Protein AF-0000000070201670 (afdb_homodimer)

Secondary structure (DSSP, 8-state):
------------------------------------------------------SS----EEEEEE-TTSTTSS-SHHHHHHHHHHHHHHHHHTT-EEEEEE-SSS-GGGTEE--SS--B--HHHHTTS-EEEEETTSHHHHHHHHHHHH-SSSHHHHTS--SSEEEEE--S--HHHHHT-TTHHHH-HHHHHS-HHHHHHHHHHHH-EE-HHHHHHHHHHHTSS--PEEEEEEE--BSSSSSTTSPB-S-GGGHHHHHHHHHHS-TTTEEEEEEES-HHHHHHHHHHS-GGGEE---S----TTT--SS-HHHHHHHHHHHHHHHHH-SEEEE-S-HHHHHHHHT-S--SSEEEE-SS-EEE--TTTHHHH--STTTS---/------------------------------------------------------SS----EEEEEE-TTSTTSS-SHHHHHHHHHHHHHHHHHTT-EEEEEE-SSS-GGGTEE--SS--B--HHHHTTS-EEEEETTSHHHHHHHHHHHH-SSSHHHHTS--SSEEEEE--S--HHHHHT-GGGGGT-HHHHHS-HHHHHHHHHHHH-EE-HHHHHHHHHHHTSS--PEEEEEEE--BSSSSSTTSPB-S-GGGHHHHHHHHHHS-TTTEEEEEEES-HHHHHHHHHHS-GGGEE---S----TTT--SS-HHHHHHHHHHHHHHHHH-SEEEE-S-HHHHHHHHT-S--SSEEEE-SS-EEEE-TTTHHHH--STTTS---

pLDDT: mean 80.42, std 24.62, range [17.94, 98.31]

Solvent-accessible surface area (backbone atoms only — not comparable to full-atom values): 42658 Å² total; per-residue (Å²): 135,84,82,74,79,78,75,78,79,81,79,79,79,80,80,81,78,80,79,77,76,83,76,75,76,74,76,64,78,73,73,76,73,70,80,69,79,75,73,67,74,64,68,64,72,62,69,69,67,73,70,62,62,64,91,61,84,54,70,32,36,31,27,31,45,37,32,72,90,49,75,63,63,35,53,50,70,42,24,40,51,24,14,45,52,36,44,43,54,48,11,59,61,33,42,26,44,48,28,45,39,42,38,51,69,44,50,51,69,80,50,32,38,61,54,78,39,79,35,76,59,52,58,86,78,51,63,81,48,60,64,43,80,43,54,45,85,44,71,61,27,48,52,51,51,50,44,37,64,63,53,92,57,64,59,68,59,35,58,63,71,79,42,47,35,31,35,35,32,46,40,39,42,44,60,70,54,47,39,51,17,57,64,36,56,83,76,44,45,63,66,33,51,44,42,68,36,53,48,52,28,50,51,45,63,34,42,53,30,74,33,65,70,61,55,50,49,49,52,50,44,60,57,65,55,80,63,44,52,35,36,30,36,43,50,64,36,37,43,36,95,68,30,68,86,46,59,78,66,44,60,77,85,35,51,56,57,57,53,55,51,55,66,71,51,57,64,90,53,27,32,37,32,74,44,54,55,37,62,68,58,52,50,51,51,52,68,73,39,58,70,76,34,52,47,72,75,72,64,50,80,60,51,60,43,71,53,84,66,78,67,44,53,42,18,45,48,21,53,50,50,46,43,57,48,55,30,69,37,55,26,33,35,27,40,86,38,41,57,48,47,50,20,48,29,58,28,88,62,68,63,49,31,28,42,46,51,83,80,42,65,17,57,32,18,60,66,34,47,54,80,78,34,62,50,56,64,64,42,77,75,128,134,82,82,76,80,78,75,79,80,83,78,81,80,80,83,78,78,78,80,80,79,83,77,76,78,74,78,68,78,74,73,77,73,68,80,70,79,75,74,69,74,64,67,63,71,61,69,68,68,74,70,61,64,64,89,60,83,51,70,33,36,32,29,30,45,36,31,72,87,50,74,63,63,36,52,49,71,41,24,39,51,24,13,45,53,37,43,43,53,48,12,59,60,32,43,25,45,50,28,45,38,41,38,50,69,45,50,50,70,80,50,34,37,61,54,77,38,79,35,75,62,55,59,87,79,49,64,82,48,61,62,44,81,42,54,43,86,43,70,61,25,48,52,52,50,48,44,38,64,64,52,91,57,64,59,68,59,35,58,63,71,78,41,47,36,31,35,36,32,46,39,37,43,44,59,70,53,48,41,51,19,54,65,37,57,83,76,44,43,62,66,32,51,42,41,69,36,54,48,52,28,49,52,45,63,33,41,53,30,73,33,66,71,61,53,49,50,50,51,49,43,59,58,67,54,81,61,42,51,36,37,30,37,44,49,64,37,38,40,36,94,69,31,68,87,45,61,79,66,45,61,77,87,36,51,57,56,57,52,55,52,56,67,71,52,58,65,91,52,28,31,35,33,74,45,56,55,37,63,67,59,52,49,52,51,53,69,73,38,57,72,75,34,53,46,73,75,71,66,48,82,60,50,61,44,71,53,84,66,78,67,43,53,42,18,45,48,21,53,50,48,47,44,56,48,53,28,68,36,53,26,33,36,28,40,87,38,42,56,47,48,50,21,50,30,57,27,88,62,70,63,49,31,27,42,46,50,83,80,43,63,17,57,32,18,60,66,38,46,52,80,77,34,63,51,55,66,63,42,75,73,127

Sequence (764 aa):
MLYTLWTSNTTQQGLAESDAGQSSPIDVPVVRRESHKTSMASTLPTPEPSLEHPSNVTKGYLVYDCSHRWPGSCGGWSDRISGILSTYVLAILTNRQFLINVDNPCPLENYFESKLYDWRYNKTLLGHKPSSNYYLKDDQGWKIMKILLTAKSAKPIKDFFTAHVSFVRINWDMTREFRKFYHVENYVPWITRLHFADIYRYIFDIFFQPKPFLLDIIDTVQKSKHKNATFCAHLRIGRSSTLPNDNVRTKPEHIHIMLDFIETIDKSKHDLFLATDSEKILHEFETKYSKNSILTVPGRITHIDQTKTGDVCDGFQKQLLDFLFLRTCDKLVICESGFSMMAAYWRDISEGLYCWTPYTVVPCSRYTVHDFFPKPLLSSPRMLYTLWTSNTTQQGLAESDAGQSSPIDVPVVRRESHKTSMASTLPTPEPSLEHPSNVTKGYLVYDCSHRWPGSCGGWSDRISGILSTYVLAILTNRQFLINVDNPCPLENYFESKLYDWRYNKTLLGHKPSSNYYLKDDQGWKIMKILLTAKSAKPIKDFFTAHVSFVRINWDMTREFRKFYHVENYVPWITRLHFADIYRYIFDIFFQPKPFLLDIIDTVQKSKHKNATFCAHLRIGRSSTLPNDNVRTKPEHIHIMLDFIETIDKSKHDLFLATDSEKILHEFETKYSKNSILTVPGRITHIDQTKTGDVCDGFQKQLLDFLFLRTCDKLVICESGFSMMAAYWRDISEGLYCWTPYTVVPCSRYTVHDFFPKPLLSSPR

Organism: Mizuhopecten yessoensis (NCBI:txid6573)

Foldseek 3Di:
DPPPPDPPPPDDDDPDDPPPDDPDDPPPPPPPPPPPPPCVLPPPPPPPPCPCLVPDDALAEEEADAEPVDFQQQFFDLLVLLSLLVSVLLCQLLRHHAAYHHQFVHGPVVWWDFDQHHRHDDCVVPVPFWEEEEELLDPLVVVLLCCQQDPPDSVCSNPSDNGNYYYYYGRAHCLVSNCNRPCSCVRPVCSVPDFPLVSLLSSCNRTGDTDVVLVVLLVCLCPVADVAAEAEEEDEQFDDPLHPPTDGDDDPLLVVQVVVVVVVDDLVRYAYEYHYLDPVVVVVVPVVDDVRRYGAGDADRDGSSPDDDDPSVRNVSRLVSSLQNLQAGPAYEYEQESRSLSSQSNHSDFPRYWYRDSVHIDDDGNNCNCVRHVPPSHNRDD/DPPPPDPPPPDDDDPDDPPPDDPDPPPPPPPPPPPPPPVVLPPPPPPPPCPCLVPDDALAEEEAAAEPVDFLQQFFDLLVLLSLLVSVLLCQLLRHHAAYHHQFVHGPVVWWDFDQHHRHDDCVVPVPFWEEEEELLDPLVVVLLCCQQDPPDSVCSNPSDNGNYYYYYGRAHCLVSNCNRPCSCVGPVCSVPDFPLVSLLSSCNRTGDTDVVLVVLLVCLCPVADVAAEAEEEDEQFDDPLHPPTDGDDDPLLVVQVVVVVVVDDLVRYAYEYHYLDPVVVVVVPVVDDVRRYGAGDADRDGSSPDDDDPSVRNVSRLVSSLQNLQEGPAYEYEQESRSLSSQSNHSDFPRYWYRDSVHIDDDGNNCNCVRHVPPSHNRDD

Nearest PDB structures (foldseek):
  5kor-assembly1_A  TM=6.060E-01  e=2.051E-09  Arabidopsis thaliana
  5koe-assembly6_B-2  TM=6.041E-01  e=6.458E-09  Arabidopsis thaliana
  6vld-assembly2_G  TM=5.966E-01  e=2.458E-09  Homo sapiens
  5kx6-assembly3_B  TM=6.060E-01  e=3.296E-08  Arabidopsis thaliana
  5kop-assembly1_A  TM=5.671E-01  e=1.181E-08  Arabidopsis thaliana

Radius of gyration: 29.28 Å; Cα contacts (8 Å, |Δi|>4): 1235; chains: 2; bounding box: 99×77×60 Å

Structure (mmCIF, N/CA/C/O backbone):
data_AF-0000000070201670-model_v1
#
loop_
_entity.id
_entity.type
_entity.pdbx_description
1 polymer 'Uncharacterized protein'
#
loop_
_atom_site.group_PDB
_atom_site.id
_atom_site.type_symbol
_atom_site.label_atom_id
_atom_site.label_alt_id
_atom_site.label_comp_id
_atom_site.label_asym_id
_atom_site.label_entity_id
_atom_site.label_seq_id
_atom_site.pdbx_PDB_ins_code
_atom_site.Cartn_x
_atom_site.Cartn_y
_atom_site.Cartn_z
_atom_site.occupancy
_atom_site.B_iso_or_equiv
_atom_site.auth_seq_id
_atom_site.auth_comp_id
_atom_site.auth_asym_id
_atom_site.auth_atom_id
_atom_site.pdbx_PDB_model_num
ATOM 1 N N . MET A 1 1 ? -20.25 7.949 -28.734 1 18.97 1 MET A N 1
ATOM 2 C CA . MET A 1 1 ? -21.641 7.535 -28.984 1 18.97 1 MET A CA 1
ATOM 3 C C . MET A 1 1 ? -22.344 7.219 -27.688 1 18.97 1 MET A C 1
ATOM 5 O O . MET A 1 1 ? -21.781 6.582 -26.797 1 18.97 1 MET A O 1
ATOM 9 N N . LEU A 1 2 ? -23.516 7.965 -27.312 1 19.23 2 LEU A N 1
ATOM 10 C CA . LEU A 1 2 ? -24.297 8.281 -26.125 1 19.23 2 LEU A CA 1
ATOM 11 C C . LEU A 1 2 ? -25.125 7.078 -25.672 1 19.23 2 LEU A C 1
ATOM 13 O O . LEU A 1 2 ? -26.062 6.676 -26.359 1 19.23 2 LEU A O 1
ATOM 17 N N . TYR A 1 3 ? -24.484 5.902 -25.344 1 19.3 3 TYR A N 1
ATOM 18 C CA . TYR A 1 3 ? -25.297 4.703 -25.172 1 19.3 3 TYR A CA 1
ATOM 19 C C . TYR A 1 3 ? -26.453 4.949 -24.188 1 19.3 3 TYR A C 1
ATOM 21 O O . TYR A 1 3 ? -26.219 5.391 -23.062 1 19.3 3 TYR A O 1
ATOM 29 N N . THR A 1 4 ? -27.688 5.355 -24.672 1 19.25 4 THR A N 1
ATOM 30 C CA . THR A 1 4 ? -28.984 5.754 -24.125 1 19.25 4 THR A CA 1
ATOM 31 C C . THR A 1 4 ? -29.594 4.625 -23.297 1 19.25 4 THR A C 1
ATOM 33 O O . THR A 1 4 ? -29.938 3.572 -23.844 1 19.25 4 THR A O 1
ATOM 36 N N . LEU A 1 5 ? -28.984 4.25 -22.172 1 19.23 5 LEU A N 1
ATOM 37 C CA . LEU A 1 5 ? -29.5 3.178 -21.328 1 19.23 5 LEU A CA 1
ATOM 38 C C . LEU A 1 5 ? -30.984 3.402 -21 1 19.23 5 LEU A C 1
ATOM 40 O O . LEU A 1 5 ? -31.344 4.453 -20.484 1 19.23 5 LEU A O 1
ATOM 44 N N . TRP A 1 6 ? -31.891 2.82 -21.828 1 19.14 6 TRP A N 1
ATOM 45 C CA . TRP A 1 6 ? -33.344 2.828 -21.859 1 19.14 6 TRP A CA 1
ATOM 46 C C . TRP A 1 6 ? -33.938 2.393 -20.516 1 19.14 6 TRP A C 1
ATOM 48 O O . TRP A 1 6 ? -33.469 1.42 -19.922 1 19.14 6 TRP A O 1
ATOM 58 N N . THR A 1 7 ? -34.594 3.227 -19.75 1 19.44 7 THR A N 1
ATOM 59 C CA . THR A 1 7 ? -35.25 3.369 -18.453 1 19.44 7 THR A CA 1
ATOM 60 C C . THR A 1 7 ? -36.5 2.482 -18.391 1 19.44 7 THR A C 1
ATOM 62 O O . THR A 1 7 ? -37.312 2.627 -17.469 1 19.44 7 THR A O 1
ATOM 65 N N . SER A 1 8 ? -36.406 1.1 -18.781 1 18.75 8 SER A N 1
ATOM 66 C CA . SER A 1 8 ? -37.688 0.439 -18.844 1 18.75 8 SER A CA 1
ATOM 67 C C . SER A 1 8 ? -38.406 0.491 -17.5 1 18.75 8 SER A C 1
ATOM 69 O O . SER A 1 8 ? -37.75 0.411 -16.438 1 18.75 8 SER A O 1
ATOM 71 N N . ASN A 1 9 ? -39.656 0.941 -17.344 1 19.27 9 ASN A N 1
ATOM 72 C CA . ASN A 1 9 ? -40.688 1.32 -16.406 1 19.27 9 ASN A CA 1
ATOM 73 C C . ASN A 1 9 ? -41.312 0.099 -15.711 1 19.27 9 ASN A C 1
ATOM 75 O O . ASN A 1 9 ? -42.281 -0.484 -16.203 1 19.27 9 ASN A O 1
ATOM 79 N N . THR A 1 10 ? -40.562 -1.06 -15.484 1 19.62 10 THR A N 1
ATOM 80 C CA . THR A 1 10 ? -41.375 -2.211 -15.133 1 19.62 10 THR A CA 1
ATOM 81 C C . THR A 1 10 ? -42.156 -1.946 -13.844 1 19.62 10 THR A C 1
ATOM 83 O O . THR A 1 10 ? -41.594 -1.452 -12.867 1 19.62 10 THR A O 1
ATOM 86 N N . THR A 1 11 ? -43.469 -2.078 -13.859 1 19.31 11 THR A N 1
ATOM 87 C CA . THR A 1 11 ? -44.656 -1.877 -13.016 1 19.31 11 THR A CA 1
ATOM 88 C C . THR A 1 11 ? -44.562 -2.727 -11.75 1 19.31 11 THR A C 1
ATOM 90 O O . THR A 1 11 ? -43.969 -3.818 -11.773 1 19.31 11 THR A O 1
ATOM 93 N N . GLN A 1 12 ? -45.031 -2.268 -10.547 1 18.45 12 GLN A N 1
ATOM 94 C CA . GLN A 1 12 ? -45.031 -2.383 -9.094 1 18.45 12 GLN A CA 1
ATOM 95 C C . GLN A 1 12 ? -45.844 -3.592 -8.625 1 18.45 12 GLN A C 1
ATOM 97 O O . GLN A 1 12 ? -46.281 -3.635 -7.484 1 18.45 12 GLN A O 1
ATOM 102 N N . GLN A 1 13 ? -45.969 -4.719 -9.391 1 19.06 13 GLN A N 1
ATOM 103 C CA . GLN A 1 13 ? -47.125 -5.453 -8.859 1 19.06 13 GLN A CA 1
ATOM 104 C C . GLN A 1 13 ? -46.844 -5.938 -7.438 1 19.06 13 GLN A C 1
ATOM 106 O O . GLN A 1 13 ? -45.719 -6.23 -7.082 1 19.06 13 GLN A O 1
ATOM 111 N N . GLY A 1 14 ? -47.875 -5.945 -6.477 1 18.98 14 GLY A N 1
ATOM 112 C CA . GLY A 1 14 ? -48.219 -6.02 -5.062 1 18.98 14 GLY A CA 1
ATOM 113 C C . GLY A 1 14 ? -47.906 -7.379 -4.453 1 18.98 14 GLY A C 1
ATOM 114 O O . GLY A 1 14 ? -48.625 -8.352 -4.723 1 18.98 14 GLY A O 1
ATOM 115 N N . LEU A 1 15 ? -46.719 -7.977 -4.602 1 18.86 15 LEU A N 1
ATOM 116 C CA . LEU A 1 15 ? -46.656 -9.383 -4.223 1 18.86 15 LEU A CA 1
ATOM 117 C C . LEU A 1 15 ? -47.094 -9.57 -2.771 1 18.86 15 LEU A C 1
ATOM 119 O O . LEU A 1 15 ? -46.719 -8.781 -1.902 1 18.86 15 LEU A O 1
ATOM 123 N N . ALA A 1 16 ? -48.094 -10.469 -2.502 1 19.44 16 ALA A N 1
ATOM 124 C CA . ALA A 1 16 ? -48.938 -10.953 -1.393 1 19.44 16 ALA A CA 1
ATOM 125 C C . ALA A 1 16 ? -48.062 -11.445 -0.241 1 19.44 16 ALA A C 1
ATOM 127 O O . ALA A 1 16 ? -46.938 -11.914 -0.459 1 19.44 16 ALA A O 1
ATOM 128 N N . GLU A 1 17 ? -48.281 -11.188 1.059 1 19.05 17 GLU A N 1
ATOM 129 C CA . GLU A 1 17 ? -47.781 -11.195 2.434 1 19.05 17 GLU A CA 1
ATOM 130 C C . GLU A 1 17 ? -47.625 -12.617 2.953 1 19.05 17 GLU A C 1
ATOM 132 O O . GLU A 1 17 ? -47.594 -12.844 4.164 1 19.05 17 GLU A O 1
ATOM 137 N N . SER A 1 18 ? -47.094 -13.617 2.197 1 18.73 18 SER A N 1
ATOM 138 C CA . SER A 1 18 ? -47.406 -14.906 2.814 1 18.73 18 SER A CA 1
ATOM 139 C C . SER A 1 18 ? -46.812 -14.992 4.219 1 18.73 18 SER A C 1
ATOM 141 O O . SER A 1 18 ? -45.75 -14.391 4.496 1 18.73 18 SER A O 1
ATOM 143 N N . ASP A 1 19 ? -47.562 -15.453 5.27 1 18.52 19 ASP A N 1
ATOM 144 C CA . ASP A 1 19 ? -47.594 -15.609 6.719 1 18.52 19 ASP A CA 1
ATOM 145 C C . ASP A 1 19 ? -46.5 -16.578 7.195 1 18.52 19 ASP A C 1
ATOM 147 O O . ASP A 1 19 ? -46.688 -17.797 7.145 1 18.52 19 ASP A O 1
ATOM 151 N N . ALA A 1 20 ? -45.344 -16.594 6.773 1 19.8 20 ALA A N 1
ATOM 152 C CA . ALA A 1 20 ? -44.5 -17.703 7.16 1 19.8 20 ALA A CA 1
ATOM 153 C C . ALA A 1 20 ? -44.344 -17.781 8.68 1 19.8 20 ALA A C 1
ATOM 155 O O . ALA A 1 20 ? -44.219 -16.766 9.359 1 19.8 20 ALA A O 1
ATOM 156 N N . GLY A 1 21 ? -44.75 -18.828 9.328 1 19.78 21 GLY A N 1
ATOM 157 C CA . GLY A 1 21 ? -44.875 -19.344 10.68 1 19.78 21 GLY A CA 1
ATOM 158 C C . GLY A 1 21 ? -43.625 -19.172 11.508 1 19.78 21 GLY A C 1
ATOM 159 O O . GLY A 1 21 ? -42.531 -19.062 10.953 1 19.78 21 GLY A O 1
ATOM 160 N N . GLN A 1 22 ? -43.656 -18.859 12.836 1 19.02 22 GLN A N 1
ATOM 161 C CA . GLN A 1 22 ? -42.875 -18.391 13.977 1 19.02 22 GLN A CA 1
ATOM 162 C C . GLN A 1 22 ? -41.812 -19.438 14.391 1 19.02 22 GLN A C 1
ATOM 164 O O . GLN A 1 22 ? -42.156 -20.391 15.102 1 19.02 22 GLN A O 1
ATOM 169 N N . SER A 1 23 ? -41.188 -20.172 13.5 1 19.77 23 SER A N 1
ATOM 170 C CA . SER A 1 23 ? -40.438 -21.25 14.133 1 19.77 23 SER A CA 1
ATOM 171 C C . SER A 1 23 ? -39.5 -20.719 15.219 1 19.77 23 SER A C 1
ATOM 173 O O . SER A 1 23 ? -39 -19.594 15.125 1 19.77 23 SER A O 1
ATOM 175 N N . SER A 1 24 ? -39.625 -21.219 16.438 1 20.02 24 SER A N 1
ATOM 176 C CA . SER A 1 24 ? -39.062 -20.984 17.75 1 20.02 24 SER A CA 1
ATOM 177 C C . SER A 1 24 ? -37.562 -20.906 17.703 1 20.02 24 SER A C 1
ATOM 179 O O . SER A 1 24 ? -36.906 -21.688 17.016 1 20.02 24 SER A O 1
ATOM 181 N N . PRO A 1 25 ? -37.031 -19.781 18.156 1 19.94 25 PRO A N 1
ATOM 182 C CA . PRO A 1 25 ? -35.625 -19.391 18 1 19.94 25 PRO A CA 1
ATOM 183 C C . PRO A 1 25 ? -34.688 -20.312 18.75 1 19.94 25 PRO A C 1
ATOM 185 O O . PRO A 1 25 ? -34.906 -20.625 19.922 1 19.94 25 PRO A O 1
ATOM 188 N N . ILE A 1 26 ? -34.344 -21.422 18.141 1 21.97 26 ILE A N 1
ATOM 189 C CA . ILE A 1 26 ? -33.438 -22.328 18.828 1 21.97 26 ILE A CA 1
ATOM 190 C C . ILE A 1 26 ? -32.375 -21.516 19.562 1 21.97 26 ILE A C 1
ATOM 192 O O . ILE A 1 26 ? -31.781 -20.609 19 1 21.97 26 ILE A O 1
ATOM 196 N N . ASP A 1 27 ? -32.438 -21.516 20.875 1 19.2 27 ASP A N 1
ATOM 197 C CA . ASP A 1 27 ? -31.594 -20.906 21.906 1 19.2 27 ASP A CA 1
ATOM 198 C C . ASP A 1 27 ? -30.109 -21.203 21.641 1 19.2 27 ASP A C 1
ATOM 200 O O . ASP A 1 27 ? -29.672 -22.344 21.766 1 19.2 27 ASP A O 1
ATOM 204 N N . VAL A 1 28 ? -29.656 -20.859 20.625 1 22.05 28 VAL A N 1
ATOM 205 C CA . VAL A 1 28 ? -28.25 -21.156 20.422 1 22.05 28 VAL A CA 1
ATOM 206 C C . VAL A 1 28 ? -27.438 -20.641 21.609 1 22.05 28 VAL A C 1
ATOM 208 O O . VAL A 1 28 ? -27.578 -19.469 22 1 22.05 28 VAL A O 1
ATOM 211 N N . PRO A 1 29 ? -27.078 -21.5 22.453 1 20.83 29 PRO A N 1
ATOM 212 C CA . PRO A 1 29 ? -26.422 -21.016 23.672 1 20.83 29 PRO A CA 1
ATOM 213 C C . PRO A 1 29 ? -25.359 -19.953 23.375 1 20.83 29 PRO A C 1
ATOM 215 O O . PRO A 1 29 ? -24.641 -20.047 22.375 1 20.83 29 PRO A O 1
ATOM 218 N N . VAL A 1 30 ? -25.609 -18.75 23.75 1 20.62 30 VAL A N 1
ATOM 219 C CA . VAL A 1 30 ? -24.812 -17.531 23.828 1 20.62 30 VAL A CA 1
ATOM 220 C C . VAL A 1 30 ? -23.453 -17.844 24.469 1 20.62 30 VAL A C 1
ATOM 222 O O . VAL A 1 30 ? -23.391 -18.188 25.656 1 20.62 30 VAL A O 1
ATOM 225 N N . VAL A 1 31 ? -22.703 -18.688 23.828 1 21.88 31 VAL A N 1
ATOM 226 C CA . VAL A 1 31 ? -21.438 -18.844 24.547 1 21.88 31 VAL A CA 1
ATOM 227 C C . VAL A 1 31 ? -20.953 -17.484 25.016 1 21.88 31 VAL A C 1
ATOM 229 O O . VAL A 1 31 ? -20.906 -16.516 24.25 1 21.88 31 VAL A O 1
ATOM 232 N N . ARG A 1 32 ? -20.969 -17.125 26.172 1 20.52 32 ARG A N 1
ATOM 233 C CA . ARG A 1 32 ? -20.469 -15.984 26.938 1 20.52 32 ARG A CA 1
ATOM 234 C C . ARG A 1 32 ? -19.094 -15.555 26.438 1 20.52 32 ARG A C 1
ATOM 236 O O . ARG A 1 32 ? -18.156 -16.359 26.391 1 20.52 32 ARG A O 1
ATOM 243 N N . ARG A 1 33 ? -19.078 -14.5 25.641 1 22.89 33 ARG A N 1
ATOM 244 C CA . ARG A 1 33 ? -17.938 -13.711 25.172 1 22.89 33 ARG A CA 1
ATOM 245 C C . ARG A 1 33 ? -16.969 -13.406 26.312 1 22.89 33 ARG A C 1
ATOM 247 O O . ARG A 1 33 ? -17.25 -12.562 27.156 1 22.89 33 ARG A O 1
ATOM 254 N N . GLU A 1 34 ? -16.469 -14.352 26.891 1 22.64 34 GLU A N 1
ATOM 255 C CA . GLU A 1 34 ? -15.484 -13.812 27.812 1 22.64 34 GLU A CA 1
ATOM 256 C C . GLU A 1 34 ? -14.609 -12.758 27.141 1 22.64 34 GLU A C 1
ATOM 258 O O . GLU A 1 34 ? -14.336 -12.844 25.953 1 22.64 34 GLU A O 1
ATOM 263 N N . SER A 1 35 ? -14.562 -11.555 27.672 1 22.3 35 SER A N 1
ATOM 264 C CA . SER A 1 35 ? -13.859 -10.297 27.453 1 22.3 35 SER A CA 1
ATOM 265 C C . SER A 1 35 ? -12.422 -10.531 26.984 1 22.3 35 SER A C 1
ATOM 267 O O . SER A 1 35 ? -11.523 -10.734 27.812 1 22.3 35 SER A O 1
ATOM 269 N N . HIS A 1 36 ? -12.172 -11.477 26.219 1 20.92 36 HIS A N 1
ATOM 270 C CA . HIS A 1 36 ? -10.734 -11.516 25.969 1 20.92 36 HIS A CA 1
ATOM 271 C C . HIS A 1 36 ? -10.258 -10.234 25.297 1 20.92 36 HIS A C 1
ATOM 273 O O . HIS A 1 36 ? -10.781 -9.844 24.25 1 20.92 36 HIS A O 1
ATOM 279 N N . LYS A 1 37 ? -9.812 -9.211 26.047 1 23.7 37 LYS A N 1
ATOM 280 C CA . LYS A 1 37 ? -8.969 -8.047 25.781 1 23.7 37 LYS A CA 1
ATOM 281 C C . LYS A 1 37 ? -7.914 -8.359 24.734 1 23.7 37 LYS A C 1
ATOM 283 O O . LYS A 1 37 ? -6.895 -8.984 25.031 1 23.7 37 LYS A O 1
ATOM 288 N N . THR A 1 38 ? -8.344 -8.82 23.609 1 26.36 38 THR A N 1
ATOM 289 C CA . THR A 1 38 ? -7.352 -9.109 22.578 1 26.36 38 THR A CA 1
ATOM 290 C C . THR A 1 38 ? -6.477 -7.887 22.312 1 26.36 38 THR A C 1
ATOM 292 O O . THR A 1 38 ? -6.965 -6.863 21.828 1 26.36 38 THR A O 1
ATOM 295 N N . SER A 1 39 ? -5.566 -7.539 23.172 1 23.38 39 SER A N 1
ATOM 296 C CA . SER A 1 39 ? -4.398 -6.664 23.109 1 23.38 39 SER A CA 1
ATOM 297 C C . SER A 1 39 ? -3.684 -6.793 21.766 1 23.38 39 SER A C 1
ATOM 299 O O . SER A 1 39 ? -2.768 -7.605 21.609 1 23.38 39 SER A O 1
ATOM 301 N N . MET A 1 40 ? -4.363 -7.051 20.812 1 25.48 40 MET A N 1
ATOM 302 C CA . MET A 1 40 ? -3.621 -7.176 19.562 1 25.48 40 MET A CA 1
ATOM 303 C C . MET A 1 40 ? -2.881 -5.883 19.234 1 25.48 40 MET A C 1
ATOM 305 O O . MET A 1 40 ? -2.6 -5.602 18.078 1 25.48 40 MET A O 1
ATOM 309 N N . ALA A 1 41 ? -3.002 -4.836 20.031 1 26.92 41 ALA A N 1
ATOM 310 C CA . ALA A 1 41 ? -2.096 -3.715 19.797 1 26.92 41 ALA A CA 1
ATOM 311 C C . ALA A 1 41 ? -0.649 -4.191 19.688 1 26.92 41 ALA A C 1
ATOM 313 O O . ALA A 1 41 ? 0.054 -4.289 20.703 1 26.92 41 ALA A O 1
ATOM 314 N N . SER A 1 42 ? -0.433 -5.281 19.109 1 27.98 42 SER A N 1
ATOM 315 C CA . SER A 1 42 ? 1.01 -5.496 19.094 1 27.98 42 SER A CA 1
ATOM 316 C C . SER A 1 42 ? 1.748 -4.262 18.594 1 27.98 42 SER A C 1
ATOM 318 O O . SER A 1 42 ? 1.43 -3.734 17.516 1 27.98 42 SER A O 1
ATOM 320 N N . THR A 1 43 ? 2.25 -3.475 19.422 1 27.64 43 THR A N 1
ATOM 321 C CA . THR A 1 43 ? 3.264 -2.451 19.188 1 27.64 43 THR A CA 1
ATOM 322 C C . THR A 1 43 ? 4.27 -2.91 18.141 1 27.64 43 THR A C 1
ATOM 324 O O . THR A 1 43 ? 4.996 -3.885 18.344 1 27.64 43 THR A O 1
ATOM 327 N N . LEU A 1 44 ? 3.971 -2.994 16.969 1 30.03 44 LEU A N 1
ATOM 328 C CA . LEU A 1 44 ? 5.164 -3.068 16.125 1 30.03 44 LEU A CA 1
ATOM 329 C C . LEU A 1 44 ? 6.344 -2.383 16.812 1 30.03 44 LEU A C 1
ATOM 331 O O . LEU A 1 44 ? 6.199 -1.29 17.359 1 30.03 44 LEU A O 1
ATOM 335 N N . PRO A 1 45 ? 7.188 -3.137 17.375 1 28.61 45 PRO A N 1
ATOM 336 C CA . PRO A 1 45 ? 8.25 -2.27 17.891 1 28.61 45 PRO A CA 1
ATOM 337 C C . PRO A 1 45 ? 8.641 -1.167 16.906 1 28.61 45 PRO A C 1
ATOM 339 O O . PRO A 1 45 ? 8.742 -1.417 15.703 1 28.61 45 PRO A O 1
ATOM 342 N N . THR A 1 46 ? 8.07 -0.069 17.062 1 32.53 46 THR A N 1
ATOM 343 C CA . THR A 1 46 ? 8.758 1.049 16.422 1 32.53 46 THR A CA 1
ATOM 344 C C . THR A 1 46 ? 10.258 0.787 16.344 1 32.53 46 THR A C 1
ATOM 346 O O . THR A 1 46 ? 10.898 0.502 17.359 1 32.53 46 THR A O 1
ATOM 349 N N . PRO A 1 47 ? 10.656 0.15 15.266 1 33.22 47 PRO A N 1
ATOM 350 C CA . PRO A 1 47 ? 12.117 0.183 15.391 1 33.22 47 PRO A CA 1
ATOM 351 C C . PRO A 1 47 ? 12.617 1.406 16.156 1 33.22 47 PRO A C 1
ATOM 353 O O . PRO A 1 47 ? 12.086 2.508 15.984 1 33.22 47 PRO A O 1
ATOM 356 N N . GLU A 1 48 ? 12.883 1.202 17.359 1 35.53 48 GLU A N 1
ATOM 357 C CA . GLU A 1 48 ? 13.633 2.346 17.875 1 35.53 48 GLU A CA 1
ATOM 358 C C . GLU A 1 48 ? 14.586 2.902 16.828 1 35.53 48 GLU A C 1
ATOM 360 O O . GLU A 1 48 ? 15.453 2.186 16.328 1 35.53 48 GLU A O 1
ATOM 365 N N . PRO A 1 49 ? 14.016 3.74 15.992 1 37.69 49 PRO A N 1
ATOM 366 C CA . PRO A 1 49 ? 15.062 4.348 15.164 1 37.69 49 PRO A CA 1
ATOM 367 C C . PRO A 1 49 ? 16.391 4.465 15.891 1 37.69 49 PRO A C 1
ATOM 369 O O . PRO A 1 49 ? 16.453 4.996 17 1 37.69 49 PRO A O 1
ATOM 372 N N . SER A 1 50 ? 17.078 3.414 15.945 1 36.09 50 SER A N 1
ATOM 373 C CA . SER A 1 50 ? 18.406 3.863 16.359 1 36.09 50 SER A CA 1
ATOM 374 C C . SER A 1 50 ? 18.75 5.219 15.75 1 36.09 50 SER A C 1
ATOM 376 O O . SER A 1 50 ? 19.141 5.305 14.586 1 36.09 50 SER A O 1
ATOM 378 N N . LEU A 1 51 ? 17.922 6.125 16.109 1 41.91 51 LEU A N 1
ATOM 379 C CA . LEU A 1 51 ? 18.406 7.469 15.805 1 41.91 51 LEU A CA 1
ATOM 380 C C . LEU A 1 51 ? 19.891 7.602 16.109 1 41.91 51 LEU A C 1
ATOM 382 O O . LEU A 1 51 ? 20.266 8.109 17.172 1 41.91 51 LEU A O 1
ATOM 386 N N . GLU A 1 52 ? 20.578 6.52 16 1 37.34 52 GLU A N 1
ATOM 387 C CA . GLU A 1 52 ? 22 6.828 16.172 1 37.34 52 GLU A CA 1
ATOM 388 C C . GLU A 1 52 ? 22.406 8.016 15.305 1 37.34 52 GLU A C 1
ATOM 390 O O . GLU A 1 52 ? 22.359 7.938 14.078 1 37.34 52 GLU A O 1
ATOM 395 N N . HIS A 1 53 ? 22.094 9.125 15.734 1 40.25 53 HIS A N 1
ATOM 396 C CA . HIS A 1 53 ? 22.953 10.148 15.156 1 40.25 53 HIS A CA 1
ATOM 397 C C . HIS A 1 53 ? 24.406 9.695 15.109 1 40.25 53 HIS A C 1
ATOM 399 O O . HIS A 1 53 ? 24.984 9.352 16.141 1 40.25 53 HIS A O 1
ATOM 405 N N . PRO A 1 54 ? 24.812 9.047 14.148 1 37.72 54 PRO A N 1
ATOM 406 C CA . PRO A 1 54 ? 26.25 8.836 14.297 1 37.72 54 PRO A CA 1
ATOM 407 C C . PRO A 1 54 ? 26.953 10 15 1 37.72 54 PRO A C 1
ATOM 409 O O . PRO A 1 54 ? 26.578 11.156 14.797 1 37.72 54 PRO A O 1
ATOM 412 N N . SER A 1 55 ? 27.281 9.898 16.188 1 41.34 55 SER A N 1
ATOM 413 C CA . SER A 1 55 ? 28.156 10.875 16.828 1 41.34 55 SER A CA 1
ATOM 414 C C . SER A 1 55 ? 29 11.609 15.797 1 41.34 55 SER A C 1
ATOM 416 O O . SER A 1 55 ? 29.984 12.273 16.156 1 41.34 55 SER A O 1
ATOM 418 N N . ASN A 1 56 ? 28.953 11.172 14.438 1 50.34 56 ASN A N 1
ATOM 419 C CA . ASN A 1 56 ? 29.906 11.758 13.492 1 50.34 56 ASN A CA 1
ATOM 420 C C . ASN A 1 56 ? 29.562 13.211 13.18 1 50.34 56 ASN A C 1
ATOM 422 O O . ASN A 1 56 ? 28.406 13.609 13.25 1 50.34 56 ASN A O 1
ATOM 426 N N . VAL A 1 57 ? 30.516 14 13.031 1 66.62 57 VAL A N 1
ATOM 427 C CA . VAL A 1 57 ? 30.625 15.398 12.625 1 66.62 57 VAL A CA 1
ATOM 428 C C . VAL A 1 57 ? 29.719 15.664 11.422 1 66.62 57 VAL A C 1
ATOM 430 O O . VAL A 1 57 ? 29.922 15.094 10.344 1 66.62 57 VAL A O 1
ATOM 433 N N . THR A 1 58 ? 28.547 16.141 11.711 1 78.81 58 THR A N 1
ATOM 434 C CA . THR A 1 58 ? 27.656 16.547 10.625 1 78.81 58 THR A CA 1
ATOM 435 C C . THR A 1 58 ? 28.312 17.641 9.781 1 78.81 58 THR A C 1
ATOM 437 O O . THR A 1 58 ? 29.172 18.375 10.266 1 78.81 58 THR A O 1
ATOM 440 N N . LYS A 1 59 ? 28.047 17.625 8.57 1 88.94 59 LYS A N 1
ATOM 441 C CA . LYS A 1 59 ? 28.594 18.578 7.609 1 88.94 59 LYS A CA 1
ATOM 442 C C . LYS A 1 59 ? 27.922 19.938 7.746 1 88.94 59 LYS A C 1
ATOM 444 O O . LYS A 1 59 ? 28.328 20.906 7.105 1 88.94 59 LYS A O 1
ATOM 449 N N . GLY A 1 60 ? 26.984 20.031 8.625 1 95.88 60 GLY A N 1
ATOM 450 C CA . GLY A 1 60 ? 26.203 21.25 8.781 1 95.88 60 GLY A CA 1
ATOM 451 C C . GLY A 1 60 ? 24.734 20.969 9.078 1 95.88 60 GLY A C 1
ATOM 452 O O . GLY A 1 60 ? 24.406 19.969 9.711 1 95.88 60 GLY A O 1
ATOM 453 N N . TYR A 1 61 ? 23.906 22 8.672 1 97.56 61 TYR A N 1
ATOM 454 C CA . TYR A 1 61 ? 22.484 21.938 8.992 1 97.56 61 TYR A CA 1
ATOM 455 C C . TYR A 1 61 ? 21.641 21.953 7.719 1 97.56 61 TYR A C 1
ATOM 457 O O . TYR A 1 61 ? 21.953 22.688 6.773 1 97.56 61 TYR A O 1
ATOM 465 N N . LEU A 1 62 ? 20.672 21.125 7.648 1 98.19 62 LEU A N 1
ATOM 466 C CA . LEU A 1 62 ? 19.609 21.219 6.648 1 98.19 62 LEU A CA 1
ATOM 467 C C . LEU A 1 62 ? 18.281 21.594 7.297 1 98.19 62 LEU A C 1
ATOM 469 O O . LEU A 1 62 ? 17.781 20.859 8.141 1 98.19 62 LEU A O 1
ATOM 473 N N . VAL A 1 63 ? 17.734 22.75 6.934 1 98 63 VAL A N 1
ATOM 474 C CA . VAL A 1 63 ? 16.578 23.328 7.625 1 98 63 VAL A CA 1
ATOM 475 C C . VAL A 1 63 ? 15.383 23.359 6.688 1 98 63 VAL A C 1
ATOM 477 O O . VAL A 1 63 ? 15.43 24 5.625 1 98 63 VAL A O 1
ATOM 480 N N . TYR A 1 64 ? 14.32 22.641 7.012 1 97.38 64 TYR A N 1
ATOM 481 C CA . TYR A 1 64 ? 13.055 22.859 6.324 1 97.38 64 TYR A CA 1
ATOM 482 C C . TYR A 1 64 ? 12.516 24.266 6.621 1 97.38 64 TYR A C 1
ATOM 484 O O . TYR A 1 64 ? 12.312 24.625 7.785 1 97.38 64 TYR A O 1
ATOM 492 N N . ASP A 1 65 ? 12.227 24.953 5.566 1 96.06 65 ASP A N 1
ATOM 493 C CA . ASP A 1 65 ? 11.922 26.375 5.77 1 96.06 65 ASP A CA 1
ATOM 494 C C . ASP A 1 65 ? 10.547 26.719 5.219 1 96.06 65 ASP A C 1
ATOM 496 O O . ASP A 1 65 ? 10.328 26.688 4.008 1 96.06 65 ASP A O 1
ATOM 500 N N . CYS A 1 66 ? 9.648 26.984 6.059 1 93.25 66 CYS A N 1
ATOM 501 C CA . CYS A 1 66 ? 8.359 27.594 5.77 1 93.25 66 CYS A CA 1
ATOM 502 C C . CYS A 1 66 ? 8.148 28.859 6.59 1 93.25 66 CYS A C 1
ATOM 504 O O . CYS A 1 66 ? 7.332 28.891 7.508 1 93.25 66 CYS A O 1
ATOM 506 N N . SER A 1 67 ? 8.914 29.891 6.215 1 87.88 67 SER A N 1
ATOM 507 C CA . SER A 1 67 ? 8.922 31.125 6.988 1 87.88 67 SER A CA 1
ATOM 508 C C . SER A 1 67 ? 8.203 32.25 6.242 1 87.88 67 SER A C 1
ATOM 510 O O . SER A 1 67 ? 7.832 32.094 5.078 1 87.88 67 SER A O 1
ATOM 512 N N . HIS A 1 68 ? 8 33.312 6.887 1 82.88 68 HIS A N 1
ATOM 513 C CA . HIS A 1 68 ? 7.352 34.5 6.332 1 82.88 68 HIS A CA 1
ATOM 514 C C . HIS A 1 68 ? 8.141 35.062 5.16 1 82.88 68 HIS A C 1
ATOM 516 O O . HIS A 1 68 ? 7.625 35.875 4.391 1 82.88 68 HIS A O 1
ATOM 522 N N . ARG A 1 69 ? 9.336 34.531 5.02 1 77.94 69 ARG A N 1
ATOM 523 C CA . ARG A 1 69 ? 10.172 34.969 3.908 1 77.94 69 ARG A CA 1
ATOM 524 C C . ARG A 1 69 ? 9.609 34.5 2.574 1 77.94 69 ARG A C 1
ATOM 526 O O . ARG A 1 69 ? 9.836 35.125 1.538 1 77.94 69 ARG A O 1
ATOM 533 N N . TRP A 1 70 ? 8.859 33.438 2.646 1 77.44 70 TRP A N 1
ATOM 534 C CA . TRP A 1 70 ? 8.352 32.812 1.431 1 77.44 70 TRP A CA 1
ATOM 535 C C . TRP A 1 70 ? 6.859 32.531 1.546 1 77.44 70 TRP A C 1
ATOM 537 O O . TRP A 1 70 ? 6.43 31.375 1.479 1 77.44 70 TRP A O 1
ATOM 547 N N . PRO A 1 71 ? 6.156 33.562 1.576 1 69.06 71 PRO A N 1
ATOM 548 C CA . PRO A 1 71 ? 4.719 33.375 1.762 1 69.06 71 PRO A CA 1
ATOM 549 C C . PRO A 1 71 ? 4.074 32.625 0.587 1 69.06 71 PRO A C 1
ATOM 551 O O . PRO A 1 71 ? 4.414 32.906 -0.569 1 69.06 71 PRO A O 1
ATOM 554 N N . GLY A 1 72 ? 3.297 31.656 0.917 1 70.19 72 GLY A N 1
ATOM 555 C CA . GLY A 1 72 ? 2.486 31 -0.09 1 70.19 72 GLY A CA 1
ATOM 556 C C . GLY A 1 72 ? 3.189 29.828 -0.74 1 70.19 72 GLY A C 1
ATOM 557 O O . GLY A 1 72 ? 2.674 29.234 -1.693 1 70.19 72 GLY A O 1
ATOM 558 N N . SER A 1 73 ? 4.297 29.406 -0.189 1 76.06 73 SER A N 1
ATOM 559 C CA . SER A 1 73 ? 5.082 28.406 -0.896 1 76.06 73 SER A CA 1
ATOM 560 C C . SER A 1 73 ? 5.023 27.062 -0.184 1 76.06 73 SER A C 1
ATOM 562 O O . SER A 1 73 ? 5.461 26.047 -0.729 1 76.06 73 SER A O 1
ATOM 564 N N . CYS A 1 74 ? 4.375 27.047 0.958 1 87.25 74 CYS A N 1
ATOM 565 C CA . CYS A 1 74 ? 4.531 25.844 1.775 1 87.25 74 CYS A CA 1
ATOM 566 C C . CYS A 1 74 ? 3.27 24.984 1.731 1 87.25 74 CYS A C 1
ATOM 568 O O . CYS A 1 74 ? 3.303 23.812 2.078 1 87.25 74 CYS A O 1
ATOM 570 N N . GLY A 1 75 ? 2.111 25.562 1.31 1 88.56 75 GLY A N 1
ATOM 571 C CA . GLY A 1 75 ? 0.863 24.812 1.296 1 88.56 75 GLY A CA 1
ATOM 572 C C . GLY A 1 75 ? 0.263 24.625 2.678 1 88.56 75 GLY A C 1
ATOM 573 O O . GLY A 1 75 ? 0.55 25.406 3.592 1 88.56 75 GLY A O 1
ATOM 574 N N . GLY A 1 76 ? -0.647 23.734 2.791 1 89.94 76 GLY A N 1
ATOM 575 C CA . GLY A 1 76 ? -1.31 23.469 4.059 1 89.94 76 GLY A CA 1
ATOM 576 C C . GLY A 1 76 ? -0.51 22.562 4.969 1 89.94 76 GLY A C 1
ATOM 577 O O . GLY A 1 76 ? 0.689 22.359 4.758 1 89.94 76 GLY A O 1
ATOM 578 N N . TRP A 1 77 ? -1.118 22.094 5.938 1 93.19 77 TRP A N 1
ATOM 579 C CA . TRP A 1 77 ? -0.466 21.312 6.984 1 93.19 77 TRP A CA 1
ATOM 580 C C . TRP A 1 77 ? 0.124 20.031 6.414 1 93.19 77 TRP A C 1
ATOM 582 O O . TRP A 1 77 ? 1.285 19.703 6.676 1 93.19 77 TRP A O 1
ATOM 592 N N . SER A 1 78 ? -0.632 19.312 5.605 1 93.5 78 SER A N 1
ATOM 593 C CA . SER A 1 78 ? -0.141 18.062 5.055 1 93.5 78 SER A CA 1
ATOM 594 C C . SER A 1 78 ? 1.035 18.281 4.109 1 93.5 78 SER A C 1
ATOM 596 O O . SER A 1 78 ? 1.954 17.469 4.043 1 93.5 78 SER A O 1
ATOM 598 N N . ASP A 1 79 ? 0.989 19.391 3.373 1 92.25 79 ASP A N 1
ATOM 599 C CA . ASP A 1 79 ? 2.104 19.75 2.498 1 92.25 79 ASP A CA 1
ATOM 600 C C . ASP A 1 79 ? 3.375 20 3.307 1 92.25 79 ASP A C 1
ATOM 602 O O . ASP A 1 79 ? 4.461 19.562 2.922 1 92.25 79 ASP A O 1
ATOM 606 N N . ARG A 1 80 ? 3.195 20.688 4.352 1 94.06 80 ARG A N 1
ATOM 607 C CA . ARG A 1 80 ? 4.332 21 5.211 1 94.06 80 ARG A CA 1
ATOM 608 C C . ARG A 1 80 ? 4.93 19.734 5.82 1 94.06 80 ARG A C 1
ATOM 610 O O . ARG A 1 80 ? 6.152 19.594 5.883 1 94.06 80 ARG A O 1
ATOM 617 N N . ILE A 1 81 ? 4.09 18.797 6.199 1 96.25 81 ILE A N 1
ATOM 618 C CA . ILE A 1 81 ? 4.586 17.547 6.758 1 96.25 81 ILE A CA 1
ATOM 619 C C . ILE A 1 81 ? 5.328 16.766 5.68 1 96.25 81 ILE A C 1
ATOM 621 O O . ILE A 1 81 ? 6.371 16.156 5.949 1 96.25 81 ILE A O 1
ATOM 625 N N . SER A 1 82 ? 4.816 16.797 4.477 1 95 82 SER A N 1
ATOM 626 C CA . SER A 1 82 ? 5.504 16.156 3.363 1 95 82 SER A CA 1
ATOM 627 C C . SER A 1 82 ? 6.883 16.766 3.139 1 95 82 SER A C 1
ATOM 629 O O . SER A 1 82 ? 7.855 16.047 2.904 1 95 82 SER A O 1
ATOM 631 N N . GLY A 1 83 ? 6.887 18.078 3.242 1 94.88 83 GLY A N 1
ATOM 632 C CA . GLY A 1 83 ? 8.164 18.766 3.117 1 94.88 83 GLY A CA 1
ATOM 633 C C . GLY A 1 83 ? 9.133 18.422 4.227 1 94.88 83 GLY A C 1
ATOM 634 O O . GLY A 1 83 ? 10.328 18.219 3.975 1 94.88 83 GLY A O 1
ATOM 635 N N . ILE A 1 84 ? 8.641 18.328 5.395 1 97 84 ILE A N 1
ATOM 636 C CA . ILE A 1 84 ? 9.445 17.969 6.559 1 97 84 ILE A CA 1
ATOM 637 C C . ILE A 1 84 ? 10.023 16.562 6.371 1 97 84 ILE A C 1
ATOM 639 O O . ILE A 1 84 ? 11.227 16.359 6.559 1 97 84 ILE A O 1
ATOM 643 N N . LEU A 1 85 ? 9.195 15.68 5.949 1 96.94 85 LEU A N 1
ATOM 644 C CA . LEU A 1 85 ? 9.641 14.312 5.695 1 96.94 85 LEU A CA 1
ATOM 645 C C . LEU A 1 85 ? 10.75 14.289 4.645 1 96.94 85 LEU A C 1
ATOM 647 O O . LEU A 1 85 ? 11.805 13.703 4.867 1 96.94 85 LEU A O 1
ATOM 651 N N . SER A 1 86 ? 10.508 14.93 3.572 1 95.94 86 SER A N 1
ATOM 652 C CA . SER A 1 86 ? 11.469 14.922 2.473 1 95.94 86 SER A CA 1
ATOM 653 C C . SER A 1 86 ? 12.781 15.562 2.887 1 95.94 86 SER A C 1
ATOM 655 O O . SER A 1 86 ? 13.859 15.039 2.596 1 95.94 86 SER A O 1
ATOM 657 N N . THR A 1 87 ? 12.68 16.656 3.59 1 97.25 87 THR A N 1
ATOM 658 C CA . THR A 1 87 ? 13.883 17.359 4.023 1 97.25 87 THR A CA 1
ATOM 659 C C . THR A 1 87 ? 14.648 16.531 5.059 1 97.25 87 THR A C 1
ATOM 661 O O . THR A 1 87 ? 15.875 16.516 5.062 1 97.25 87 THR A O 1
ATOM 664 N N . TYR A 1 88 ? 13.938 15.906 5.895 1 98.12 88 TYR A N 1
ATOM 665 C CA . TYR A 1 88 ? 14.555 15.055 6.902 1 98.12 88 TYR A CA 1
ATOM 666 C C . TYR A 1 88 ? 15.359 13.938 6.25 1 98.12 88 TYR A C 1
ATOM 668 O O . TYR A 1 88 ? 16.516 13.695 6.617 1 98.12 88 TYR A O 1
ATOM 676 N N . VAL A 1 89 ? 14.766 13.273 5.316 1 97.44 89 VAL A N 1
ATOM 677 C CA . VAL A 1 89 ? 15.445 12.188 4.621 1 97.44 89 VAL A CA 1
ATOM 678 C C . VAL A 1 89 ? 16.672 12.734 3.891 1 97.44 89 VAL A C 1
ATOM 680 O O . VAL A 1 89 ? 17.75 12.133 3.934 1 97.44 89 VAL A O 1
ATOM 683 N N . LEU A 1 90 ? 16.547 13.875 3.289 1 97.31 90 LEU A N 1
ATOM 684 C CA . LEU A 1 90 ? 17.688 14.508 2.623 1 97.31 90 LEU A CA 1
ATOM 685 C C . LEU A 1 90 ? 18.797 14.82 3.623 1 97.31 90 LEU A C 1
ATOM 687 O O . LEU A 1 90 ? 19.969 14.695 3.307 1 97.31 90 LEU A O 1
ATOM 691 N N . ALA A 1 91 ? 18.406 15.273 4.781 1 98 91 ALA A N 1
ATOM 692 C CA . ALA A 1 91 ? 19.391 15.57 5.812 1 98 91 ALA A CA 1
ATOM 693 C C . ALA A 1 91 ? 20.203 14.328 6.168 1 98 91 ALA A C 1
ATOM 695 O O . ALA A 1 91 ? 21.438 14.391 6.289 1 98 91 ALA A O 1
ATOM 696 N N . ILE A 1 92 ? 19.531 13.25 6.305 1 96.81 92 ILE A N 1
ATOM 697 C CA . ILE A 1 92 ? 20.219 11.992 6.617 1 96.81 92 ILE A CA 1
ATOM 698 C C . ILE A 1 92 ? 21.156 11.617 5.469 1 96.81 92 ILE A C 1
ATOM 700 O O . ILE A 1 92 ? 22.328 11.32 5.691 1 96.81 92 ILE A O 1
ATOM 704 N N . LEU A 1 93 ? 20.656 11.703 4.289 1 95.94 93 LEU A N 1
ATOM 705 C CA . LEU A 1 93 ? 21.422 11.289 3.119 1 95.94 93 LEU A CA 1
ATOM 706 C C . LEU A 1 93 ? 22.656 12.172 2.926 1 95.94 93 LEU A C 1
ATOM 708 O O . LEU A 1 93 ? 23.672 11.711 2.402 1 95.94 93 LEU A O 1
ATOM 712 N N . THR A 1 94 ? 22.562 13.359 3.35 1 96.31 94 THR A N 1
ATOM 713 C CA . THR A 1 94 ? 23.656 14.305 3.135 1 96.31 94 THR A CA 1
ATOM 714 C C . THR A 1 94 ? 24.469 14.484 4.41 1 96.31 94 THR A C 1
ATOM 716 O O . THR A 1 94 ? 25.344 15.359 4.48 1 96.31 94 THR A O 1
ATOM 719 N N . ASN A 1 95 ? 24.156 13.734 5.398 1 95.12 95 ASN A N 1
ATOM 720 C CA . ASN A 1 95 ? 24.844 13.758 6.688 1 95.12 95 ASN A CA 1
ATOM 721 C C . ASN A 1 95 ? 24.812 15.148 7.312 1 95.12 95 ASN A C 1
ATOM 723 O O . ASN A 1 95 ? 25.844 15.695 7.68 1 95.12 95 ASN A O 1
ATOM 727 N N . ARG A 1 96 ? 23.656 15.625 7.477 1 97.06 96 ARG A N 1
ATOM 728 C CA . ARG A 1 96 ? 23.453 16.938 8.07 1 97.06 96 ARG A CA 1
ATOM 729 C C . ARG A 1 96 ? 22.422 16.875 9.195 1 97.06 96 ARG A C 1
ATOM 731 O O . ARG A 1 96 ? 21.562 15.984 9.211 1 97.06 96 ARG A O 1
ATOM 738 N N . GLN A 1 97 ? 22.547 17.781 10.109 1 97.06 97 GLN A N 1
ATOM 739 C CA . GLN A 1 97 ? 21.547 17.875 11.156 1 97.06 97 GLN A CA 1
ATOM 740 C C . GLN A 1 97 ? 20.266 18.516 10.633 1 97.06 97 GLN A C 1
ATOM 742 O O . GLN A 1 97 ? 20.297 19.547 9.977 1 97.06 97 GLN A O 1
ATOM 747 N N . PHE A 1 98 ? 19.234 17.891 10.93 1 98 98 PHE A N 1
ATOM 748 C CA . PHE A 1 98 ? 17.938 18.344 10.438 1 98 98 PHE A CA 1
ATOM 749 C C . PHE A 1 98 ? 17.297 19.328 11.406 1 98 98 PHE A C 1
ATOM 751 O O . PHE A 1 98 ? 17.328 19.125 12.617 1 98 98 PHE A O 1
ATOM 758 N N . LEU A 1 99 ? 16.688 20.391 10.875 1 98.25 99 LEU A N 1
ATOM 759 C CA . LEU A 1 99 ? 15.945 21.375 11.672 1 98.25 99 LEU A CA 1
ATOM 760 C C . LEU A 1 99 ? 14.688 21.828 10.93 1 98.25 99 LEU A C 1
ATOM 762 O O . LEU A 1 99 ? 14.57 21.641 9.719 1 98.25 99 LEU A O 1
ATOM 766 N N . ILE A 1 100 ? 13.727 22.359 11.648 1 97.88 100 ILE A N 1
ATOM 767 C CA . ILE A 1 100 ? 12.484 22.891 11.094 1 97.88 100 ILE A CA 1
ATOM 768 C C . ILE A 1 100 ? 12.359 24.375 11.453 1 97.88 100 ILE A C 1
ATOM 770 O O . ILE A 1 100 ? 12.406 24.75 12.633 1 97.88 100 ILE A O 1
ATOM 774 N N . ASN A 1 101 ? 12.273 25.156 10.445 1 96.31 101 ASN A N 1
ATOM 775 C CA . ASN A 1 101 ? 11.984 26.578 10.602 1 96.31 101 ASN A CA 1
ATOM 776 C C . ASN A 1 101 ? 10.633 26.953 9.992 1 96.31 101 ASN A C 1
ATOM 778 O O . ASN A 1 101 ? 10.562 27.391 8.844 1 96.31 101 ASN A O 1
ATOM 782 N N . VAL A 1 102 ? 9.602 26.812 10.773 1 94.75 102 VAL A N 1
ATOM 783 C CA . VAL A 1 102 ? 8.25 27.172 10.359 1 94.75 102 VAL A CA 1
ATOM 784 C C . VAL A 1 102 ? 7.727 28.312 11.234 1 94.75 102 VAL A C 1
ATOM 786 O O . VAL A 1 102 ? 7.492 28.125 12.43 1 94.75 102 VAL A O 1
ATOM 789 N N . ASP A 1 103 ? 7.527 29.453 10.602 1 91.5 103 ASP A N 1
ATOM 790 C CA . ASP A 1 103 ? 6.98 30.562 11.375 1 91.5 103 ASP A CA 1
ATOM 791 C C . ASP A 1 103 ? 5.867 31.266 10.609 1 91.5 103 ASP A C 1
ATOM 793 O O . ASP A 1 103 ? 5.438 32.344 10.992 1 91.5 103 ASP A O 1
ATOM 797 N N . ASN A 1 104 ? 5.562 30.719 9.516 1 89 104 ASN A N 1
ATOM 798 C CA . ASN A 1 104 ? 4.406 31.188 8.758 1 89 104 ASN A CA 1
ATOM 799 C C . ASN A 1 104 ? 3.232 30.219 8.859 1 89 104 ASN A C 1
ATOM 801 O O . ASN A 1 104 ? 3.334 29.062 8.43 1 89 104 ASN A O 1
ATOM 805 N N . PRO A 1 105 ? 2.08 30.594 9.32 1 89.5 105 PRO A N 1
ATOM 806 C CA . PRO A 1 105 ? 1.767 31.953 9.773 1 89.5 105 PRO A CA 1
ATOM 807 C C . PRO A 1 105 ? 2.305 32.25 11.172 1 89.5 105 PRO A C 1
ATOM 809 O O . PRO A 1 105 ? 2.432 33.406 11.562 1 89.5 105 PRO A O 1
ATOM 812 N N . CYS A 1 106 ? 2.592 31.25 12.008 1 92.12 106 CYS A N 1
ATOM 813 C CA . CYS A 1 106 ? 3.119 31.391 13.359 1 92.12 106 CYS A CA 1
ATOM 814 C C . CYS A 1 106 ? 4.156 30.312 13.656 1 92.12 106 CYS A C 1
ATOM 816 O O . CYS A 1 106 ? 4.145 29.25 13.039 1 92.12 106 CYS A O 1
ATOM 818 N N . PRO A 1 107 ? 4.961 30.594 14.633 1 94.19 107 PRO A N 1
ATOM 819 C CA . PRO A 1 107 ? 6.012 29.609 14.922 1 94.19 107 PRO A CA 1
ATOM 820 C C . PRO A 1 107 ? 5.453 28.266 15.383 1 94.19 107 PRO A C 1
ATOM 822 O O . PRO A 1 107 ? 4.621 28.219 16.297 1 94.19 107 PRO A O 1
ATOM 825 N N . LEU A 1 108 ? 5.957 27.25 14.75 1 96.06 108 LEU A N 1
ATOM 826 C CA . LEU A 1 108 ? 5.52 25.891 15.047 1 96.06 108 LEU A CA 1
ATOM 827 C C . LEU A 1 108 ? 5.789 25.531 16.516 1 96.06 108 LEU A C 1
ATOM 829 O O . LEU A 1 108 ? 5.031 24.781 17.125 1 96.06 108 LEU A O 1
ATOM 833 N N . GLU A 1 109 ? 6.789 26.156 17.109 1 96 109 GLU A N 1
ATOM 834 C CA . GLU A 1 109 ? 7.211 25.891 18.484 1 96 109 GLU A CA 1
ATOM 835 C C . GLU A 1 109 ? 6.168 26.375 19.484 1 96 109 GLU A C 1
ATOM 837 O O . GLU A 1 109 ? 6.207 26 20.656 1 96 109 GLU A O 1
ATOM 842 N N . ASN A 1 110 ? 5.316 27.203 18.969 1 96.19 110 ASN A N 1
ATOM 843 C CA . ASN A 1 110 ? 4.227 27.625 19.828 1 96.19 110 ASN A CA 1
ATOM 844 C C . ASN A 1 110 ? 3.246 26.484 20.094 1 96.19 110 ASN A C 1
ATOM 846 O O . ASN A 1 110 ? 2.479 26.531 21.062 1 96.19 110 ASN A O 1
ATOM 850 N N . TYR A 1 111 ? 3.316 25.469 19.281 1 97.44 111 TYR A N 1
ATOM 851 C CA . TYR A 1 111 ? 2.258 24.469 19.328 1 97.44 111 TYR A CA 1
ATOM 852 C C . TYR A 1 111 ? 2.826 23.078 19.609 1 97.44 111 TYR A C 1
ATOM 854 O O . TYR A 1 111 ? 2.125 22.203 20.125 1 97.44 111 TYR A O 1
ATOM 862 N N . PHE A 1 112 ? 4.039 22.891 19.203 1 97.81 112 PHE A N 1
ATOM 863 C CA . PHE A 1 112 ? 4.664 21.594 19.391 1 97.81 112 PHE A CA 1
ATOM 864 C C . PHE A 1 112 ? 6.004 21.719 20.094 1 97.81 112 PHE A C 1
ATOM 866 O O . PHE A 1 112 ? 6.742 22.688 19.875 1 97.81 112 PHE A O 1
ATOM 873 N N . GLU A 1 113 ? 6.27 20.703 20.953 1 96.19 113 GLU A N 1
ATOM 874 C CA . GLU A 1 113 ? 7.605 20.484 21.5 1 96.19 113 GLU A CA 1
ATOM 875 C C . GLU A 1 113 ? 8.32 19.359 20.75 1 96.19 113 GLU A C 1
ATOM 877 O O . GLU A 1 113 ? 7.68 18.531 20.109 1 96.19 113 GLU A O 1
ATOM 882 N N . SER A 1 114 ? 9.625 19.547 20.844 1 93.81 114 SER A N 1
ATOM 883 C CA . SER A 1 114 ? 10.383 18.406 20.312 1 93.81 114 SER A CA 1
ATOM 884 C C . SER A 1 114 ? 10.133 17.141 21.125 1 93.81 114 SER A C 1
ATOM 886 O O . SER A 1 114 ? 9.953 17.219 22.344 1 93.81 114 SER A O 1
ATOM 888 N N . LYS A 1 115 ? 10.086 16.078 20.484 1 93 115 LYS A N 1
ATOM 889 C CA . LYS A 1 115 ? 9.852 14.805 21.172 1 93 115 LYS A CA 1
ATOM 890 C C . LYS A 1 115 ? 11.133 13.984 21.266 1 93 115 LYS A C 1
ATOM 892 O O . LYS A 1 115 ? 11.984 14.25 22.109 1 93 115 LYS A O 1
ATOM 897 N N . LEU A 1 116 ? 11.398 13.133 20.266 1 92.88 116 LEU A N 1
ATOM 898 C CA . LEU A 1 116 ? 12.586 12.289 20.297 1 92.88 116 LEU A CA 1
ATOM 899 C C . LEU A 1 116 ? 13.742 12.938 19.547 1 92.88 116 LEU A C 1
ATOM 901 O O . LEU A 1 116 ? 14.898 12.555 19.734 1 92.88 116 LEU A O 1
ATOM 905 N N . TYR A 1 117 ? 13.453 13.898 18.766 1 94.75 117 TYR A N 1
ATOM 906 C CA . TYR A 1 117 ? 14.422 14.609 17.938 1 94.75 117 TYR A CA 1
ATOM 907 C C . TYR A 1 117 ? 14.273 16.125 18.094 1 94.75 117 TYR A C 1
ATOM 909 O O . TYR A 1 117 ? 13.18 16.656 17.906 1 94.75 117 TYR A O 1
ATOM 917 N N . ASP A 1 118 ? 15.297 16.812 18.484 1 95.62 118 ASP A N 1
ATOM 918 C CA . ASP A 1 118 ? 15.25 18.266 18.594 1 95.62 118 ASP A CA 1
ATOM 919 C C . ASP A 1 118 ? 15.336 18.938 17.219 1 95.62 118 ASP A C 1
ATOM 921 O O . ASP A 1 118 ? 16.438 19.125 16.703 1 95.62 118 ASP A O 1
ATOM 925 N N . TRP A 1 119 ? 14.211 19.375 16.688 1 97.25 119 TRP A N 1
ATOM 926 C CA . TRP A 1 119 ? 14.117 19.875 15.312 1 97.25 119 TRP A CA 1
ATOM 927 C C . TRP A 1 119 ? 14.133 21.391 15.281 1 97.25 119 TRP A C 1
ATOM 929 O O . TRP A 1 119 ? 14.039 22 14.219 1 97.25 119 TRP A O 1
ATOM 939 N N . ARG A 1 120 ? 14.289 22.141 16.422 1 95.94 120 ARG A N 1
ATOM 940 C CA . ARG A 1 120 ? 14.109 23.594 16.531 1 95.94 120 ARG A CA 1
ATOM 941 C C . ARG A 1 120 ? 15.281 24.344 15.906 1 95.94 120 ARG A C 1
ATOM 943 O O . ARG A 1 120 ? 16.438 24.047 16.219 1 95.94 120 ARG A O 1
ATOM 950 N N . TYR A 1 121 ? 14.906 25.172 15.125 1 96.12 121 TYR A N 1
ATOM 951 C CA . TYR A 1 121 ? 15.875 26.094 14.523 1 96.12 121 TYR A CA 1
ATOM 952 C C . TYR A 1 121 ? 16.109 27.312 15.414 1 96.12 121 TYR A C 1
ATOM 954 O O . TYR A 1 121 ? 15.156 28 15.789 1 96.12 121 TYR A O 1
ATOM 962 N N . ASN A 1 122 ? 17.375 27.516 15.742 1 93.94 122 ASN A N 1
ATOM 963 C CA . ASN A 1 122 ? 17.75 28.688 16.547 1 93.94 122 ASN A CA 1
ATOM 964 C C . ASN A 1 122 ? 18.391 29.766 15.68 1 93.94 122 ASN A C 1
ATOM 966 O O . ASN A 1 122 ? 19.562 29.688 15.336 1 93.94 122 ASN A O 1
ATOM 970 N N . LYS A 1 123 ? 17.656 30.797 15.508 1 91.88 123 LYS A N 1
ATOM 971 C CA . LYS A 1 123 ? 18.109 31.875 14.633 1 91.88 123 LYS A CA 1
ATOM 972 C C . LYS A 1 123 ? 19.297 32.625 15.227 1 91.88 123 LYS A C 1
ATOM 974 O O . LYS A 1 123 ? 20.188 33.062 14.492 1 91.88 123 LYS A O 1
ATOM 979 N N . THR A 1 124 ? 19.359 32.781 16.469 1 92.31 124 THR A N 1
ATOM 980 C CA . THR A 1 124 ? 20.453 33.469 17.141 1 92.31 124 THR A CA 1
ATOM 981 C C . THR A 1 124 ? 21.766 32.719 16.922 1 92.31 124 THR A C 1
ATOM 983 O O . THR A 1 124 ? 22.797 33.344 16.688 1 92.31 124 THR A O 1
ATOM 986 N N . LEU A 1 125 ? 21.672 31.469 16.938 1 92.12 125 LEU A N 1
ATOM 987 C CA . LEU A 1 125 ? 22.875 30.641 16.844 1 92.12 125 LEU A CA 1
ATOM 988 C C . LEU A 1 125 ? 23.266 30.438 15.383 1 92.12 125 LEU A C 1
ATOM 990 O O . LEU A 1 125 ? 24.453 30.438 15.055 1 92.12 125 LEU A O 1
ATOM 994 N N . LEU A 1 126 ? 22.266 30.328 14.492 1 94.19 126 LEU A N 1
ATOM 995 C CA . LEU A 1 126 ? 22.578 29.844 13.148 1 94.19 126 LEU A CA 1
ATOM 996 C C . LEU A 1 126 ? 22.375 30.938 12.109 1 94.19 126 LEU A C 1
ATOM 998 O O . LEU A 1 126 ? 22.844 30.812 10.977 1 94.19 126 LEU A O 1
ATOM 1002 N N . GLY A 1 127 ? 21.703 32.031 12.477 1 90.75 127 GLY A N 1
ATOM 1003 C CA . GLY A 1 127 ? 21.312 33.031 11.523 1 90.75 127 GLY A CA 1
ATOM 1004 C C . GLY A 1 127 ? 22.5 33.75 10.891 1 90.75 127 GLY A C 1
ATOM 1005 O O . GLY A 1 127 ? 22.391 34.281 9.781 1 90.75 127 GLY A O 1
ATOM 1006 N N . HIS A 1 128 ? 23.688 33.719 11.555 1 91.94 128 HIS A N 1
ATOM 1007 C CA . HIS A 1 128 ? 24.859 34.438 11.07 1 91.94 128 HIS A CA 1
ATOM 1008 C C . HIS A 1 128 ? 25.797 33.5 10.305 1 91.94 128 HIS A C 1
ATOM 1010 O O . HIS A 1 128 ? 26.781 33.969 9.711 1 91.94 128 HIS A O 1
ATOM 1016 N N . LYS A 1 129 ? 25.484 32.312 10.234 1 93.88 129 LYS A N 1
ATOM 1017 C CA . LYS A 1 129 ? 26.344 31.359 9.547 1 93.88 129 LYS A CA 1
ATOM 1018 C C . LYS A 1 129 ? 26.125 31.406 8.039 1 93.88 129 LYS A C 1
ATOM 1020 O O . LYS A 1 129 ? 25.031 31.75 7.574 1 93.88 129 LYS A O 1
ATOM 1025 N N . PRO A 1 130 ? 27.219 31.125 7.254 1 95.19 130 PRO A N 1
ATOM 1026 C CA . PRO A 1 130 ? 27.016 31.062 5.805 1 95.19 130 PRO A CA 1
ATOM 1027 C C . PRO A 1 130 ? 25.859 30.141 5.422 1 95.19 130 PRO A C 1
ATOM 1029 O O . PRO A 1 130 ? 25.75 29.031 5.934 1 95.19 130 PRO A O 1
ATOM 1032 N N . SER A 1 131 ? 24.938 30.688 4.625 1 95.62 131 SER A N 1
ATOM 1033 C CA . SER A 1 131 ? 23.719 29.938 4.344 1 95.62 131 SER A CA 1
ATOM 1034 C C . SER A 1 131 ? 23.359 29.984 2.865 1 95.62 131 SER A C 1
ATOM 1036 O O . SER A 1 131 ? 23.859 30.844 2.133 1 95.62 13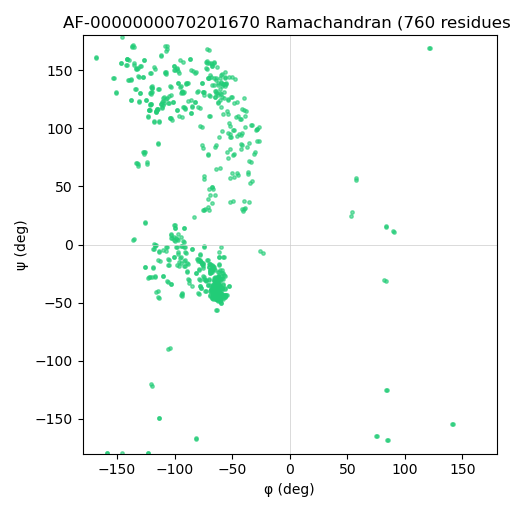1 SER A O 1
ATOM 1038 N N . SER A 1 132 ? 22.625 28.984 2.381 1 95.44 132 SER A N 1
ATOM 1039 C CA . SER A 1 132 ? 22.047 28.906 1.047 1 95.44 132 SER A CA 1
ATOM 1040 C C . SER A 1 132 ? 20.578 28.5 1.109 1 95.44 132 SER A C 1
ATOM 1042 O O . SER A 1 132 ? 20.141 27.859 2.072 1 95.44 132 SER A O 1
ATOM 1044 N N . ASN A 1 133 ? 19.859 28.953 0.105 1 93.25 133 ASN A N 1
ATOM 1045 C CA . ASN A 1 133 ? 18.438 28.625 0.006 1 93.25 133 ASN A CA 1
ATOM 1046 C C . ASN A 1 133 ? 18.141 27.75 -1.209 1 93.25 133 ASN A C 1
ATOM 1048 O O . ASN A 1 133 ? 18.656 28 -2.301 1 93.25 133 ASN A O 1
ATOM 1052 N N . TYR A 1 134 ? 17.359 26.734 -0.952 1 93.06 134 TYR A N 1
ATOM 1053 C CA . TYR A 1 134 ? 16.984 25.812 -2.02 1 93.06 134 TYR A CA 1
ATOM 1054 C C . TYR A 1 134 ? 15.461 25.703 -2.119 1 93.06 134 TYR A C 1
ATOM 1056 O O . TYR A 1 134 ? 14.789 25.406 -1.13 1 93.06 134 TYR A O 1
ATOM 1064 N N . TYR A 1 135 ? 14.945 25.969 -3.283 1 90.94 135 TYR A N 1
ATOM 1065 C CA . TYR A 1 135 ? 13.547 25.688 -3.59 1 90.94 135 TYR A CA 1
ATOM 1066 C C . TYR A 1 135 ? 13.414 24.453 -4.453 1 90.94 135 TYR A C 1
ATOM 1068 O O . TYR A 1 135 ? 13.719 24.469 -5.648 1 90.94 135 TYR A O 1
ATOM 1076 N N . LEU A 1 136 ? 12.93 23.375 -3.934 1 87.56 136 LEU A N 1
ATOM 1077 C CA . LEU A 1 136 ? 13.016 22.078 -4.59 1 87.56 136 LEU A CA 1
ATOM 1078 C C . LEU A 1 136 ? 11.789 21.828 -5.453 1 87.56 136 LEU A C 1
ATOM 1080 O O . LEU A 1 136 ? 11.562 20.688 -5.898 1 87.56 136 LEU A O 1
ATOM 1084 N N . LYS A 1 137 ? 11.016 22.766 -5.738 1 81.19 137 LYS A N 1
ATOM 1085 C CA . LYS A 1 137 ? 9.961 22.656 -6.746 1 81.19 137 LYS A CA 1
ATOM 1086 C C . LYS A 1 137 ? 10.445 23.172 -8.102 1 81.19 137 LYS A C 1
ATOM 1088 O O . LYS A 1 137 ? 9.695 23.141 -9.078 1 81.19 137 LYS A O 1
ATOM 1093 N N . ASP A 1 138 ? 11.633 23.609 -8.102 1 80.06 138 ASP A N 1
ATOM 1094 C CA . ASP A 1 138 ? 12.211 24.172 -9.32 1 80.06 138 ASP A CA 1
ATOM 1095 C C . ASP A 1 138 ? 13.352 23.297 -9.844 1 80.06 138 ASP A C 1
ATOM 1097 O O . ASP A 1 138 ? 13.336 22.078 -9.656 1 80.06 138 ASP A O 1
ATOM 1101 N N . ASP A 1 139 ? 14.258 23.906 -10.453 1 80.19 139 ASP A N 1
ATOM 1102 C CA . ASP A 1 139 ? 15.383 23.234 -11.094 1 80.19 139 ASP A CA 1
ATOM 1103 C C . ASP A 1 139 ? 16.219 22.469 -10.078 1 80.19 139 ASP A C 1
ATOM 1105 O O . ASP A 1 139 ? 16.734 21.391 -10.375 1 80.19 139 ASP A O 1
ATOM 1109 N N . GLN A 1 140 ? 16.312 23.031 -8.891 1 84.12 140 GLN A N 1
ATOM 1110 C CA . GLN A 1 140 ? 17.094 22.359 -7.863 1 84.12 140 GLN A CA 1
ATOM 1111 C C . GLN A 1 140 ? 16.453 21.047 -7.441 1 84.12 140 GLN A C 1
ATOM 1113 O O . GLN A 1 140 ? 17.156 20.062 -7.16 1 84.12 140 GLN A O 1
ATOM 1118 N N . GLY A 1 141 ? 15.164 21.031 -7.41 1 86.38 141 GLY A N 1
ATOM 1119 C CA . GLY A 1 141 ? 14.453 19.797 -7.137 1 86.38 141 GLY A CA 1
ATOM 1120 C C . GLY A 1 141 ? 14.672 18.734 -8.203 1 86.38 141 GLY A C 1
ATOM 1121 O O . GLY A 1 141 ? 14.883 17.562 -7.891 1 86.38 141 GLY A O 1
ATOM 1122 N N . TRP A 1 142 ? 14.734 19.25 -9.344 1 87.38 142 TRP A N 1
ATOM 1123 C CA . TRP A 1 142 ? 14.961 18.344 -10.461 1 87.38 142 TRP A CA 1
ATOM 1124 C C . TRP A 1 142 ? 16.375 17.75 -10.414 1 87.38 142 TRP A C 1
ATOM 1126 O O . TRP A 1 142 ? 16.562 16.578 -10.734 1 87.38 142 TRP A O 1
ATOM 1136 N N . LYS A 1 143 ? 17.281 18.578 -10.078 1 90.81 143 LYS A N 1
ATOM 1137 C CA . LYS A 1 143 ? 18.656 18.109 -9.969 1 90.81 143 LYS A CA 1
ATOM 1138 C C . LYS A 1 143 ? 18.766 16.984 -8.93 1 90.81 143 LYS A C 1
ATOM 1140 O O . LYS A 1 143 ? 19.422 15.977 -9.164 1 90.81 143 LYS A O 1
ATOM 1145 N N . ILE A 1 144 ? 18.125 17.156 -7.801 1 92.56 144 ILE A N 1
ATOM 1146 C CA . ILE A 1 144 ? 18.141 16.125 -6.762 1 92.56 144 ILE A CA 1
ATOM 1147 C C . ILE A 1 144 ? 17.484 14.852 -7.281 1 92.56 144 ILE A C 1
ATOM 1149 O O . ILE A 1 144 ? 18.016 13.758 -7.102 1 92.56 144 ILE A O 1
ATOM 1153 N N . MET A 1 145 ? 16.406 15.047 -7.938 1 88.5 145 MET A N 1
ATOM 1154 C CA . MET A 1 145 ? 15.68 13.906 -8.484 1 88.5 145 MET A CA 1
ATOM 1155 C C . MET A 1 145 ? 16.547 13.133 -9.477 1 88.5 145 MET A C 1
ATOM 1157 O O . MET A 1 145 ? 16.594 11.906 -9.453 1 88.5 145 MET A O 1
ATOM 1161 N N . LYS A 1 146 ? 17.203 13.875 -10.25 1 88.81 146 LYS A N 1
ATOM 1162 C CA . LYS A 1 146 ? 18.094 13.25 -11.219 1 88.81 146 LYS A CA 1
ATOM 1163 C C . LYS A 1 146 ? 19.188 12.453 -10.523 1 88.81 146 LYS A C 1
ATOM 1165 O O . LYS A 1 146 ? 19.516 11.344 -10.938 1 88.81 146 LYS A O 1
ATOM 1170 N N . ILE A 1 147 ? 19.734 13.016 -9.523 1 91.69 147 ILE A N 1
ATOM 1171 C CA . ILE A 1 147 ? 20.781 12.328 -8.766 1 91.69 147 ILE A CA 1
ATOM 1172 C C . ILE A 1 147 ? 20.234 11.039 -8.172 1 91.69 147 ILE A C 1
ATOM 1174 O O . ILE A 1 147 ? 20.844 9.977 -8.297 1 91.69 147 ILE A O 1
ATOM 1178 N N . LEU A 1 148 ? 19.078 11.117 -7.555 1 88.69 148 LEU A N 1
ATOM 1179 C CA . LEU A 1 148 ? 18.469 9.969 -6.902 1 88.69 148 LEU A CA 1
ATOM 1180 C C . LEU A 1 148 ? 18.203 8.852 -7.91 1 88.69 148 LEU A C 1
ATOM 1182 O O . LEU A 1 148 ? 18.344 7.672 -7.59 1 88.69 148 LEU A O 1
ATOM 1186 N N . LEU A 1 149 ? 17.938 9.219 -9.07 1 83.56 149 LEU A N 1
ATOM 1187 C CA . LEU A 1 149 ? 17.516 8.25 -10.078 1 83.56 149 LEU A CA 1
ATOM 1188 C C . LEU A 1 149 ? 18.719 7.668 -10.812 1 83.56 149 LEU A C 1
ATOM 1190 O O . LEU A 1 149 ? 18.672 6.539 -11.305 1 83.56 149 LEU A O 1
ATOM 1194 N N . THR A 1 150 ? 19.875 8.414 -10.836 1 83.88 150 THR A N 1
ATOM 1195 C CA . THR A 1 150 ? 20.891 8.023 -11.797 1 83.88 150 THR A CA 1
ATOM 1196 C C . THR A 1 150 ? 22.234 7.781 -11.102 1 83.88 150 THR A C 1
ATOM 1198 O O . THR A 1 150 ? 23.125 7.141 -11.664 1 83.88 150 THR A O 1
ATOM 1201 N N . ALA A 1 151 ? 22.391 8.305 -9.922 1 87.25 151 ALA A N 1
ATOM 1202 C CA . ALA A 1 151 ? 23.703 8.273 -9.297 1 87.25 151 ALA A CA 1
ATOM 1203 C C . ALA A 1 151 ? 24.125 6.84 -8.977 1 87.25 151 ALA A C 1
ATOM 1205 O O . ALA A 1 151 ? 23.312 6.051 -8.469 1 87.25 151 ALA A O 1
ATOM 1206 N N . LYS A 1 152 ? 25.328 6.527 -9.227 1 82.56 152 LYS A N 1
ATOM 1207 C CA . LYS A 1 152 ? 25.875 5.199 -8.977 1 82.56 152 LYS A CA 1
ATOM 1208 C C . LYS A 1 152 ? 26.438 5.09 -7.562 1 82.56 152 LYS A C 1
ATOM 1210 O O . LYS A 1 152 ? 26.734 3.99 -7.094 1 82.56 152 LYS A O 1
ATOM 1215 N N . SER A 1 153 ? 26.625 6.266 -6.984 1 88.06 153 SER A N 1
ATOM 1216 C CA . SER A 1 153 ? 27.109 6.324 -5.605 1 88.06 153 SER A CA 1
ATOM 1217 C C . SER A 1 153 ? 26.344 7.375 -4.805 1 88.06 153 SER A C 1
ATOM 1219 O O . SER A 1 153 ? 25.578 8.164 -5.371 1 88.06 153 SER A O 1
ATOM 1221 N N . ALA A 1 154 ? 26.625 7.324 -3.525 1 90.88 154 ALA A N 1
ATOM 1222 C CA . ALA A 1 154 ? 25.938 8.266 -2.652 1 90.88 154 ALA A CA 1
ATOM 1223 C C . ALA A 1 154 ? 26.656 9.609 -2.619 1 90.88 154 ALA A C 1
ATOM 1225 O O . ALA A 1 154 ? 26.109 10.594 -2.094 1 90.88 154 ALA A O 1
ATOM 1226 N N . LYS A 1 155 ? 27.75 9.742 -3.244 1 92.75 155 LYS A N 1
ATOM 1227 C CA . LYS A 1 155 ? 28.594 10.93 -3.119 1 92.75 155 LYS A CA 1
ATOM 1228 C C . LYS A 1 155 ? 27.906 12.164 -3.684 1 92.75 155 LYS A C 1
ATOM 1230 O O . LYS A 1 155 ? 27.891 13.219 -3.045 1 92.75 155 LYS A O 1
ATOM 1235 N N . PRO A 1 156 ? 27.266 12.062 -4.832 1 93.38 156 PRO A N 1
ATOM 1236 C CA . PRO A 1 156 ? 26.641 13.266 -5.387 1 93.38 156 PRO A CA 1
ATOM 1237 C C . PRO A 1 156 ? 25.547 13.828 -4.477 1 93.38 156 PRO A C 1
ATOM 1239 O O . PRO A 1 156 ? 25.375 15.047 -4.406 1 93.38 156 PRO A O 1
ATOM 1242 N N . ILE A 1 157 ? 24.828 13.016 -3.809 1 94.19 157 ILE A N 1
ATOM 1243 C CA . ILE A 1 157 ? 23.781 13.5 -2.92 1 94.19 157 ILE A CA 1
ATOM 1244 C C . ILE A 1 157 ? 24.406 14.016 -1.622 1 94.19 157 ILE A C 1
ATOM 1246 O O . ILE A 1 157 ? 23.953 15.023 -1.07 1 94.19 157 ILE A O 1
ATOM 1250 N N . LYS A 1 158 ? 25.422 13.383 -1.195 1 93.75 158 LYS A N 1
ATOM 1251 C CA . LYS A 1 158 ? 26.109 13.789 0.027 1 93.75 158 LYS A CA 1
ATOM 1252 C C . LYS A 1 158 ? 26.719 15.18 -0.115 1 93.75 158 LYS A C 1
ATOM 1254 O O . LYS A 1 158 ? 26.797 15.938 0.859 1 93.75 158 LYS A O 1
ATOM 1259 N N . ASP A 1 159 ? 27.062 15.508 -1.338 1 94.06 159 ASP A N 1
ATOM 1260 C CA . ASP A 1 159 ? 27.781 16.75 -1.575 1 94.06 159 ASP A CA 1
ATOM 1261 C C . ASP A 1 159 ? 26.859 17.828 -2.15 1 94.06 159 ASP A C 1
ATOM 1263 O O . ASP A 1 159 ? 27.312 18.891 -2.572 1 94.06 159 ASP A O 1
ATOM 1267 N N . PHE A 1 160 ? 25.609 17.578 -2.182 1 95.88 160 PHE A N 1
ATOM 1268 C CA . PHE A 1 160 ? 24.688 18.453 -2.879 1 95.88 160 PHE A CA 1
ATOM 1269 C C . PHE A 1 160 ? 24.594 19.812 -2.182 1 95.88 160 PHE A C 1
ATOM 1271 O O . PHE A 1 160 ? 24.656 20.844 -2.834 1 95.88 160 PHE A O 1
ATOM 1278 N N . PHE A 1 161 ? 24.453 19.734 -0.852 1 96.12 161 PHE A N 1
ATOM 1279 C CA . PHE A 1 161 ? 24.406 20.969 -0.068 1 96.12 161 PHE A CA 1
ATOM 1280 C C . PHE A 1 161 ? 25.797 21.344 0.437 1 96.12 161 PHE A C 1
ATOM 1282 O O . PHE A 1 161 ? 26.469 20.531 1.077 1 96.12 161 PHE A O 1
ATOM 1289 N N . THR A 1 162 ? 26.188 22.609 0.25 1 93.94 162 THR A N 1
ATOM 1290 C CA . THR A 1 162 ? 27.578 22.953 0.526 1 93.94 162 THR A CA 1
ATOM 1291 C C . THR A 1 162 ? 27.656 23.969 1.668 1 93.94 162 THR A C 1
ATOM 1293 O O . THR A 1 162 ? 28.656 24 2.398 1 93.94 162 THR A O 1
ATOM 1296 N N . ALA A 1 163 ? 26.625 24.781 1.841 1 96.56 163 ALA A N 1
ATOM 1297 C CA . ALA A 1 163 ? 26.656 25.797 2.887 1 96.56 163 ALA A CA 1
ATOM 1298 C C . ALA A 1 163 ? 26.562 25.156 4.273 1 96.56 163 ALA A C 1
ATOM 1300 O O . ALA A 1 163 ? 26.094 24.031 4.41 1 96.56 163 ALA A O 1
ATOM 1301 N N . HIS A 1 164 ? 27.062 25.922 5.184 1 96.38 164 HIS A N 1
ATOM 1302 C CA . HIS A 1 164 ? 26.953 25.438 6.559 1 96.38 164 HIS A CA 1
ATOM 1303 C C . HIS A 1 164 ? 25.5 25.266 6.965 1 96.38 164 HIS A C 1
ATOM 1305 O O . HIS A 1 164 ? 25.156 24.297 7.637 1 96.38 164 HIS A O 1
ATOM 1311 N N . VAL A 1 165 ? 24.688 26.25 6.633 1 97.56 165 VAL A N 1
ATOM 1312 C CA . VAL A 1 165 ? 23.25 26.156 6.828 1 97.56 165 VAL A CA 1
ATOM 1313 C C . VAL A 1 165 ? 22.531 26.203 5.48 1 97.56 165 VAL A C 1
ATOM 1315 O O . VAL A 1 165 ? 22.641 27.188 4.746 1 97.56 165 VAL A O 1
ATOM 1318 N N . SER A 1 166 ? 21.875 25.125 5.109 1 97.31 166 SER A N 1
ATOM 1319 C CA . SER A 1 166 ? 21.078 25.094 3.891 1 97.31 166 SER A CA 1
ATOM 1320 C C . SER A 1 166 ? 19.578 25.047 4.207 1 97.31 166 SER A C 1
ATOM 1322 O O . SER A 1 166 ? 19.125 24.156 4.934 1 97.31 166 SER A O 1
ATOM 1324 N N . PHE A 1 167 ? 18.875 26.047 3.705 1 96.38 167 PHE A N 1
ATOM 1325 C CA . PHE A 1 167 ? 17.422 26.109 3.854 1 96.38 167 PHE A CA 1
ATOM 1326 C C . PHE A 1 167 ? 16.719 25.469 2.656 1 96.38 167 PHE A C 1
ATOM 1328 O O . PHE A 1 167 ? 17.062 25.766 1.507 1 96.38 167 PHE A O 1
ATOM 1335 N N . VAL A 1 168 ? 15.781 24.594 2.973 1 95.88 168 VAL A N 1
ATOM 1336 C CA . VAL A 1 168 ? 15.062 23.891 1.924 1 95.88 168 VAL A CA 1
ATOM 1337 C C . VAL A 1 168 ? 13.57 24.188 2.012 1 95.88 168 VAL A C 1
ATOM 1339 O O . VAL A 1 168 ? 12.977 24.125 3.092 1 95.88 168 VAL A O 1
ATOM 1342 N N . ARG A 1 169 ? 13.031 24.531 0.877 1 93.69 169 ARG A N 1
ATOM 1343 C CA . ARG A 1 169 ? 11.594 24.688 0.717 1 93.69 169 ARG A CA 1
ATOM 1344 C C . ARG A 1 169 ? 11.031 23.656 -0.25 1 93.69 169 ARG A C 1
ATOM 1346 O O . ARG A 1 169 ? 11.445 23.578 -1.409 1 93.69 169 ARG A O 1
ATOM 1353 N N . ILE A 1 170 ? 10.195 22.828 0.304 1 91.44 170 ILE A N 1
ATOM 1354 C CA . ILE A 1 170 ? 9.539 21.797 -0.491 1 91.44 170 ILE A CA 1
ATOM 1355 C C . ILE A 1 170 ? 8.195 21.438 0.132 1 91.44 170 ILE A C 1
ATOM 1357 O O . ILE A 1 170 ? 8.039 21.469 1.355 1 91.44 170 ILE A O 1
ATOM 1361 N N . ASN A 1 171 ? 7.195 21.156 -0.688 1 88.56 171 ASN A N 1
ATOM 1362 C CA . ASN A 1 171 ? 5.887 20.828 -0.141 1 88.56 171 ASN A CA 1
ATOM 1363 C C . ASN A 1 171 ? 5.375 19.484 -0.674 1 88.56 171 ASN A C 1
ATOM 1365 O O . ASN A 1 171 ? 4.168 19.25 -0.688 1 88.56 171 ASN A O 1
ATOM 1369 N N . TRP A 1 172 ? 6.297 18.688 -1.194 1 87.69 172 TRP A N 1
ATOM 1370 C CA . TRP A 1 172 ? 5.836 17.391 -1.682 1 87.69 172 TRP A CA 1
ATOM 1371 C C . TRP A 1 172 ? 6.648 16.25 -1.064 1 87.69 172 TRP A C 1
ATOM 1373 O O . TRP A 1 172 ? 7.758 16.469 -0.571 1 87.69 172 TRP A O 1
ATOM 1383 N N . ASP A 1 173 ? 6.105 15.148 -1.083 1 91.81 173 ASP A N 1
ATOM 1384 C CA . ASP A 1 173 ? 6.672 13.906 -0.563 1 91.81 173 ASP A CA 1
ATOM 1385 C C . ASP A 1 173 ? 7.566 13.227 -1.602 1 91.81 173 ASP A C 1
ATOM 1387 O O . ASP A 1 173 ? 7.094 12.836 -2.67 1 91.81 173 ASP A O 1
ATOM 1391 N N . MET A 1 174 ? 8.844 13.07 -1.281 1 91.5 174 MET A N 1
ATOM 1392 C CA . MET A 1 174 ? 9.781 12.477 -2.227 1 91.5 174 MET A CA 1
ATOM 1393 C C . MET A 1 174 ? 10.023 11.008 -1.909 1 91.5 174 MET A C 1
ATOM 1395 O O . MET A 1 174 ? 11.016 10.422 -2.348 1 91.5 174 MET A O 1
ATOM 1399 N N . THR A 1 175 ? 9.172 10.414 -1.136 1 92.31 175 THR A N 1
ATOM 1400 C CA . THR A 1 175 ? 9.367 9.039 -0.69 1 92.31 175 THR A CA 1
ATOM 1401 C C . THR A 1 175 ? 9.539 8.102 -1.883 1 92.31 175 THR A C 1
ATOM 1403 O O . THR A 1 175 ? 10.438 7.262 -1.893 1 92.31 175 THR A O 1
ATOM 1406 N N . ARG A 1 176 ? 8.734 8.273 -2.852 1 87.38 176 ARG A N 1
ATOM 1407 C CA . ARG A 1 176 ? 8.828 7.414 -4.023 1 87.38 176 ARG A CA 1
ATOM 1408 C C . ARG A 1 176 ? 10.164 7.598 -4.734 1 87.38 176 ARG A C 1
ATOM 1410 O O . ARG A 1 176 ? 10.75 6.633 -5.234 1 87.38 176 ARG A O 1
ATOM 1417 N N . GLU A 1 177 ? 10.617 8.805 -4.82 1 88.5 177 GLU A N 1
ATOM 1418 C CA . GLU A 1 177 ? 11.922 9.094 -5.418 1 88.5 177 GLU A CA 1
ATOM 1419 C C . GLU A 1 177 ? 13.055 8.516 -4.582 1 88.5 177 GLU A C 1
ATOM 1421 O O . GLU A 1 177 ? 14.008 7.953 -5.121 1 88.5 177 GLU A O 1
ATOM 1426 N N . PHE A 1 178 ? 12.938 8.625 -3.287 1 92.94 178 PHE A N 1
ATOM 1427 C CA . PHE A 1 178 ? 13.953 8.07 -2.404 1 92.94 178 PHE A CA 1
ATOM 1428 C C . PHE A 1 178 ? 14.047 6.559 -2.574 1 92.94 178 PHE A C 1
ATOM 1430 O O . PHE A 1 178 ? 15.141 5.992 -2.574 1 92.94 178 PHE A O 1
ATOM 1437 N N . ARG A 1 179 ? 12.914 5.934 -2.752 1 90.06 179 ARG A N 1
ATOM 1438 C CA . ARG A 1 179 ? 12.859 4.484 -2.883 1 90.06 179 ARG A CA 1
ATOM 1439 C C . ARG A 1 179 ? 13.555 4.023 -4.164 1 90.06 179 ARG A C 1
ATOM 1441 O O . ARG A 1 179 ? 13.938 2.857 -4.281 1 90.06 179 ARG A O 1
ATOM 1448 N N . LYS A 1 180 ? 13.703 4.938 -5.039 1 86.69 180 LYS A N 1
ATOM 1449 C CA . LYS A 1 180 ? 14.328 4.602 -6.316 1 86.69 180 LYS A CA 1
ATOM 1450 C C . LYS A 1 180 ? 15.844 4.793 -6.25 1 86.69 180 LYS A C 1
ATOM 1452 O O . LYS A 1 180 ? 16.562 4.469 -7.199 1 86.69 180 LYS A O 1
ATOM 1457 N N . PHE A 1 181 ? 16.312 5.348 -5.168 1 89.69 181 PHE A N 1
ATOM 1458 C CA . PHE A 1 181 ? 17.75 5.539 -4.957 1 89.69 181 PHE A CA 1
ATOM 1459 C C . PHE A 1 181 ? 18.375 4.289 -4.355 1 89.69 181 PHE A C 1
ATOM 1461 O O . PHE A 1 181 ? 18.141 3.967 -3.189 1 89.69 181 PHE A O 1
ATOM 1468 N N . TYR A 1 182 ? 19.172 3.674 -5.074 1 83.06 182 TYR A N 1
ATOM 1469 C CA . TYR A 1 182 ? 19.734 2.371 -4.742 1 83.06 182 TYR A CA 1
ATOM 1470 C C . TYR A 1 182 ? 20.375 2.389 -3.359 1 83.06 182 TYR A C 1
ATOM 1472 O O . TYR A 1 182 ? 20.25 1.428 -2.598 1 83.06 182 TYR A O 1
ATOM 1480 N N . HIS A 1 183 ? 20.984 3.461 -2.961 1 87.56 183 HIS A N 1
ATOM 1481 C CA . HIS A 1 183 ? 21.812 3.512 -1.762 1 87.56 183 HIS A CA 1
ATOM 1482 C C . HIS A 1 183 ? 21 3.922 -0.543 1 87.56 183 HIS A C 1
ATOM 1484 O O . HIS A 1 183 ? 21.5 3.924 0.58 1 87.56 183 HIS A O 1
ATOM 1490 N N . VAL A 1 184 ? 19.734 4.203 -0.751 1 90.38 184 VAL A N 1
ATOM 1491 C CA . VAL A 1 184 ? 18.922 4.789 0.317 1 90.38 184 VAL A CA 1
ATOM 1492 C C . VAL A 1 184 ? 18.812 3.803 1.477 1 90.38 184 VAL A C 1
ATOM 1494 O O . VAL A 1 184 ? 18.781 4.207 2.643 1 90.38 184 VAL A O 1
ATOM 1497 N N . GLU A 1 185 ? 18.812 2.545 1.199 1 87.44 185 GLU A N 1
ATOM 1498 C CA . GLU A 1 185 ? 18.609 1.503 2.203 1 87.44 185 GLU A CA 1
ATOM 1499 C C . GLU A 1 185 ? 19.719 1.525 3.244 1 87.44 185 GLU A C 1
ATOM 1501 O O . GLU A 1 185 ? 19.5 1.219 4.414 1 87.44 185 GLU A O 1
ATOM 1506 N N . ASN A 1 186 ? 20.859 1.981 2.855 1 88.75 186 ASN A N 1
ATOM 1507 C CA . ASN A 1 186 ? 22.016 2.029 3.746 1 88.75 186 ASN A CA 1
ATOM 1508 C C . ASN A 1 186 ? 21.891 3.162 4.762 1 88.75 186 ASN A C 1
ATOM 1510 O O . ASN A 1 186 ? 22.562 3.15 5.793 1 88.75 186 ASN A O 1
ATOM 1514 N N . TYR A 1 187 ? 21.062 4.102 4.441 1 92.25 187 TYR A N 1
ATOM 1515 C CA . TYR A 1 187 ? 20.984 5.297 5.277 1 92.25 187 TYR A CA 1
ATOM 1516 C C . TYR A 1 187 ? 19.625 5.41 5.953 1 92.25 187 TYR A C 1
ATOM 1518 O O . TYR A 1 187 ? 19.547 5.793 7.125 1 92.25 187 TYR A O 1
ATOM 1526 N N . VAL A 1 188 ? 18.641 5.074 5.184 1 94.19 188 VAL A N 1
ATOM 1527 C CA . VAL A 1 188 ? 17.266 5.227 5.652 1 94.19 188 VAL A CA 1
ATOM 1528 C C . VAL A 1 188 ? 16.469 3.959 5.344 1 94.19 188 VAL A C 1
ATOM 1530 O O . VAL A 1 188 ? 15.523 3.99 4.562 1 94.19 188 VAL A O 1
ATOM 1533 N N . PRO A 1 189 ? 16.734 2.867 6.004 1 89.56 189 PRO A N 1
ATOM 1534 C CA . PRO A 1 189 ? 16.078 1.597 5.664 1 89.56 189 PRO A CA 1
ATOM 1535 C C . PRO A 1 189 ? 14.562 1.644 5.84 1 89.56 189 PRO A C 1
ATOM 1537 O O . PRO A 1 189 ? 13.836 0.966 5.109 1 89.56 189 PRO A O 1
ATOM 1540 N N . TRP A 1 190 ? 14.133 2.479 6.723 1 90.69 190 TRP A N 1
ATOM 1541 C CA . TRP A 1 190 ? 12.695 2.508 6.996 1 90.69 190 TRP A CA 1
ATOM 1542 C C . TRP A 1 190 ? 11.93 3.09 5.812 1 90.69 190 TRP A C 1
ATOM 1544 O O . TRP A 1 190 ? 10.734 2.834 5.652 1 90.69 190 TRP A O 1
ATOM 1554 N N . ILE A 1 191 ? 12.586 3.828 4.922 1 92.31 191 ILE A N 1
ATOM 1555 C CA . ILE A 1 191 ? 11.914 4.41 3.766 1 92.31 191 ILE A CA 1
ATOM 1556 C C . ILE A 1 191 ? 11.594 3.314 2.75 1 92.31 191 ILE A C 1
ATOM 1558 O O . ILE A 1 191 ? 10.617 3.416 2.004 1 92.31 191 ILE A O 1
ATOM 1562 N N . THR A 1 192 ? 12.414 2.23 2.643 1 88.38 192 THR A N 1
ATOM 1563 C CA . THR A 1 192 ? 12.227 1.156 1.672 1 88.38 192 THR A CA 1
ATOM 1564 C C . THR A 1 192 ? 11.375 0.038 2.262 1 88.38 192 THR A C 1
ATOM 1566 O O . THR A 1 192 ? 10.805 -0.771 1.524 1 88.38 192 THR A O 1
ATOM 1569 N N . ARG A 1 193 ? 11.195 0.077 3.545 1 85.94 193 ARG A N 1
ATOM 1570 C CA . ARG A 1 193 ? 10.625 -1.1 4.188 1 85.94 193 ARG A CA 1
ATOM 1571 C C . ARG A 1 193 ? 9.203 -0.818 4.676 1 85.94 193 ARG A C 1
ATOM 1573 O O . ARG A 1 193 ? 8.375 -1.729 4.754 1 85.94 193 ARG A O 1
ATOM 1580 N N . LEU A 1 194 ? 8.961 0.39 4.953 1 89.19 194 LEU A N 1
ATOM 1581 C CA . LEU A 1 194 ? 7.695 0.702 5.602 1 89.19 194 LEU A CA 1
ATOM 1582 C C . LEU A 1 194 ? 6.664 1.178 4.582 1 89.19 194 LEU A C 1
ATOM 1584 O O . LEU A 1 194 ? 7.023 1.763 3.559 1 89.19 194 LEU A O 1
ATOM 1588 N N . HIS A 1 195 ? 5.418 0.918 4.961 1 87.94 195 HIS A N 1
ATOM 1589 C CA . HIS A 1 195 ? 4.301 1.537 4.258 1 87.94 195 HIS A CA 1
ATOM 1590 C C . HIS A 1 195 ? 4.258 3.041 4.512 1 87.94 195 HIS A C 1
ATOM 1592 O O . HIS A 1 195 ? 4.715 3.514 5.555 1 87.94 195 HIS A O 1
ATOM 1598 N N . PHE A 1 196 ? 3.645 3.791 3.623 1 89.12 196 PHE A N 1
ATOM 1599 C CA . PHE A 1 196 ? 3.547 5.242 3.729 1 89.12 196 PHE A CA 1
ATOM 1600 C C . PHE A 1 196 ? 2.928 5.648 5.059 1 89.12 196 PHE A C 1
ATOM 1602 O O . PHE A 1 196 ? 3.416 6.566 5.723 1 89.12 196 PHE A O 1
ATOM 1609 N N . ALA A 1 197 ? 1.901 4.938 5.395 1 91.06 197 ALA A N 1
ATOM 1610 C CA . ALA A 1 197 ? 1.203 5.27 6.637 1 91.06 197 ALA A CA 1
ATOM 1611 C C . ALA A 1 197 ? 2.145 5.188 7.832 1 91.06 197 ALA A C 1
ATOM 1613 O O . ALA A 1 197 ? 2.104 6.039 8.727 1 91.06 197 ALA A O 1
ATOM 1614 N N . ASP A 1 198 ? 2.992 4.25 7.805 1 91.94 198 ASP A N 1
ATOM 1615 C CA . ASP A 1 198 ? 3.902 4.039 8.922 1 91.94 198 ASP A CA 1
ATOM 1616 C C . ASP A 1 198 ? 5.059 5.039 8.891 1 91.94 198 ASP A C 1
ATOM 1618 O O . ASP A 1 198 ? 5.574 5.438 9.938 1 91.94 198 ASP A O 1
ATOM 1622 N N . ILE A 1 199 ? 5.395 5.426 7.676 1 94.5 199 ILE A N 1
ATOM 1623 C CA . ILE A 1 199 ? 6.43 6.445 7.535 1 94.5 199 ILE A CA 1
ATOM 1624 C C . ILE A 1 199 ? 5.949 7.758 8.156 1 94.5 199 ILE A C 1
ATOM 1626 O O . ILE A 1 199 ? 6.668 8.383 8.93 1 94.5 199 ILE A O 1
ATOM 1630 N N . TYR A 1 200 ? 4.77 8.133 7.848 1 95.25 200 TYR A N 1
ATOM 1631 C CA . TYR A 1 200 ? 4.238 9.375 8.398 1 95.25 200 TYR A CA 1
ATOM 1632 C C . TYR A 1 200 ? 4.035 9.266 9.906 1 95.25 200 TYR A C 1
ATOM 1634 O O . TYR A 1 200 ? 4.301 10.211 10.648 1 95.25 200 TYR A O 1
ATOM 1642 N N . ARG A 1 201 ? 3.557 8.148 10.305 1 94.56 201 ARG A N 1
ATOM 1643 C CA . ARG A 1 201 ? 3.438 7.934 11.742 1 94.56 201 ARG A CA 1
ATOM 1644 C C . ARG A 1 201 ? 4.789 8.086 12.43 1 94.56 201 ARG A C 1
ATOM 1646 O O . ARG A 1 201 ? 4.887 8.727 13.484 1 94.56 201 ARG A O 1
ATOM 1653 N N . TYR A 1 202 ? 5.75 7.496 11.797 1 94.5 202 TYR A N 1
ATOM 1654 C CA . TYR A 1 202 ? 7.117 7.605 12.289 1 94.5 202 TYR A CA 1
ATOM 1655 C C . TYR A 1 202 ? 7.539 9.062 12.414 1 94.5 202 TYR A C 1
ATOM 1657 O O . TYR A 1 202 ? 8.086 9.477 13.438 1 94.5 202 TYR A O 1
ATOM 1665 N N . ILE A 1 203 ? 7.234 9.828 11.469 1 95.94 203 ILE A N 1
ATOM 1666 C CA . ILE A 1 203 ? 7.602 11.242 11.43 1 95.94 203 ILE A CA 1
ATOM 1667 C C . ILE A 1 203 ? 6.875 12 12.539 1 95.94 203 ILE A C 1
ATOM 1669 O O . ILE A 1 203 ? 7.484 12.773 13.273 1 95.94 203 ILE A O 1
ATOM 1673 N N . PHE A 1 204 ? 5.629 11.734 12.688 1 96.75 204 PHE A N 1
ATOM 1674 C CA . PHE A 1 204 ? 4.859 12.406 13.727 1 96.75 204 PHE A CA 1
ATOM 1675 C C . PHE A 1 204 ? 5.379 12.031 15.109 1 96.75 204 PHE A C 1
ATOM 1677 O O . PHE A 1 204 ? 5.512 12.891 15.984 1 96.75 204 PHE A O 1
ATOM 1684 N N . ASP A 1 205 ? 5.746 10.812 15.281 1 94.75 205 ASP A N 1
ATOM 1685 C CA . ASP A 1 205 ? 6.133 10.297 16.594 1 94.75 205 ASP A CA 1
ATOM 1686 C C . ASP A 1 205 ? 7.527 10.781 16.984 1 94.75 205 ASP A C 1
ATOM 1688 O O . ASP A 1 205 ? 7.828 10.938 18.172 1 94.75 205 ASP A O 1
ATOM 1692 N N . ILE A 1 206 ? 8.312 11.039 16.031 1 95.12 206 ILE A N 1
ATOM 1693 C CA . ILE A 1 206 ? 9.688 11.414 16.359 1 95.12 206 ILE A CA 1
ATOM 1694 C C . ILE A 1 206 ? 9.766 12.922 16.578 1 95.12 206 ILE A C 1
ATOM 1696 O O . ILE A 1 206 ? 10.516 13.398 17.438 1 95.12 206 ILE A O 1
ATOM 1700 N N . PHE A 1 207 ? 8.922 13.664 15.891 1 97 207 PHE A N 1
ATOM 1701 C CA . PHE A 1 207 ? 9.164 15.102 15.859 1 97 207 PHE A CA 1
ATOM 1702 C C . PHE A 1 207 ? 8.172 15.836 16.75 1 97 207 PHE A C 1
ATOM 1704 O O . PHE A 1 207 ? 8.492 16.875 17.312 1 97 207 PHE A O 1
ATOM 1711 N N . PHE A 1 208 ? 6.965 15.359 16.891 1 96.81 208 PHE A N 1
ATOM 1712 C CA . PHE A 1 208 ? 5.938 16.297 17.328 1 96.81 208 PHE A CA 1
ATOM 1713 C C . PHE A 1 208 ? 5.293 15.805 18.625 1 96.81 208 PHE A C 1
ATOM 1715 O O . PHE A 1 208 ? 4.668 14.75 18.656 1 96.81 208 PHE A O 1
ATOM 1722 N N . GLN A 1 209 ? 5.488 16.562 19.578 1 97 209 GLN A N 1
ATOM 1723 C CA . GLN A 1 209 ? 4.746 16.453 20.828 1 97 209 GLN A CA 1
ATOM 1724 C C . GLN A 1 209 ? 3.852 17.688 21.031 1 97 209 GLN A C 1
ATOM 1726 O O . GLN A 1 209 ? 4.34 18.766 21.344 1 97 209 GLN A O 1
ATOM 1731 N N . PRO A 1 210 ? 2.52 17.5 20.844 1 97.44 210 PRO A N 1
ATOM 1732 C CA . PRO A 1 210 ? 1.652 18.656 21.062 1 97.44 210 PRO A CA 1
ATOM 1733 C C . PRO A 1 210 ? 1.822 19.266 22.453 1 97.44 210 PRO A C 1
ATOM 1735 O O . PRO A 1 210 ? 1.976 18.531 23.438 1 97.44 210 PRO A O 1
ATOM 1738 N N . LYS A 1 211 ? 1.835 20.531 22.5 1 97.56 211 LYS A N 1
ATOM 1739 C CA . LYS A 1 211 ? 1.941 21.188 23.797 1 97.56 211 LYS A CA 1
ATOM 1740 C C . LYS A 1 211 ? 0.708 20.922 24.656 1 97.56 211 LYS A C 1
ATOM 1742 O O . LYS A 1 211 ? -0.39 20.719 24.141 1 97.56 211 LYS A O 1
ATOM 1747 N N . PRO A 1 212 ? 0.878 21.047 25.953 1 96.88 212 PRO A N 1
ATOM 1748 C CA . PRO A 1 212 ? -0.187 20.656 26.875 1 96.88 212 PRO A CA 1
ATOM 1749 C C . PRO A 1 212 ? -1.469 21.469 26.672 1 96.88 212 PRO A C 1
ATOM 1751 O O . PRO A 1 212 ? -2.568 20.922 26.781 1 96.88 212 PRO A O 1
ATOM 1754 N N . PHE A 1 213 ? -1.355 22.703 26.359 1 96.69 213 PHE A N 1
ATOM 1755 C CA . PHE A 1 213 ? -2.562 23.516 26.266 1 96.69 213 PHE A CA 1
ATOM 1756 C C . PHE A 1 213 ? -3.445 23.031 25.109 1 96.69 213 PHE A C 1
ATOM 1758 O O . PHE A 1 213 ? -4.672 23.094 25.203 1 96.69 213 PHE A O 1
ATOM 1765 N N . LEU A 1 214 ? -2.881 22.562 24.031 1 97 214 LEU A N 1
ATOM 1766 C CA . LEU A 1 214 ? -3.65 21.984 22.938 1 97 214 LEU A CA 1
ATOM 1767 C C . LEU A 1 214 ? -4.391 20.734 23.391 1 97 214 LEU A C 1
ATOM 1769 O O . LEU A 1 214 ? -5.574 20.562 23.094 1 97 214 LEU A O 1
ATOM 1773 N N . LEU A 1 215 ? -3.643 19.891 24.125 1 95.5 215 LEU A N 1
ATOM 1774 C CA . LEU A 1 215 ? -4.223 18.641 24.609 1 95.5 215 LEU A CA 1
ATOM 1775 C C . LEU A 1 215 ? -5.344 18.922 25.609 1 95.5 215 LEU A C 1
ATOM 1777 O O . LEU A 1 215 ? -6.352 18.203 25.625 1 95.5 215 LEU A O 1
ATOM 1781 N N . ASP A 1 216 ? -5.18 19.938 26.375 1 95.94 216 ASP A N 1
ATOM 1782 C CA . ASP A 1 216 ? -6.211 20.344 27.328 1 95.94 216 ASP A CA 1
ATOM 1783 C C . ASP A 1 216 ? -7.488 20.766 26.609 1 95.94 216 ASP A C 1
ATOM 1785 O O . ASP A 1 216 ? -8.594 20.422 27.031 1 95.94 216 ASP A O 1
ATOM 1789 N N . ILE A 1 217 ? -7.32 21.469 25.562 1 95.56 217 ILE A N 1
ATOM 1790 C CA . ILE A 1 217 ? -8.477 21.891 24.781 1 95.56 217 ILE A CA 1
ATOM 1791 C C . ILE A 1 217 ? -9.195 20.672 24.219 1 95.56 217 ILE A C 1
ATOM 1793 O O . ILE A 1 217 ? -10.414 20.562 24.328 1 95.56 217 ILE A O 1
ATOM 1797 N N . ILE A 1 218 ? -8.469 19.781 23.656 1 94.56 218 ILE A N 1
ATOM 1798 C CA . ILE A 1 218 ? -9.031 18.578 23.062 1 94.56 218 ILE A CA 1
ATOM 1799 C C . ILE A 1 218 ? -9.773 17.766 24.125 1 94.56 218 ILE A C 1
ATOM 1801 O O . ILE A 1 218 ? -10.914 17.344 23.906 1 94.56 218 ILE A O 1
ATOM 1805 N N . ASP A 1 219 ? -9.172 17.609 25.25 1 92.38 219 ASP A N 1
ATOM 1806 C CA . ASP A 1 219 ? -9.773 16.875 26.344 1 92.38 219 ASP A CA 1
ATOM 1807 C C . ASP A 1 219 ? -11.062 17.531 26.828 1 92.38 219 ASP A C 1
ATOM 1809 O O . ASP A 1 219 ? -12.055 16.859 27.094 1 92.38 219 ASP A O 1
ATOM 1813 N N . THR A 1 220 ? -11.008 18.797 26.922 1 93.06 220 THR A N 1
ATOM 1814 C CA . THR A 1 220 ? -12.172 19.562 27.359 1 93.06 220 THR A CA 1
ATOM 1815 C C . THR A 1 220 ? -13.328 19.391 26.375 1 93.06 220 THR A C 1
ATOM 1817 O O . THR A 1 220 ? -14.469 19.188 26.781 1 93.06 220 THR A O 1
ATOM 1820 N N . VAL A 1 221 ? -13.008 19.469 25.125 1 92.44 221 VAL A N 1
ATOM 1821 C CA . VAL A 1 221 ? -14.031 19.328 24.094 1 92.44 221 VAL A CA 1
ATOM 1822 C C . VAL A 1 221 ? -14.594 17.906 24.109 1 92.44 221 VAL A C 1
ATOM 1824 O O . VAL A 1 221 ? -15.812 17.719 24.047 1 92.44 221 VAL A O 1
ATOM 1827 N N . GLN A 1 222 ? -13.773 16.938 24.25 1 89.19 222 GLN A N 1
ATOM 1828 C CA . GLN A 1 222 ? -14.195 15.547 24.25 1 89.19 222 GLN A CA 1
ATOM 1829 C C . GLN A 1 222 ? -15.125 15.25 25.422 1 89.19 222 GLN A C 1
ATOM 1831 O O . GLN A 1 222 ? -16.047 14.438 25.297 1 89.19 222 GLN A O 1
ATOM 1836 N N . LYS A 1 223 ? -14.93 15.938 26.5 1 85.06 223 LYS A N 1
ATOM 1837 C CA . LYS A 1 223 ? -15.688 15.672 27.719 1 85.06 223 LYS A CA 1
ATOM 1838 C C . LYS A 1 223 ? -16.859 16.625 27.859 1 85.06 223 LYS A C 1
ATOM 1840 O O . LYS A 1 223 ? -17.625 16.547 28.828 1 85.06 223 LYS A O 1
ATOM 1845 N N . SER A 1 224 ? -17.047 17.406 26.906 1 81.25 224 SER A N 1
ATOM 1846 C CA . SER A 1 224 ? -17.984 18.5 27.078 1 81.25 224 SER A CA 1
ATOM 1847 C C . SER A 1 224 ? -19.422 18.031 26.891 1 81.25 224 SER A C 1
ATOM 1849 O O . SER A 1 224 ? -20.359 18.703 27.312 1 81.25 224 SER A O 1
ATOM 1851 N N . LYS A 1 225 ? -19.594 16.828 26.359 1 78.12 225 LYS A N 1
ATOM 1852 C CA . LYS A 1 225 ? -20.953 16.406 26.094 1 78.12 225 LYS A CA 1
ATOM 1853 C C . LYS A 1 225 ? -21.297 15.125 26.859 1 78.12 225 LYS A C 1
ATOM 1855 O O . LYS A 1 225 ? -21.266 15.109 28.094 1 78.12 225 LYS A O 1
ATOM 1860 N N . HIS A 1 226 ? -21.656 14.062 26.141 1 70 226 HIS A N 1
ATOM 1861 C CA . HIS A 1 226 ? -22.203 12.883 26.797 1 70 226 HIS A CA 1
ATOM 1862 C C . HIS A 1 226 ? -21.125 11.828 27.031 1 70 226 HIS A C 1
ATOM 1864 O O . HIS A 1 226 ? -21.422 10.719 27.469 1 70 226 HIS A O 1
ATOM 1870 N N . LYS A 1 227 ? -19.875 12.25 26.781 1 73.56 227 LYS A N 1
ATOM 1871 C CA . LYS A 1 227 ? -18.797 11.281 26.891 1 73.56 227 LYS A CA 1
ATOM 1872 C C . LYS A 1 227 ? -19.078 10.039 26.047 1 73.56 227 LYS A C 1
ATOM 1874 O O . LYS A 1 227 ? -18.859 8.914 26.5 1 73.56 227 LYS A O 1
ATOM 1879 N N . ASN A 1 228 ? -19.859 10.18 25.062 1 87 228 ASN A N 1
ATOM 1880 C CA . ASN A 1 228 ? -20.109 9.125 24.094 1 87 228 ASN A CA 1
ATOM 1881 C C . ASN A 1 228 ? -18.891 8.875 23.219 1 87 228 ASN A C 1
ATOM 1883 O O . ASN A 1 228 ? -17.875 9.578 23.328 1 87 228 ASN A O 1
ATOM 1887 N N . ALA A 1 229 ? -18.969 7.738 22.484 1 92.5 229 ALA A N 1
ATOM 1888 C CA . ALA A 1 229 ? -17.969 7.539 21.438 1 92.5 229 ALA A CA 1
ATOM 1889 C C . ALA A 1 229 ? -17.969 8.711 20.453 1 92.5 229 ALA A C 1
ATOM 1891 O O . ALA A 1 229 ? -19.016 9.32 20.203 1 92.5 229 ALA A O 1
ATOM 1892 N N . THR A 1 230 ? -16.891 9.055 19.984 1 94.75 230 THR A N 1
ATOM 1893 C CA . THR A 1 230 ? -16.781 10.195 19.094 1 94.75 230 THR A CA 1
ATOM 1894 C C . THR A 1 230 ? -16.844 9.742 17.625 1 94.75 230 THR A C 1
ATOM 1896 O O . THR A 1 230 ? -16.172 8.766 17.25 1 94.75 230 THR A O 1
ATOM 1899 N N . PHE A 1 231 ? -17.688 10.391 16.875 1 96.44 231 PHE A N 1
ATOM 1900 C CA . PHE A 1 231 ? -17.719 10.25 15.43 1 96.44 231 PHE A CA 1
ATOM 1901 C C . PHE A 1 231 ? -17.234 11.523 14.75 1 96.44 231 PHE A C 1
ATOM 1903 O O . PHE A 1 231 ? -17.812 12.602 14.945 1 96.44 231 PHE A O 1
ATOM 1910 N N . CYS A 1 232 ? -16.203 11.383 13.914 1 97.44 232 CYS A N 1
ATOM 1911 C CA . CYS A 1 232 ? -15.609 12.547 13.258 1 97.44 232 CYS A CA 1
ATOM 1912 C C . CYS A 1 232 ? -15.68 12.406 11.742 1 97.44 232 CYS A C 1
ATOM 1914 O O . CYS A 1 232 ? -15.617 11.297 11.211 1 97.44 232 CYS A O 1
ATOM 1916 N N . ALA A 1 233 ? -15.812 13.508 11.109 1 97.81 233 ALA A N 1
ATOM 1917 C CA . ALA A 1 233 ? -15.789 13.562 9.648 1 97.81 233 ALA A CA 1
ATOM 1918 C C . ALA A 1 233 ? -14.969 14.758 9.164 1 97.81 233 ALA A C 1
ATOM 1920 O O . ALA A 1 233 ? -14.93 15.805 9.82 1 97.81 233 ALA A O 1
ATOM 1921 N N . HIS A 1 234 ? -14.266 14.547 8.141 1 97.75 234 HIS A N 1
ATOM 1922 C CA . HIS A 1 234 ? -13.57 15.633 7.461 1 97.75 234 HIS A CA 1
ATOM 1923 C C . HIS A 1 234 ? -14.164 15.898 6.086 1 97.75 234 HIS A C 1
ATOM 1925 O O . HIS A 1 234 ? -14.227 15 5.246 1 97.75 234 HIS A O 1
ATOM 1931 N N . LEU A 1 235 ? -14.609 17.094 5.926 1 95.69 235 LEU A N 1
ATOM 1932 C CA . LEU A 1 235 ? -15.125 17.547 4.641 1 95.69 235 LEU A CA 1
ATOM 1933 C C . LEU A 1 235 ? -14.281 18.703 4.102 1 95.69 235 LEU A C 1
ATOM 1935 O O . LEU A 1 235 ? -14.398 19.828 4.57 1 95.69 235 LEU A O 1
ATOM 1939 N N . ARG A 1 236 ? -13.5 18.375 3.115 1 94.31 236 ARG A N 1
ATOM 1940 C CA . ARG A 1 236 ? -12.688 19.391 2.445 1 94.31 236 ARG A CA 1
ATOM 1941 C C . ARG A 1 236 ? -13.383 19.906 1.197 1 94.31 236 ARG A C 1
ATOM 1943 O O . ARG A 1 236 ? -13.438 19.234 0.174 1 94.31 236 ARG A O 1
ATOM 1950 N N . ILE A 1 237 ? -13.812 21.141 1.283 1 91.62 237 ILE A N 1
ATOM 1951 C CA . ILE A 1 237 ? -14.609 21.734 0.211 1 91.62 237 ILE A CA 1
ATOM 1952 C C . ILE A 1 237 ? -13.695 22.484 -0.759 1 91.62 237 ILE A C 1
ATOM 1954 O O . ILE A 1 237 ? -13.867 22.391 -1.978 1 91.62 237 ILE A O 1
ATOM 1958 N N . GLY A 1 238 ? -12.797 23.172 -0.278 1 91.19 238 GLY A N 1
ATOM 1959 C CA . GLY A 1 238 ? -11.945 24.016 -1.099 1 91.19 238 GLY A CA 1
ATOM 1960 C C . GLY A 1 238 ? -12.562 25.375 -1.381 1 91.19 238 GLY A C 1
ATOM 1961 O O . GLY A 1 238 ? -13.016 26.062 -0.462 1 91.19 238 GLY A O 1
ATOM 1962 N N . ARG A 1 239 ? -12.672 25.734 -2.598 1 88.75 239 ARG A N 1
ATOM 1963 C CA . ARG A 1 239 ? -13.172 27.047 -2.99 1 88.75 239 ARG A CA 1
ATOM 1964 C C . ARG A 1 239 ? -14.609 27.25 -2.531 1 88.75 239 ARG A C 1
ATOM 1966 O O . ARG A 1 239 ? -15.484 26.422 -2.818 1 88.75 239 ARG A O 1
ATOM 1973 N N . SER A 1 240 ? -14.742 28.297 -1.747 1 88 240 SER A N 1
ATOM 1974 C CA . SER A 1 240 ? -16.031 28.703 -1.184 1 88 240 SER A CA 1
ATOM 1975 C C . SER A 1 240 ? -16.016 30.172 -0.782 1 88 240 SER A C 1
ATOM 1977 O O . SER A 1 240 ? -15.055 30.891 -1.061 1 88 240 SER A O 1
ATOM 1979 N N . SER A 1 241 ? -17.172 30.578 -0.256 1 87.44 241 SER A N 1
ATOM 1980 C CA . SER A 1 241 ? -17.219 31.938 0.259 1 87.44 241 SER A CA 1
ATOM 1981 C C . SER A 1 241 ? -16.219 32.125 1.39 1 87.44 241 SER A C 1
ATOM 1983 O O . SER A 1 241 ? -15.695 33.25 1.58 1 87.44 241 SER A O 1
ATOM 1985 N N . THR A 1 242 ? -15.844 31.031 2.047 1 84.94 242 THR A N 1
ATOM 1986 C CA . THR A 1 242 ? -14.891 31.078 3.15 1 84.94 242 THR A CA 1
ATOM 1987 C C . THR A 1 242 ? -13.461 31.172 2.629 1 84.94 242 THR A C 1
ATOM 1989 O O . THR A 1 242 ? -12.641 31.906 3.182 1 84.94 242 THR A O 1
ATOM 1992 N N . LEU A 1 243 ? -13.25 30.375 1.597 1 85.75 243 LEU A N 1
ATOM 1993 C CA . LEU A 1 243 ? -11.93 30.359 0.965 1 85.75 243 LEU A CA 1
ATOM 1994 C C . LEU A 1 243 ? -12.047 30.578 -0.539 1 85.75 243 LEU A C 1
ATOM 1996 O O . LEU A 1 243 ? -11.828 29.656 -1.325 1 85.75 243 LEU A O 1
ATOM 2000 N N . PRO A 1 244 ? -12.211 31.781 -0.967 1 85.38 244 PRO A N 1
ATOM 2001 C CA . PRO A 1 244 ? -12.531 32.062 -2.369 1 85.38 244 PRO A CA 1
ATOM 2002 C C . PRO A 1 244 ? -11.367 31.766 -3.314 1 85.38 244 PRO A C 1
ATOM 2004 O O . PRO A 1 244 ? -11.586 31.5 -4.5 1 85.38 244 PRO A O 1
ATOM 2007 N N . ASN A 1 245 ? -10.164 31.75 -2.811 1 82.81 245 ASN A N 1
ATOM 2008 C CA . ASN A 1 245 ? -9 31.625 -3.68 1 82.81 245 ASN A CA 1
ATOM 2009 C C . ASN A 1 245 ? -8.469 30.203 -3.699 1 82.81 245 ASN A C 1
ATOM 2011 O O . ASN A 1 245 ? -7.453 29.906 -4.332 1 82.81 245 ASN A O 1
ATOM 2015 N N . ASP A 1 246 ? -9.125 29.297 -3.092 1 86.69 246 ASP A N 1
ATOM 2016 C CA . ASP A 1 246 ? -8.695 27.906 -3.051 1 86.69 246 ASP A CA 1
ATOM 2017 C C . ASP A 1 246 ? -9.203 27.141 -4.266 1 86.69 246 ASP A C 1
ATOM 2019 O O . ASP A 1 246 ? -10.062 27.625 -5.004 1 86.69 246 ASP A O 1
ATOM 2023 N N . ASN A 1 247 ? -8.594 26.031 -4.594 1 85.5 247 ASN A N 1
ATOM 2024 C CA . ASN A 1 247 ? -9.086 25.125 -5.629 1 85.5 247 ASN A CA 1
ATOM 2025 C C . ASN A 1 247 ? -10.336 24.375 -5.176 1 85.5 247 ASN A C 1
ATOM 2027 O O . ASN A 1 247 ? -10.523 24.141 -3.982 1 85.5 247 ASN A O 1
ATOM 2031 N N . VAL A 1 248 ? -11.148 24.031 -6.141 1 88 248 VAL A N 1
ATOM 2032 C CA . VAL A 1 248 ? -12.297 23.188 -5.828 1 88 248 VAL A CA 1
ATOM 2033 C C . VAL A 1 248 ? -11.828 21.781 -5.469 1 88 248 VAL A C 1
ATOM 2035 O O . VAL A 1 248 ? -11.055 21.172 -6.207 1 88 248 VAL A O 1
ATOM 2038 N N . ARG A 1 249 ? -12.297 21.297 -4.305 1 88 249 ARG A N 1
ATOM 2039 C CA . ARG A 1 249 ? -11.852 19.984 -3.855 1 88 249 ARG A CA 1
ATOM 2040 C C . ARG A 1 249 ? -13 18.984 -3.857 1 88 249 ARG A C 1
ATOM 2042 O O . ARG A 1 249 ? -12.828 17.828 -4.262 1 88 249 ARG A O 1
ATOM 2049 N N . THR A 1 250 ? -14.102 19.375 -3.35 1 90.44 250 THR A N 1
ATOM 2050 C CA . THR A 1 250 ? -15.289 18.531 -3.324 1 90.44 250 THR A CA 1
ATOM 2051 C C . THR A 1 250 ? -16.453 19.188 -4.062 1 90.44 250 THR A C 1
ATOM 2053 O O . THR A 1 250 ? -16.766 20.359 -3.807 1 90.44 250 THR A O 1
ATOM 2056 N N . LYS A 1 251 ? -17.016 18.438 -4.922 1 89.75 251 LYS A N 1
ATOM 2057 C CA . LYS A 1 251 ? -18.219 18.938 -5.594 1 89.75 251 LYS A CA 1
ATOM 2058 C C . LYS A 1 251 ? -19.438 18.859 -4.668 1 89.75 251 LYS A C 1
ATOM 2060 O O . LYS A 1 251 ? -19.625 17.875 -3.959 1 89.75 251 LYS A O 1
ATOM 2065 N N . PRO A 1 252 ? -20.203 19.906 -4.746 1 87.06 252 PRO A N 1
ATOM 2066 C CA . PRO A 1 252 ? -21.375 19.969 -3.857 1 87.06 252 PRO A CA 1
ATOM 2067 C C . PRO A 1 252 ? -22.297 18.766 -4.016 1 87.06 252 PRO A C 1
ATOM 2069 O O . PRO A 1 252 ? -22.922 18.328 -3.045 1 87.06 252 PRO A O 1
ATOM 2072 N N . GLU A 1 253 ? -22.312 18.156 -5.168 1 89.69 253 GLU A N 1
ATOM 2073 C CA . GLU A 1 253 ? -23.25 17.062 -5.461 1 89.69 253 GLU A CA 1
ATOM 2074 C C . GLU A 1 253 ? -22.875 15.805 -4.688 1 89.69 253 GLU A C 1
ATOM 2076 O O . GLU A 1 253 ? -23.672 14.883 -4.562 1 89.69 253 GLU A O 1
ATOM 2081 N N . HIS A 1 254 ? -21.719 15.781 -4.141 1 91.25 254 HIS A N 1
ATOM 2082 C CA . HIS A 1 254 ? -21.25 14.57 -3.467 1 91.25 254 HIS A CA 1
ATOM 2083 C C . HIS A 1 254 ? -21.406 14.688 -1.954 1 91.25 254 HIS A C 1
ATOM 2085 O O . HIS A 1 254 ? -21.281 13.695 -1.233 1 91.25 254 HIS A O 1
ATOM 2091 N N . ILE A 1 255 ? -21.703 15.844 -1.468 1 91 255 ILE A N 1
ATOM 2092 C CA . ILE A 1 255 ? -21.703 16.109 -0.034 1 91 255 ILE A CA 1
ATOM 2093 C C . ILE A 1 255 ? -22.797 15.289 0.643 1 91 255 ILE A C 1
ATOM 2095 O O . ILE A 1 255 ? -22.625 14.82 1.769 1 91 255 ILE A O 1
ATOM 2099 N N . HIS A 1 256 ? -23.859 15.039 -0.1 1 90.31 256 HIS A N 1
ATOM 2100 C CA . HIS A 1 256 ? -24.984 14.32 0.482 1 90.31 256 HIS A CA 1
ATOM 2101 C C . HIS A 1 256 ? -24.594 12.891 0.846 1 90.31 256 HIS A C 1
ATOM 2103 O O . HIS A 1 256 ? -25.156 12.312 1.789 1 90.31 256 HIS A O 1
ATOM 2109 N N . ILE A 1 257 ? -23.672 12.312 0.175 1 90.88 257 ILE A N 1
ATOM 2110 C CA . ILE A 1 257 ? -23.234 10.953 0.445 1 90.88 257 ILE A CA 1
ATOM 2111 C C . ILE A 1 257 ? -22.656 10.867 1.86 1 90.88 257 ILE A C 1
ATOM 2113 O O . ILE A 1 257 ? -22.984 9.945 2.611 1 90.88 257 ILE A O 1
ATOM 2117 N N . MET A 1 258 ? -21.875 11.852 2.203 1 91.44 258 MET A N 1
ATOM 2118 C CA . MET A 1 258 ? -21.312 11.914 3.545 1 91.44 258 MET A CA 1
ATOM 2119 C C . MET A 1 258 ? -22.391 12.148 4.59 1 91.44 258 MET A C 1
ATOM 2121 O O . MET A 1 258 ? -22.406 11.484 5.629 1 91.44 258 MET A O 1
ATOM 2125 N N . LEU A 1 259 ? -23.219 13.023 4.301 1 89.5 259 LEU A N 1
ATOM 2126 C CA . LEU A 1 259 ? -24.281 13.359 5.242 1 89.5 259 LEU A CA 1
ATOM 2127 C C . LEU A 1 259 ? -25.219 12.172 5.461 1 89.5 259 LEU A C 1
ATOM 2129 O O . LEU A 1 259 ? -25.641 11.914 6.586 1 89.5 259 LEU A O 1
ATOM 2133 N N . ASP A 1 260 ? -25.516 11.445 4.355 1 90.06 260 ASP A N 1
ATOM 2134 C CA . ASP A 1 260 ? -26.328 10.242 4.457 1 90.06 260 ASP A CA 1
ATOM 2135 C C . ASP A 1 260 ? -25.672 9.211 5.375 1 90.06 260 ASP A C 1
ATOM 2137 O O . ASP A 1 260 ? -26.344 8.555 6.164 1 90.06 260 ASP A O 1
ATOM 2141 N N . PHE A 1 261 ? -24.453 9.117 5.301 1 92.81 261 PHE A N 1
ATOM 2142 C CA . PHE A 1 261 ? -23.734 8.188 6.156 1 92.81 261 PHE A CA 1
ATOM 2143 C C . PHE A 1 261 ? -23.812 8.617 7.617 1 92.81 261 PHE A C 1
ATOM 2145 O O . PHE A 1 261 ? -24.047 7.797 8.5 1 92.81 261 PHE A O 1
ATOM 2152 N N . ILE A 1 262 ? -23.625 9.875 7.848 1 93.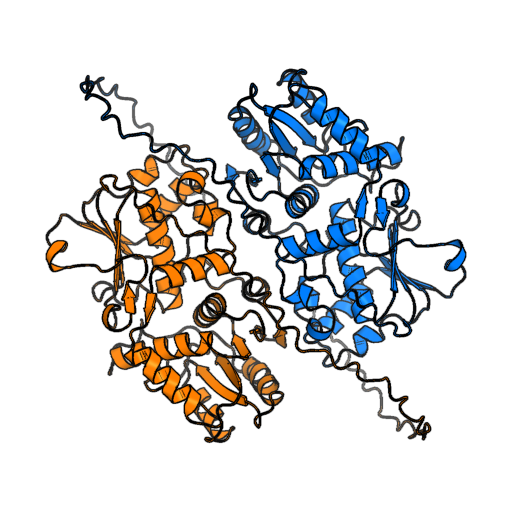19 262 ILE A N 1
ATOM 2153 C CA . ILE A 1 262 ? -23.688 10.406 9.203 1 93.19 262 ILE A CA 1
ATOM 2154 C C . ILE A 1 262 ? -25.047 10.109 9.82 1 93.19 262 ILE A C 1
ATOM 2156 O O . ILE A 1 262 ? -25.156 9.836 11.016 1 93.19 262 ILE A O 1
ATOM 2160 N N . GLU A 1 263 ? -26.062 10.031 8.961 1 91.94 263 GLU A N 1
ATOM 2161 C CA . GLU A 1 263 ? -27.422 9.758 9.445 1 91.94 263 GLU A CA 1
ATOM 2162 C C . GLU A 1 263 ? -27.531 8.328 9.961 1 91.94 263 GLU A C 1
ATOM 2164 O O . GLU A 1 263 ? -28.391 8.031 10.797 1 91.94 263 GLU A O 1
ATOM 2169 N N . THR A 1 264 ? -26.656 7.504 9.492 1 90.38 264 THR A N 1
ATOM 2170 C CA . THR A 1 264 ? -26.719 6.113 9.922 1 90.38 264 THR A CA 1
ATOM 2171 C C . THR A 1 264 ? -26.094 5.949 11.305 1 90.38 264 THR A C 1
ATOM 2173 O O . THR A 1 264 ? -26.266 4.914 11.953 1 90.38 264 THR A O 1
ATOM 2176 N N . ILE A 1 265 ? -25.391 6.961 11.781 1 91.69 265 ILE A N 1
ATOM 2177 C CA . ILE A 1 265 ? -24.719 6.906 13.078 1 91.69 265 ILE A CA 1
ATOM 2178 C C . ILE A 1 265 ? -25.719 7.18 14.195 1 91.69 265 ILE A C 1
ATOM 2180 O O . ILE A 1 265 ? -26.516 8.125 14.117 1 91.69 265 ILE A O 1
ATOM 2184 N N . ASP A 1 266 ? -25.734 6.359 15.203 1 91.31 266 ASP A N 1
ATOM 2185 C CA . ASP A 1 266 ? -26.594 6.543 16.359 1 91.31 266 ASP A CA 1
ATOM 2186 C C . ASP A 1 266 ? -26.156 7.754 17.188 1 91.31 266 ASP A C 1
ATOM 2188 O O . ASP A 1 266 ? -25.188 7.68 17.953 1 91.31 266 ASP A O 1
ATOM 2192 N N . LYS A 1 267 ? -26.953 8.766 17.156 1 89.19 267 LYS A N 1
ATOM 2193 C CA . LYS A 1 267 ? -26.594 10.016 17.812 1 89.19 267 LYS A CA 1
ATOM 2194 C C . LYS A 1 267 ? -26.734 9.914 19.328 1 89.19 267 LYS A C 1
ATOM 2196 O O . LYS A 1 267 ? -26.203 10.75 20.062 1 89.19 267 LYS A O 1
ATOM 2201 N N . SER A 1 268 ? -27.406 8.953 19.75 1 89.31 268 SER A N 1
ATOM 2202 C CA . SER A 1 268 ? -27.531 8.758 21.188 1 89.31 268 SER A CA 1
ATOM 2203 C C . SER A 1 268 ? -26.266 8.133 21.781 1 89.31 268 SER A C 1
ATOM 2205 O O . SER A 1 268 ? -26.031 8.211 22.984 1 89.31 268 SER A O 1
ATOM 2207 N N . LYS A 1 269 ? -25.484 7.621 20.891 1 92.5 269 LYS A N 1
ATOM 2208 C CA . LYS A 1 269 ? -24.297 6.914 21.359 1 92.5 269 LYS A CA 1
ATOM 2209 C C . LYS A 1 269 ? -23.016 7.586 20.859 1 92.5 269 LYS A C 1
ATOM 2211 O O . LYS A 1 269 ? -21.906 7.145 21.172 1 92.5 269 LYS A O 1
ATOM 2216 N N . HIS A 1 270 ? -23.234 8.617 20.031 1 94.19 270 HIS A N 1
ATOM 2217 C CA . HIS A 1 270 ? -22.062 9.258 19.453 1 94.19 270 HIS A CA 1
ATOM 2218 C C . HIS A 1 270 ? -22.156 10.781 19.547 1 94.19 270 HIS A C 1
ATOM 2220 O O . HIS A 1 270 ? -23.219 11.352 19.281 1 94.19 270 HIS A O 1
ATOM 2226 N N . ASP A 1 271 ? -21.062 11.367 19.984 1 94.81 271 ASP A N 1
ATOM 2227 C CA . ASP A 1 271 ? -20.875 12.797 19.781 1 94.81 271 ASP A CA 1
ATOM 2228 C C . ASP A 1 271 ? -20.203 13.086 18.438 1 94.81 271 ASP A C 1
ATOM 2230 O O . ASP A 1 271 ? -19.281 12.375 18.031 1 94.81 271 ASP A O 1
ATOM 2234 N N . LEU A 1 272 ? -20.688 14.156 17.734 1 95.5 272 LEU A N 1
ATOM 2235 C CA . LEU A 1 272 ? -20.281 14.398 16.344 1 95.5 272 LEU A CA 1
ATOM 2236 C C . LEU A 1 272 ? -19.281 15.547 16.266 1 95.5 272 LEU A C 1
ATOM 2238 O O . LEU A 1 272 ? -19.422 16.547 16.969 1 95.5 272 LEU A O 1
ATOM 2242 N N . PHE A 1 273 ? -18.266 15.391 15.508 1 96.31 273 PHE A N 1
ATOM 2243 C CA . PHE A 1 273 ? -17.266 16.422 15.219 1 96.31 273 PHE A CA 1
ATOM 2244 C C . PHE A 1 273 ? -17.031 16.547 13.719 1 96.31 273 PHE A C 1
ATOM 2246 O O . PHE A 1 273 ? -16.781 15.539 13.039 1 96.31 273 PHE A O 1
ATOM 2253 N N . LEU A 1 274 ? -17.078 17.75 13.203 1 96.62 274 LEU A N 1
ATOM 2254 C CA . LEU A 1 274 ? -16.859 18 11.781 1 96.62 274 LEU A CA 1
ATOM 2255 C C . LEU A 1 274 ? -15.695 18.969 11.562 1 96.62 274 LEU A C 1
ATOM 2257 O O . LEU A 1 274 ? -15.734 20.094 12.039 1 96.62 274 LEU A O 1
ATOM 2261 N N . ALA A 1 275 ? -14.656 18.469 10.938 1 97.12 275 ALA A N 1
ATOM 2262 C CA . ALA A 1 275 ? -13.609 19.344 10.422 1 97.12 275 ALA A CA 1
ATOM 2263 C C . ALA A 1 275 ? -13.891 19.734 8.977 1 97.12 275 ALA A C 1
ATOM 2265 O O . ALA A 1 275 ? -13.984 18.875 8.102 1 97.12 275 ALA A O 1
ATOM 2266 N N . THR A 1 276 ? -14.07 20.984 8.695 1 95.81 276 THR A N 1
ATOM 2267 C CA . THR A 1 276 ? -14.344 21.469 7.348 1 95.81 276 THR A CA 1
ATOM 2268 C C . THR A 1 276 ? -13.719 22.844 7.133 1 95.81 276 THR A C 1
ATOM 2270 O O . THR A 1 276 ? -13.398 23.547 8.094 1 95.81 276 THR A O 1
ATOM 2273 N N . ASP A 1 277 ? -13.469 23.188 5.891 1 93.12 277 ASP A N 1
ATOM 2274 C CA . ASP A 1 277 ? -12.914 24.5 5.543 1 93.12 277 ASP A CA 1
ATOM 2275 C C . ASP A 1 277 ? -14 25.453 5.055 1 93.12 277 ASP A C 1
ATOM 2277 O O . ASP A 1 277 ? -13.703 26.484 4.457 1 93.12 277 ASP A O 1
ATOM 2281 N N . SER A 1 278 ? -15.297 25.047 5.32 1 93 278 SER A N 1
ATOM 2282 C CA . SER A 1 278 ? -16.438 25.844 4.902 1 93 278 SER A CA 1
ATOM 2283 C C . SER A 1 278 ? -17.297 26.234 6.094 1 93 278 SER A C 1
ATOM 2285 O O . SER A 1 278 ? -17.922 25.375 6.723 1 93 278 SER A O 1
ATOM 2287 N N . GLU A 1 279 ? -17.422 27.547 6.266 1 92.12 279 GLU A N 1
ATOM 2288 C CA . GLU A 1 279 ? -18.281 28.047 7.332 1 92.12 279 GLU A CA 1
ATOM 2289 C C . GLU A 1 279 ? -19.75 27.703 7.07 1 92.12 279 GLU A C 1
ATOM 2291 O O . GLU A 1 279 ? -20.484 27.391 8 1 92.12 279 GLU A O 1
ATOM 2296 N N . LYS A 1 280 ? -20.078 27.766 5.859 1 91.69 280 LYS A N 1
ATOM 2297 C CA . LYS A 1 280 ? -21.453 27.438 5.477 1 91.69 280 LYS A CA 1
ATOM 2298 C C . LYS A 1 280 ? -21.812 26 5.852 1 91.69 280 LYS A C 1
ATOM 2300 O O . LYS A 1 280 ? -22.859 25.75 6.453 1 91.69 280 LYS A O 1
ATOM 2305 N N . ILE A 1 281 ? -20.938 25.094 5.551 1 91.88 281 ILE A N 1
ATOM 2306 C CA . ILE A 1 281 ? -21.172 23.688 5.82 1 91.88 281 ILE A CA 1
ATOM 2307 C C . ILE A 1 281 ? -21.188 23.438 7.328 1 91.88 281 ILE A C 1
ATOM 2309 O O . ILE A 1 281 ? -22 22.656 7.832 1 91.88 281 ILE A O 1
ATOM 2313 N N . LEU A 1 282 ? -20.312 24.094 8.008 1 91.94 282 LEU A N 1
ATOM 2314 C CA . LEU A 1 282 ? -20.266 23.953 9.461 1 91.94 282 LEU A CA 1
ATOM 2315 C C . LEU A 1 282 ? -21.578 24.406 10.086 1 91.94 282 LEU A C 1
ATOM 2317 O O . LEU A 1 282 ? -22.141 23.734 10.953 1 91.94 282 LEU A O 1
ATOM 2321 N N . HIS A 1 283 ? -22.062 25.5 9.57 1 91.19 283 HIS A N 1
ATOM 2322 C CA . HIS A 1 283 ? -23.312 26.031 10.07 1 91.19 283 HIS A CA 1
ATOM 2323 C C . HIS A 1 283 ? -24.469 25.094 9.781 1 91.19 283 HIS A C 1
ATOM 2325 O O . HIS A 1 283 ? -25.312 24.844 10.648 1 91.19 283 HIS A O 1
ATOM 2331 N N . GLU A 1 284 ? -24.5 24.609 8.641 1 89.75 284 GLU A N 1
ATOM 2332 C CA . GLU A 1 284 ? -25.531 23.656 8.266 1 89.75 284 GLU A CA 1
ATOM 2333 C C . GLU A 1 284 ? -25.484 22.406 9.148 1 89.75 284 GLU A C 1
ATOM 2335 O O . GLU A 1 284 ? -26.531 21.906 9.57 1 89.75 284 GLU A O 1
ATOM 2340 N N . PHE A 1 285 ? -24.328 21.938 9.398 1 91.81 285 PHE A N 1
ATOM 2341 C CA . PHE A 1 285 ? -24.109 20.781 10.25 1 91.81 285 PHE A CA 1
ATOM 2342 C C . PHE A 1 285 ? -24.609 21.047 11.672 1 91.81 285 PHE A C 1
ATOM 2344 O O . PHE A 1 285 ? -25.312 20.219 12.25 1 91.81 285 PHE A O 1
ATOM 2351 N N . GLU A 1 286 ? -24.328 22.234 12.18 1 89.12 286 GLU A N 1
ATOM 2352 C CA . GLU A 1 286 ? -24.719 22.609 13.539 1 89.12 286 GLU A CA 1
ATOM 2353 C C . GLU A 1 286 ? -26.234 22.797 13.648 1 89.12 286 GLU A C 1
ATOM 2355 O O . GLU A 1 286 ? -26.812 22.547 14.703 1 89.12 286 GLU A O 1
ATOM 2360 N N . THR A 1 287 ? -26.766 23.203 12.57 1 90.38 287 THR A N 1
ATOM 2361 C CA . THR A 1 287 ? -28.219 23.422 12.555 1 90.38 287 THR A CA 1
ATOM 2362 C C . THR A 1 287 ? -28.953 22.094 12.461 1 90.38 287 THR A C 1
ATOM 2364 O O . THR A 1 287 ? -30 21.906 13.086 1 90.38 287 THR A O 1
ATOM 2367 N N . LYS A 1 288 ? -28.438 21.234 11.742 1 89.5 288 LYS A N 1
ATOM 2368 C CA . LYS A 1 288 ? -29.094 19.953 11.477 1 89.5 288 LYS A CA 1
ATOM 2369 C C . LYS A 1 288 ? -29.047 19.047 12.711 1 89.5 288 LYS A C 1
ATOM 2371 O O . LYS A 1 288 ? -30 18.328 12.992 1 89.5 288 LYS A O 1
ATOM 2376 N N . TYR A 1 289 ? -27.938 19.125 13.297 1 88.75 289 TYR A N 1
ATOM 2377 C CA . TYR A 1 289 ? -27.766 18.219 14.43 1 88.75 289 TYR A CA 1
ATOM 2378 C C . TYR A 1 289 ? -27.797 18.984 15.75 1 88.75 289 TYR A C 1
ATOM 2380 O O . TYR A 1 289 ? -27.438 20.172 15.789 1 88.75 289 TYR A O 1
ATOM 2388 N N . SER A 1 290 ? -28.281 18.359 16.75 1 80.62 290 SER A N 1
ATOM 2389 C CA . SER A 1 290 ? -28.438 19.016 18.047 1 80.62 290 SER A CA 1
ATOM 2390 C C . SER A 1 290 ? -27.109 19.547 18.562 1 80.62 290 SER A C 1
ATOM 2392 O O . SER A 1 290 ? -26.094 18.844 18.516 1 80.62 290 SER A O 1
ATOM 2394 N N . LYS A 1 291 ? -27.172 20.672 19.078 1 77.62 291 LYS A N 1
ATOM 2395 C CA . LYS A 1 291 ? -26 21.297 19.672 1 77.62 291 LYS A CA 1
ATOM 2396 C C . LYS A 1 291 ? -25.438 20.438 20.797 1 77.62 291 LYS A C 1
ATOM 2398 O O . LYS A 1 291 ? -24.25 20.5 21.094 1 77.62 291 LYS A O 1
ATOM 2403 N N . ASN A 1 292 ? -26.328 19.641 21.266 1 77.94 292 ASN A N 1
ATOM 2404 C CA . ASN A 1 292 ? -25.922 18.797 22.391 1 77.94 292 ASN A CA 1
ATOM 2405 C C . ASN A 1 292 ? -25.078 17.609 21.922 1 77.94 292 ASN A C 1
ATOM 2407 O O . ASN A 1 292 ? -24.422 16.953 22.734 1 77.94 292 ASN A O 1
ATOM 2411 N N . SER A 1 293 ? -25 17.438 20.656 1 85.75 293 SER A N 1
ATOM 2412 C CA . SER A 1 293 ? -24.281 16.281 20.172 1 85.75 293 SER A CA 1
ATOM 2413 C C . SER A 1 293 ? -23.078 16.688 19.328 1 85.75 293 SER A C 1
ATOM 2415 O O . SER A 1 293 ? -22.297 15.836 18.891 1 85.75 293 SER A O 1
ATOM 2417 N N . ILE A 1 294 ? -22.891 18.016 19.188 1 91.88 294 ILE A N 1
ATOM 2418 C CA . ILE A 1 294 ? -21.844 18.484 18.297 1 91.88 294 ILE A CA 1
ATOM 2419 C C . ILE A 1 294 ? -20.656 18.984 19.109 1 91.88 294 ILE A C 1
ATOM 2421 O O . ILE A 1 294 ? -20.828 19.75 20.047 1 91.88 294 ILE A O 1
ATOM 2425 N N . LEU A 1 295 ? -19.547 18.453 18.75 1 93.81 295 LEU A N 1
ATOM 2426 C CA . LEU A 1 295 ? -18.297 18.906 19.328 1 93.81 295 LEU A CA 1
ATOM 2427 C C . LEU A 1 295 ? -17.625 19.922 18.406 1 93.81 295 LEU A C 1
ATOM 2429 O O . LEU A 1 295 ? -17.656 19.781 17.188 1 93.81 295 LEU A O 1
ATOM 2433 N N . THR A 1 296 ? -17.062 20.984 19.031 1 91.75 296 THR A N 1
ATO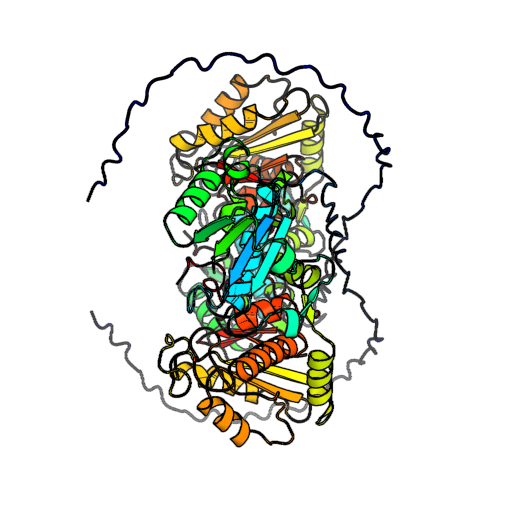M 2434 C CA . THR A 1 296 ? -16.359 22 18.25 1 91.75 296 THR A CA 1
ATOM 2435 C C . THR A 1 296 ? -15.094 22.453 18.984 1 91.75 296 THR A C 1
ATOM 2437 O O . THR A 1 296 ? -15.094 22.594 20.203 1 91.75 296 THR A O 1
ATOM 2440 N N . VAL A 1 297 ? -14.102 22.656 18.203 1 93.12 297 VAL A N 1
ATOM 2441 C CA . VAL A 1 297 ? -12.891 23.266 18.75 1 93.12 297 VAL A CA 1
ATOM 2442 C C . VAL A 1 297 ? -12.867 24.75 18.422 1 93.12 297 VAL A C 1
ATOM 2444 O O . VAL A 1 297 ? -13.414 25.188 17.406 1 93.12 297 VAL A O 1
ATOM 2447 N N . PRO A 1 298 ? -12.281 25.484 19.234 1 91.12 298 PRO A N 1
ATOM 2448 C CA . PRO A 1 298 ? -12.297 26.938 19 1 91.12 298 PRO A CA 1
ATOM 2449 C C . PRO A 1 298 ? -11.398 27.359 17.844 1 91.12 298 PRO A C 1
ATOM 2451 O O . PRO A 1 298 ? -10.469 26.625 17.484 1 91.12 298 PRO A O 1
ATOM 2454 N N . GLY A 1 299 ? -11.766 28.578 17.297 1 89.5 299 GLY A N 1
ATOM 2455 C CA . GLY A 1 299 ? -10.922 29.188 16.281 1 89.5 299 GLY A CA 1
ATOM 2456 C C . GLY A 1 299 ? -11.648 29.438 14.977 1 89.5 299 GLY A C 1
ATOM 2457 O O . GLY A 1 299 ? -12.727 28.875 14.75 1 89.5 299 GLY A O 1
ATOM 2458 N N . ARG A 1 300 ? -10.945 30.188 14.141 1 84.81 300 ARG A N 1
ATOM 2459 C CA . ARG A 1 300 ? -11.531 30.547 12.852 1 84.81 300 ARG A CA 1
ATOM 2460 C C . ARG A 1 300 ? -11.047 29.609 11.75 1 84.81 300 ARG A C 1
ATOM 2462 O O . ARG A 1 300 ? -9.891 29.172 11.758 1 84.81 300 ARG A O 1
ATOM 2469 N N . ILE A 1 301 ? -11.891 29.391 10.75 1 86.5 301 ILE A N 1
ATOM 2470 C CA . ILE A 1 301 ? -11.523 28.594 9.586 1 86.5 301 ILE A CA 1
ATOM 2471 C C . ILE A 1 301 ? -10.695 29.453 8.625 1 86.5 301 ILE A C 1
ATOM 2473 O O . ILE A 1 301 ? -11.164 30.484 8.148 1 86.5 301 ILE A O 1
ATOM 2477 N N . THR A 1 302 ? -9.477 29.016 8.414 1 79 302 THR A N 1
ATOM 2478 C CA . THR A 1 302 ? -8.586 29.719 7.5 1 79 302 THR A CA 1
ATOM 2479 C C . THR A 1 302 ? -7.742 28.734 6.699 1 79 302 THR A C 1
ATOM 2481 O O . THR A 1 302 ? -7.66 27.562 7.043 1 79 302 THR A O 1
ATOM 2484 N N . HIS A 1 303 ? -7.328 29.156 5.559 1 75.62 303 HIS A N 1
ATOM 2485 C CA . HIS A 1 303 ? -6.23 28.469 4.887 1 75.62 303 HIS A CA 1
ATOM 2486 C C . HIS A 1 303 ? -4.887 29.078 5.273 1 75.62 303 HIS A C 1
ATOM 2488 O O . HIS A 1 303 ? -4.562 30.188 4.855 1 75.62 303 HIS A O 1
ATOM 2494 N N . ILE A 1 304 ? -4.07 28.375 5.867 1 74.12 304 ILE A N 1
ATOM 2495 C CA . ILE A 1 304 ? -2.922 28.891 6.598 1 74.12 304 ILE A CA 1
ATOM 2496 C C . ILE A 1 304 ? -1.924 29.516 5.621 1 74.12 304 ILE A C 1
ATOM 2498 O O . ILE A 1 304 ? -1.154 30.406 5.984 1 74.12 304 ILE A O 1
ATOM 2502 N N . ASP A 1 305 ? -1.982 29.078 4.363 1 74.88 305 ASP A N 1
ATOM 2503 C CA . ASP A 1 305 ? -1.002 29.594 3.41 1 74.88 305 ASP A CA 1
ATOM 2504 C C . ASP A 1 305 ? -1.585 30.75 2.59 1 74.88 305 ASP A C 1
ATOM 2506 O O . ASP A 1 305 ? -0.852 31.453 1.901 1 74.88 305 ASP A O 1
ATOM 2510 N N . GLN A 1 306 ? -2.887 31 2.783 1 71.38 306 GLN A N 1
ATOM 2511 C CA . GLN A 1 306 ? -3.52 31.953 1.881 1 71.38 306 GLN A CA 1
ATOM 2512 C C . GLN A 1 306 ? -4.105 33.125 2.65 1 71.38 306 GLN A C 1
ATOM 2514 O O . GLN A 1 306 ? -4.207 34.25 2.119 1 71.38 306 GLN A O 1
ATOM 2519 N N . THR A 1 307 ? -4.465 32.844 3.906 1 68.38 307 THR A N 1
ATOM 2520 C CA . THR A 1 307 ? -5.137 33.875 4.688 1 68.38 307 THR A CA 1
ATOM 2521 C C . THR A 1 307 ? -4.121 34.844 5.301 1 68.38 307 THR A C 1
ATOM 2523 O O . THR A 1 307 ? -3.221 34.438 6.031 1 68.38 307 THR A O 1
ATOM 2526 N N . LYS A 1 308 ? -4.305 36.094 4.973 1 67.44 308 LYS A N 1
ATOM 2527 C CA . LYS A 1 308 ? -3.33 37.094 5.41 1 67.44 308 LYS A CA 1
ATOM 2528 C C . LYS A 1 308 ? -3.943 38.062 6.422 1 67.44 308 LYS A C 1
ATOM 2530 O O . LYS A 1 308 ? -3.238 38.875 7.02 1 67.44 308 LYS A O 1
ATOM 2535 N N . THR A 1 309 ? -5.215 37.844 6.547 1 67.31 309 THR A N 1
ATOM 2536 C CA . THR A 1 309 ? -5.887 38.844 7.379 1 67.31 309 THR A CA 1
ATOM 2537 C C . THR A 1 309 ? -6.484 38.188 8.617 1 67.31 309 THR A C 1
ATOM 2539 O O . THR A 1 309 ? -6.723 36.969 8.641 1 67.31 309 THR A O 1
ATOM 2542 N N . GLY A 1 310 ? -6.59 38.969 9.648 1 69.38 310 GLY A N 1
ATOM 2543 C CA . GLY A 1 310 ? -7.18 38.5 10.891 1 69.38 310 GLY A CA 1
ATOM 2544 C C . GLY A 1 310 ? -6.184 37.781 11.781 1 69.38 310 GLY A C 1
ATOM 2545 O O . GLY A 1 310 ? -4.973 37.938 11.625 1 69.38 310 GLY A O 1
ATOM 2546 N N . ASP A 1 311 ? -6.66 37.125 12.797 1 80.06 311 ASP A N 1
ATOM 2547 C CA . ASP A 1 311 ? -5.812 36.375 13.711 1 80.06 311 ASP A CA 1
ATOM 2548 C C . ASP A 1 311 ? -5.336 35.062 13.07 1 80.06 311 ASP A C 1
ATOM 2550 O O . ASP A 1 311 ? -5.949 34.031 13.25 1 80.06 311 ASP A O 1
ATOM 2554 N N . VAL A 1 312 ? -4.305 35.156 12.312 1 84.94 312 VAL A N 1
ATOM 2555 C CA . VAL A 1 312 ? -3.775 34.062 11.508 1 84.94 312 VAL A CA 1
ATOM 2556 C C . VAL A 1 312 ? -3.281 32.938 12.414 1 84.94 312 VAL A C 1
ATOM 2558 O O . VAL A 1 312 ? -3.385 31.766 12.07 1 84.94 312 VAL A O 1
ATOM 2561 N N . CYS A 1 313 ? -2.85 33.344 13.57 1 90.88 313 CYS A N 1
ATOM 2562 C CA . CYS A 1 313 ? -2.369 32.312 14.492 1 90.88 313 CYS A CA 1
ATOM 2563 C C . CYS A 1 313 ? -3.531 31.531 15.094 1 90.88 313 CYS A C 1
ATOM 2565 O O . CYS A 1 313 ? -3.404 30.328 15.367 1 90.88 313 CYS A O 1
ATOM 2567 N N . ASP A 1 314 ? -4.637 32.25 15.203 1 90 314 ASP A N 1
ATOM 2568 C CA . ASP A 1 314 ? -5.844 31.547 15.656 1 90 314 ASP A CA 1
ATOM 2569 C C . ASP A 1 314 ? -6.309 30.516 14.633 1 90 314 ASP A C 1
ATOM 2571 O O . ASP A 1 314 ? -6.715 29.422 15 1 90 314 ASP A O 1
ATOM 2575 N N . GLY A 1 315 ? -6.207 30.938 13.414 1 90.31 315 GLY A N 1
ATOM 2576 C CA . GLY A 1 315 ? -6.547 30 12.352 1 90.31 315 GLY A CA 1
ATOM 2577 C C . GLY A 1 315 ? -5.641 28.797 12.305 1 90.31 315 GLY A C 1
ATOM 2578 O O . GLY A 1 315 ? -6.102 27.672 12.102 1 90.31 315 GLY A O 1
ATOM 2579 N N . PHE A 1 316 ? -4.406 29.031 12.492 1 93.12 316 PHE A N 1
ATOM 2580 C CA . PHE A 1 316 ? -3.428 27.953 12.508 1 93.12 316 PHE A CA 1
ATOM 2581 C C . PHE A 1 316 ? -3.682 27.016 13.68 1 93.12 316 PHE A C 1
ATOM 2583 O O . PHE A 1 316 ? -3.682 25.797 13.516 1 93.12 316 PHE A O 1
ATOM 2590 N N . GLN A 1 317 ? -3.93 27.578 14.805 1 94.75 317 GLN A N 1
ATOM 2591 C CA . GLN A 1 317 ? -4.25 26.766 15.977 1 94.75 317 GLN A CA 1
ATOM 2592 C C . GLN A 1 317 ? -5.488 25.906 15.734 1 94.75 317 GLN A C 1
ATOM 2594 O O . GLN A 1 317 ? -5.516 24.734 16.078 1 94.75 317 GLN A O 1
ATOM 2599 N N . LYS A 1 318 ? -6.473 26.516 15.141 1 95.31 318 LYS A N 1
ATOM 2600 C CA . LYS A 1 318 ? -7.707 25.797 14.836 1 95.31 318 LYS A CA 1
ATOM 2601 C C . LYS A 1 318 ? -7.434 24.594 13.945 1 95.31 318 LYS A C 1
ATOM 2603 O O . LYS A 1 318 ? -7.969 23.5 14.18 1 95.31 318 LYS A O 1
ATOM 2608 N N . GLN A 1 319 ? -6.664 24.797 12.953 1 95.25 319 GLN A N 1
ATOM 2609 C CA . GLN A 1 319 ? -6.301 23.719 12.047 1 95.25 319 GLN A CA 1
ATOM 2610 C C . GLN A 1 319 ? -5.594 22.594 12.797 1 95.25 319 GLN A C 1
ATOM 2612 O O . GLN A 1 319 ? -5.891 21.406 12.578 1 95.25 319 GLN A O 1
ATOM 2617 N N . LEU A 1 320 ? -4.699 22.922 13.664 1 97.12 320 LEU A N 1
ATOM 2618 C CA . LEU A 1 320 ? -3.965 21.938 14.438 1 97.12 320 LEU A CA 1
ATOM 2619 C C . LEU A 1 320 ? -4.891 21.203 15.398 1 97.12 320 LEU A C 1
ATOM 2621 O O . LEU A 1 320 ? -4.77 19.984 15.586 1 97.12 320 LEU A O 1
ATOM 2625 N N . LEU A 1 321 ? -5.773 21.922 15.984 1 97.5 321 LEU A N 1
ATOM 2626 C CA . LEU A 1 321 ? -6.738 21.312 16.891 1 97.5 321 LEU A CA 1
ATOM 2627 C C . LEU A 1 321 ? -7.652 20.344 16.141 1 97.5 321 LEU A C 1
ATOM 2629 O O . LEU A 1 321 ? -7.926 19.25 16.609 1 97.5 321 LEU A O 1
ATOM 2633 N N . ASP A 1 322 ? -8.117 20.781 14.938 1 97.62 322 ASP A N 1
ATOM 2634 C CA . ASP A 1 322 ? -8.898 19.875 14.102 1 97.62 322 ASP A CA 1
ATOM 2635 C C . ASP A 1 322 ? -8.133 18.594 13.812 1 97.62 322 ASP A C 1
ATOM 2637 O O . ASP A 1 322 ? -8.672 17.5 13.945 1 97.62 322 ASP A O 1
ATOM 2641 N N . PHE A 1 323 ? -6.91 18.766 13.477 1 97.56 323 PHE A N 1
ATOM 2642 C CA . PHE A 1 323 ? -6.043 17.656 13.117 1 97.56 323 PHE A CA 1
ATOM 2643 C C . PHE A 1 323 ? -5.875 16.703 14.297 1 97.56 323 PHE A C 1
ATOM 2645 O O . PHE A 1 323 ? -6.055 15.492 14.156 1 97.56 323 PHE A O 1
ATOM 2652 N N . LEU A 1 324 ? -5.57 17.234 15.43 1 97 324 LEU A N 1
ATOM 2653 C CA . LEU A 1 324 ? -5.344 16.453 16.641 1 97 324 LEU A CA 1
ATOM 2654 C C . LEU A 1 324 ? -6.633 15.773 17.094 1 97 324 LEU A C 1
ATOM 2656 O O . LEU A 1 324 ? -6.605 14.641 17.578 1 97 324 LEU A O 1
ATOM 2660 N N . PHE A 1 325 ? -7.68 16.438 16.906 1 96.69 325 PHE A N 1
ATOM 2661 C CA . PHE A 1 325 ? -8.953 15.852 17.297 1 96.69 325 PHE A CA 1
ATOM 2662 C C . PHE A 1 325 ? -9.312 14.672 16.391 1 96.69 325 PHE A C 1
ATOM 2664 O O . PHE A 1 325 ? -9.719 13.617 16.875 1 96.69 325 PHE A O 1
ATOM 2671 N N . LEU A 1 326 ? -9.133 14.82 15.117 1 97 326 LEU A N 1
ATOM 2672 C CA . LEU A 1 326 ? -9.422 13.75 14.156 1 97 326 LEU A CA 1
ATOM 2673 C C . LEU A 1 326 ? -8.656 12.484 14.508 1 97 326 LEU A C 1
ATOM 2675 O O . LEU A 1 326 ? -9.18 11.375 14.367 1 97 326 LEU A O 1
ATOM 2679 N N . ARG A 1 327 ? -7.48 12.602 14.953 1 94.88 327 ARG A N 1
ATOM 2680 C CA . ARG A 1 327 ? -6.625 11.453 15.242 1 94.88 327 ARG A CA 1
ATOM 2681 C C . ARG A 1 327 ? -7.16 10.648 16.422 1 94.88 327 ARG A C 1
ATOM 2683 O O . ARG A 1 327 ? -6.84 9.469 16.578 1 94.88 327 ARG A O 1
ATOM 2690 N N . THR A 1 328 ? -8.023 11.211 17.234 1 92.38 328 THR A N 1
ATOM 2691 C CA . THR A 1 328 ? -8.422 10.57 18.484 1 92.38 328 THR A CA 1
ATOM 2692 C C . THR A 1 328 ? -9.836 10.016 18.375 1 92.38 328 THR A C 1
ATOM 2694 O O . THR A 1 328 ? -10.344 9.398 19.312 1 92.38 328 THR A O 1
ATOM 2697 N N . CYS A 1 329 ? -10.461 10.203 17.297 1 94.88 329 CYS A N 1
ATOM 2698 C CA . CYS A 1 329 ? -11.867 9.844 17.141 1 94.88 329 CYS A CA 1
ATOM 2699 C C . CYS A 1 329 ? -12.039 8.328 17.094 1 94.88 329 CYS A C 1
ATOM 2701 O O . CYS A 1 329 ? -11.227 7.629 16.5 1 94.88 329 CYS A O 1
ATOM 2703 N N . ASP A 1 330 ? -13.125 7.859 17.688 1 94.69 330 ASP A N 1
ATOM 2704 C CA . ASP A 1 330 ? -13.445 6.438 17.625 1 94.69 330 ASP A CA 1
ATOM 2705 C C . ASP A 1 330 ? -13.805 6.012 16.203 1 94.69 330 ASP A C 1
ATOM 2707 O O . ASP A 1 330 ? -13.375 4.953 15.734 1 94.69 330 ASP A O 1
ATOM 2711 N N . LYS A 1 331 ? -14.617 6.773 15.578 1 96.25 331 LYS A N 1
ATOM 2712 C CA . LYS A 1 331 ? -14.93 6.621 14.164 1 96.25 331 LYS A CA 1
ATOM 2713 C C . LYS A 1 331 ? -14.555 7.875 13.375 1 96.25 331 LYS A C 1
ATOM 2715 O O . LYS A 1 331 ? -14.781 8.992 13.836 1 96.25 331 LYS A O 1
ATOM 2720 N N . LEU A 1 332 ? -13.93 7.645 12.273 1 97.56 332 LEU A N 1
ATOM 2721 C CA . LEU A 1 332 ? -13.453 8.766 11.477 1 97.56 332 LEU A CA 1
ATOM 2722 C C . LEU A 1 332 ? -13.711 8.531 9.992 1 97.56 332 LEU A C 1
ATOM 2724 O O . LEU A 1 332 ? -13.312 7.508 9.445 1 97.56 332 LEU A O 1
ATOM 2728 N N . VAL A 1 333 ? -14.398 9.445 9.367 1 97.56 333 VAL A N 1
ATOM 2729 C CA . VAL A 1 333 ? -14.555 9.453 7.918 1 97.56 333 VAL A CA 1
ATOM 2730 C C . VAL A 1 333 ? -13.617 10.484 7.301 1 97.56 333 VAL A C 1
ATOM 2732 O O . VAL A 1 333 ? -13.664 11.664 7.656 1 97.56 333 VAL A O 1
ATOM 2735 N N . ILE A 1 334 ? -12.781 10.016 6.422 1 96.94 334 ILE A N 1
ATOM 2736 C CA . ILE A 1 334 ? -11.844 10.93 5.781 1 96.94 334 ILE A CA 1
ATOM 2737 C C . ILE A 1 334 ? -12.203 11.086 4.309 1 96.94 334 ILE A C 1
ATOM 2739 O O . ILE A 1 334 ? -12.969 10.297 3.756 1 96.94 334 ILE A O 1
ATOM 2743 N N . CYS A 1 335 ? -11.68 12.125 3.703 1 95.44 335 CYS A N 1
ATOM 2744 C CA . CYS A 1 335 ? -11.867 12.43 2.291 1 95.44 335 CYS A CA 1
ATOM 2745 C C . CYS A 1 335 ? -10.531 12.547 1.571 1 95.44 335 CYS A C 1
ATOM 2747 O O . CYS A 1 335 ? -9.484 12.25 2.148 1 95.44 335 CYS A O 1
ATOM 2749 N N . GLU A 1 336 ? -10.609 12.836 0.291 1 92.94 336 GLU A N 1
ATOM 2750 C CA . GLU A 1 336 ? -9.391 12.961 -0.497 1 92.94 336 GLU A CA 1
ATOM 2751 C C . GLU A 1 336 ? -8.617 14.219 -0.121 1 92.94 336 GLU A C 1
ATOM 2753 O O . GLU A 1 336 ? -8.656 15.219 -0.842 1 92.94 336 GLU A O 1
ATOM 2758 N N . SER A 1 337 ? -7.949 14.156 0.992 1 93.56 337 SER A N 1
ATOM 2759 C CA . SER A 1 337 ? -7.16 15.242 1.559 1 93.56 337 SER A CA 1
ATOM 2760 C C . SER A 1 337 ? -6 14.711 2.391 1 93.56 337 SER A C 1
ATOM 2762 O O . SER A 1 337 ? -6.188 13.844 3.244 1 93.56 337 SER A O 1
ATOM 2764 N N . GLY A 1 338 ? -4.879 15.258 2.072 1 94.12 338 GLY A N 1
ATOM 2765 C CA . GLY A 1 338 ? -3.732 14.867 2.871 1 94.12 338 GLY A CA 1
ATOM 2766 C C . GLY A 1 338 ? -3.914 15.141 4.352 1 94.12 338 GLY A C 1
ATOM 2767 O O . GLY A 1 338 ? -3.367 14.422 5.191 1 94.12 338 GLY A O 1
ATOM 2768 N N . PHE A 1 339 ? -4.781 16.109 4.688 1 95.38 339 PHE A N 1
ATOM 2769 C CA . PHE A 1 339 ? -5.008 16.531 6.062 1 95.38 339 PHE A CA 1
ATOM 2770 C C . PHE A 1 339 ? -5.594 15.398 6.891 1 95.38 339 PHE A C 1
ATOM 2772 O O . PHE A 1 339 ? -4.973 14.938 7.852 1 95.38 339 PHE A O 1
ATOM 2779 N N . SER A 1 340 ? -6.664 14.852 6.496 1 96.69 340 SER A N 1
ATOM 2780 C CA . SER A 1 340 ? -7.301 13.805 7.293 1 96.69 340 SER A CA 1
ATOM 2781 C C . SER A 1 340 ? -6.645 12.445 7.055 1 96.69 340 SER A C 1
ATOM 2783 O O . SER A 1 340 ? -6.672 11.578 7.926 1 96.69 340 SER A O 1
ATOM 2785 N N . MET A 1 341 ? -6 12.273 5.871 1 95.81 341 MET A N 1
ATOM 2786 C CA . MET A 1 341 ? -5.219 11.055 5.66 1 95.81 341 MET A CA 1
ATOM 2787 C C . MET A 1 341 ? -4.105 10.945 6.699 1 95.81 341 MET A C 1
ATOM 2789 O O . MET A 1 341 ? -3.906 9.875 7.285 1 95.81 341 MET A O 1
ATOM 2793 N N . MET A 1 342 ? -3.438 12.016 6.941 1 96.31 342 MET A N 1
ATOM 2794 C CA . MET A 1 342 ? -2.328 12 7.891 1 96.31 342 MET A CA 1
ATOM 2795 C C . MET A 1 342 ? -2.838 11.836 9.32 1 96.31 342 MET A C 1
ATOM 2797 O O . MET A 1 342 ? -2.182 11.203 10.148 1 96.31 342 MET A O 1
ATOM 2801 N N . ALA A 1 343 ? -3.986 12.438 9.547 1 96.88 343 ALA A N 1
ATOM 2802 C CA . ALA A 1 343 ? -4.598 12.18 10.852 1 96.88 343 ALA A CA 1
ATOM 2803 C C . ALA A 1 343 ? -4.895 10.695 11.031 1 96.88 343 ALA A C 1
ATOM 2805 O O . ALA A 1 343 ? -4.641 10.125 12.102 1 96.88 343 ALA A O 1
ATOM 2806 N N . ALA A 1 344 ? -5.383 10.086 9.992 1 96.19 344 ALA A N 1
ATOM 2807 C CA . ALA A 1 344 ? -5.676 8.656 10.008 1 96.19 344 ALA A CA 1
ATOM 2808 C C . ALA A 1 344 ? -4.402 7.844 10.219 1 96.19 344 ALA A C 1
ATOM 2810 O O . ALA A 1 344 ? -4.41 6.836 10.93 1 96.19 344 ALA A O 1
ATOM 2811 N N . TYR A 1 345 ? -3.314 8.281 9.609 1 95 345 TYR A N 1
ATOM 2812 C CA . TYR A 1 345 ? -2.039 7.59 9.75 1 95 345 TYR A CA 1
ATOM 2813 C C . TYR A 1 345 ? -1.556 7.625 11.195 1 95 345 TYR A C 1
ATOM 2815 O O . TYR A 1 345 ? -0.944 6.668 11.672 1 95 345 TYR A O 1
ATOM 2823 N N . TRP A 1 346 ? -1.842 8.68 11.836 1 95.56 346 TRP A N 1
ATOM 2824 C CA . TRP A 1 346 ? -1.26 8.914 13.156 1 95.56 346 TRP A CA 1
ATOM 2825 C C . TRP A 1 346 ? -2.168 8.375 14.258 1 95.56 346 TRP A C 1
ATOM 2827 O O . TRP A 1 346 ? -1.84 8.469 15.438 1 95.56 346 TRP A O 1
ATOM 2837 N N . ARG A 1 347 ? -3.281 7.77 13.836 1 92.12 347 ARG A N 1
ATOM 2838 C CA . ARG A 1 347 ? -4.203 7.191 14.812 1 92.12 347 ARG A CA 1
ATOM 2839 C C . ARG A 1 347 ? -3.578 5.988 15.508 1 92.12 347 ARG A C 1
ATOM 2841 O O . ARG A 1 347 ? -2.785 5.258 14.906 1 92.12 347 ARG A O 1
ATOM 2848 N N . ASP A 1 348 ? -4.082 5.809 16.688 1 79.81 348 ASP A N 1
ATOM 2849 C CA . ASP A 1 348 ? -3.602 4.652 17.438 1 79.81 348 ASP A CA 1
ATOM 2850 C C . ASP A 1 348 ? -4.48 3.43 17.188 1 79.81 348 ASP A C 1
ATOM 2852 O O . ASP A 1 348 ? -4.078 2.299 17.469 1 79.81 348 ASP A O 1
ATOM 2856 N N . ILE A 1 349 ? -5.699 3.734 16.688 1 79.88 349 ILE A N 1
ATOM 2857 C CA . ILE A 1 349 ? -6.625 2.625 16.484 1 79.88 349 ILE A CA 1
ATOM 2858 C C . ILE A 1 349 ? -6.77 2.342 14.992 1 79.88 349 ILE A C 1
ATOM 2860 O O . ILE A 1 349 ? -6.691 3.258 14.164 1 79.88 349 ILE A O 1
ATOM 2864 N N . SER A 1 350 ? -6.957 1.121 14.695 1 75.12 350 SER A N 1
ATOM 2865 C CA . SER A 1 350 ? -7.078 0.729 13.297 1 75.12 350 SER A CA 1
ATOM 2866 C C . SER A 1 350 ? -8.539 0.623 12.875 1 75.12 350 SER A C 1
ATOM 2868 O O . SER A 1 350 ? -8.859 0.733 11.688 1 75.12 350 SER A O 1
ATOM 2870 N N . GLU A 1 351 ? -9.359 0.519 13.812 1 84.06 351 GLU A N 1
ATOM 2871 C CA . GLU A 1 351 ? -10.766 0.291 13.508 1 84.06 351 GLU A CA 1
ATOM 2872 C C . GLU A 1 351 ? -11.531 1.608 13.414 1 84.06 351 GLU A C 1
ATOM 2874 O O . GLU A 1 351 ? -11.07 2.639 13.898 1 84.06 351 GLU A O 1
ATOM 2879 N N . GLY A 1 352 ? -12.609 1.613 12.742 1 92.5 352 GLY A N 1
ATOM 2880 C CA . GLY A 1 352 ? -13.531 2.74 12.727 1 92.5 352 GLY A CA 1
ATOM 2881 C C . GLY A 1 352 ? -13.141 3.816 11.734 1 92.5 352 GLY A C 1
ATOM 2882 O O . GLY A 1 352 ? -13.57 4.965 11.852 1 92.5 352 GLY A O 1
ATOM 2883 N N . LEU A 1 353 ? -12.25 3.447 10.852 1 95.62 353 LEU A N 1
ATOM 2884 C CA . LEU A 1 353 ? -11.875 4.383 9.797 1 95.62 353 LEU A CA 1
ATOM 2885 C C . LEU A 1 353 ? -12.695 4.145 8.539 1 95.62 353 LEU A C 1
ATOM 2887 O O . LEU A 1 353 ? -12.914 2.998 8.133 1 95.62 353 LEU A O 1
ATOM 2891 N N . TYR A 1 354 ? -13.156 5.227 7.922 1 95.81 354 TYR A N 1
ATOM 2892 C CA . TYR A 1 354 ? -13.945 5.164 6.699 1 95.81 354 TYR A CA 1
ATOM 2893 C C . TYR A 1 354 ? -13.406 6.137 5.656 1 95.81 354 TYR A C 1
ATOM 2895 O O . TYR A 1 354 ? -12.922 7.215 5.996 1 95.81 354 TYR A O 1
ATOM 2903 N N . CYS A 1 355 ? -13.5 5.703 4.449 1 95 355 CYS A N 1
ATOM 2904 C CA . CYS A 1 355 ? -13.109 6.543 3.322 1 95 355 CYS A CA 1
ATOM 2905 C C . CYS A 1 355 ? -14.336 6.973 2.518 1 95 355 CYS A C 1
ATOM 2907 O O . CYS A 1 355 ? -15.117 6.133 2.078 1 95 355 CYS A O 1
ATOM 2909 N N . TRP A 1 356 ? -14.398 8.234 2.373 1 95.44 356 TRP A N 1
ATOM 2910 C CA . TRP A 1 356 ? -15.5 8.805 1.604 1 95.44 356 TRP A CA 1
ATOM 2911 C C . TRP A 1 356 ? -15.07 9.094 0.17 1 95.44 356 TRP A C 1
ATOM 2913 O O . TRP A 1 356 ? -14.188 9.93 -0.062 1 95.44 356 TRP A O 1
ATOM 2923 N N . THR A 1 357 ? -15.711 8.383 -0.724 1 87.12 357 THR A N 1
ATOM 2924 C CA . THR A 1 357 ? -15.555 8.648 -2.15 1 87.12 357 THR A CA 1
ATOM 2925 C C . THR A 1 357 ? -16.797 9.312 -2.719 1 87.12 357 THR A C 1
ATOM 2927 O O . THR A 1 357 ? -17.812 9.43 -2.031 1 87.12 357 THR A O 1
ATOM 2930 N N . PRO A 1 358 ? -16.703 9.812 -3.898 1 82.81 358 PRO A N 1
ATOM 2931 C CA . PRO A 1 358 ? -17.875 10.477 -4.477 1 82.81 358 PRO A CA 1
ATOM 2932 C C . PRO A 1 358 ? -19.094 9.562 -4.559 1 82.81 358 PRO A C 1
ATOM 2934 O O . PRO A 1 358 ? -20.219 10.039 -4.703 1 82.81 358 PRO A O 1
ATOM 2937 N N . TYR A 1 359 ? -18.891 8.289 -4.32 1 78.56 359 TYR A N 1
ATOM 2938 C CA . TYR A 1 359 ? -20 7.379 -4.582 1 78.56 359 TYR A CA 1
ATOM 2939 C C . TYR A 1 359 ? -20.422 6.664 -3.309 1 78.56 359 TYR A C 1
ATOM 2941 O O . TYR A 1 359 ? -21.531 6.117 -3.236 1 78.56 359 TYR A O 1
ATOM 2949 N N . THR A 1 360 ? -19.547 6.684 -2.406 1 85.25 360 THR A N 1
ATOM 2950 C CA . THR A 1 360 ? -19.875 5.891 -1.232 1 85.25 360 THR A CA 1
ATOM 2951 C C . THR A 1 360 ? -18.922 6.18 -0.085 1 85.25 360 THR A C 1
ATOM 2953 O O . THR A 1 360 ? -17.922 6.883 -0.265 1 85.25 360 THR A O 1
ATOM 2956 N N . VAL A 1 361 ? -19.375 5.832 1.102 1 92.5 361 VAL A N 1
ATOM 2957 C CA . VAL A 1 361 ? -18.5 5.75 2.271 1 92.5 361 VAL A CA 1
ATOM 2958 C C . VAL A 1 361 ? -18.266 4.285 2.643 1 92.5 361 VAL A C 1
ATOM 2960 O O . VAL A 1 361 ? -19.234 3.531 2.834 1 92.5 361 VAL A O 1
ATOM 2963 N N . VAL A 1 362 ? -17 3.936 2.723 1 91.56 362 VAL A N 1
ATOM 2964 C CA . VAL A 1 362 ? -16.703 2.529 2.988 1 91.56 362 VAL A CA 1
ATOM 2965 C C . VAL A 1 362 ? -15.648 2.416 4.082 1 91.56 362 VAL A C 1
ATOM 2967 O O . VAL A 1 362 ? -14.812 3.314 4.246 1 91.56 362 VAL A O 1
ATOM 2970 N N . PRO A 1 363 ? -15.703 1.311 4.816 1 91.25 363 PRO A N 1
ATOM 2971 C CA . PRO A 1 363 ? -14.602 1.072 5.758 1 91.25 363 PRO A CA 1
ATOM 2972 C C . PRO A 1 363 ? -13.242 0.974 5.062 1 91.25 363 PRO A C 1
ATOM 2974 O O . PRO A 1 363 ? -13.148 0.433 3.959 1 91.25 363 PRO A O 1
ATOM 2977 N N . CYS A 1 364 ? -12.281 1.568 5.723 1 93 364 CYS A N 1
ATOM 2978 C CA . CYS A 1 364 ? -10.906 1.487 5.238 1 93 364 CYS A CA 1
ATOM 2979 C C . CYS A 1 364 ? -9.922 1.451 6.398 1 93 364 CYS A C 1
ATOM 2981 O O . CYS A 1 364 ? -10.32 1.285 7.551 1 93 364 CYS A O 1
ATOM 2983 N N . SER A 1 365 ? -8.625 1.383 6.07 1 91.62 365 SER A N 1
ATOM 2984 C CA . SER A 1 365 ? -7.555 1.393 7.062 1 91.62 365 SER A CA 1
ATOM 2985 C C . SER A 1 365 ? -6.406 2.303 6.633 1 91.62 365 SER A C 1
ATOM 2987 O O . SER A 1 365 ? -6.383 2.781 5.496 1 91.62 365 SER A O 1
ATOM 2989 N N . ARG A 1 366 ? -5.52 2.523 7.547 1 90.75 366 ARG A N 1
ATOM 2990 C CA . ARG A 1 366 ? -4.391 3.385 7.211 1 90.75 366 ARG A CA 1
ATOM 2991 C C . ARG A 1 366 ? -3.564 2.785 6.074 1 90.75 366 ARG A C 1
ATOM 2993 O O . ARG A 1 366 ? -2.871 3.508 5.355 1 90.75 366 ARG A O 1
ATOM 3000 N N . TYR A 1 367 ? -3.742 1.51 5.824 1 87.94 367 TYR A N 1
ATOM 3001 C CA . TYR A 1 367 ? -2.945 0.844 4.801 1 87.94 367 TYR A CA 1
ATOM 3002 C C . TYR A 1 367 ? -3.682 0.821 3.467 1 87.94 367 TYR A C 1
ATOM 3004 O O . TYR A 1 367 ? -3.088 0.52 2.428 1 87.94 367 TYR A O 1
ATOM 3012 N N . THR A 1 368 ? -4.969 1.175 3.482 1 89.25 368 THR A N 1
ATOM 3013 C CA . THR A 1 368 ? -5.746 1.046 2.256 1 89.25 368 THR A CA 1
ATOM 3014 C C . THR A 1 368 ? -6.242 2.41 1.786 1 89.25 368 THR A C 1
ATOM 3016 O O . THR A 1 368 ? -6.848 2.521 0.717 1 89.25 368 THR A O 1
ATOM 3019 N N . VAL A 1 369 ? -5.91 3.439 2.533 1 90.94 369 VAL A N 1
ATOM 3020 C CA . VAL A 1 369 ? -6.402 4.781 2.23 1 90.94 369 VAL A CA 1
ATOM 3021 C C . VAL A 1 369 ? -5.98 5.18 0.818 1 90.94 369 VAL A C 1
ATOM 3023 O O . VAL A 1 369 ? -6.754 5.789 0.08 1 90.94 369 VAL A O 1
ATOM 3026 N N . HIS A 1 370 ? -4.848 4.766 0.389 1 85.81 370 HIS A N 1
ATOM 3027 C CA . HIS A 1 370 ? -4.32 5.172 -0.907 1 85.81 370 HIS A CA 1
ATOM 3028 C C . HIS A 1 370 ? -5.016 4.434 -2.045 1 85.81 370 HIS A C 1
ATOM 3030 O O . HIS A 1 370 ? -4.895 4.82 -3.209 1 85.81 370 HIS A O 1
ATOM 3036 N N . ASP A 1 371 ? -5.66 3.373 -1.676 1 82.38 371 ASP A N 1
ATOM 3037 C CA . ASP A 1 371 ? -6.469 2.701 -2.689 1 82.38 371 ASP A CA 1
ATOM 3038 C C . ASP A 1 371 ? -7.664 3.561 -3.098 1 82.38 371 ASP A C 1
ATOM 3040 O O . ASP A 1 371 ? -8.172 3.436 -4.215 1 82.38 371 ASP A O 1
ATOM 3044 N N . PHE A 1 372 ? -8.008 4.461 -2.211 1 87.25 372 PHE A N 1
ATOM 3045 C CA . PHE A 1 372 ? -9.172 5.305 -2.436 1 87.25 372 PHE A CA 1
ATOM 3046 C C . PHE A 1 372 ? -8.75 6.703 -2.869 1 87.25 372 PHE A C 1
ATOM 3048 O O . PHE A 1 372 ? -9.438 7.348 -3.666 1 87.25 372 PHE A O 1
ATOM 3055 N N . PHE A 1 373 ? -7.582 7.047 -2.266 1 88.38 373 PHE A N 1
ATOM 3056 C CA . PHE A 1 373 ? -7.078 8.391 -2.516 1 88.38 373 PHE A CA 1
ATOM 3057 C C . PHE A 1 373 ? -5.641 8.344 -3.025 1 88.38 373 PHE A C 1
ATOM 3059 O O . PHE A 1 373 ? -4.703 8.656 -2.285 1 88.38 373 PHE A O 1
ATOM 3066 N N . PRO A 1 374 ? -5.395 8.07 -4.25 1 75.12 374 PRO A N 1
ATOM 3067 C CA . PRO A 1 374 ? -4.031 7.879 -4.746 1 75.12 374 PRO A CA 1
ATOM 3068 C C . PRO A 1 374 ? -3.289 9.195 -4.957 1 75.12 374 PRO A C 1
ATOM 3070 O O . PRO A 1 374 ? -2.057 9.211 -5.023 1 75.12 374 PRO A O 1
ATOM 3073 N N . LYS A 1 375 ? -3.906 10.297 -4.961 1 70.62 375 LYS A N 1
ATOM 3074 C CA . LYS A 1 375 ? -3.275 11.539 -5.402 1 70.62 375 LYS A CA 1
ATOM 3075 C C . LYS A 1 375 ? -2.678 12.297 -4.227 1 70.62 375 LYS A C 1
ATOM 3077 O O . LYS A 1 375 ? -1.53 12.75 -4.285 1 70.62 375 LYS A O 1
ATOM 3082 N N . PRO A 1 376 ? -3.443 12.367 -3.166 1 70.94 376 PRO A N 1
ATOM 3083 C CA . PRO A 1 376 ? -2.863 13.156 -2.074 1 70.94 376 PRO A CA 1
ATOM 3084 C C . PRO A 1 376 ? -1.562 12.562 -1.544 1 70.94 376 PRO A C 1
ATOM 3086 O O . PRO A 1 376 ? -1.409 11.336 -1.509 1 70.94 376 PRO A O 1
ATOM 3089 N N . LEU A 1 377 ? -0.57 13.453 -1.292 1 66.56 377 LEU A N 1
ATOM 3090 C CA . LEU A 1 377 ? 0.71 13.141 -0.665 1 66.56 377 LEU A CA 1
ATOM 3091 C C . LEU A 1 377 ? 1.7 12.602 -1.689 1 66.56 377 LEU A C 1
ATOM 3093 O O . LEU A 1 377 ? 2.91 12.789 -1.551 1 66.56 377 LEU A O 1
ATOM 3097 N N . LEU A 1 378 ? 1.086 11.836 -2.797 1 56.44 378 LEU A N 1
ATOM 3098 C CA . LEU A 1 378 ? 1.993 11.117 -3.684 1 56.44 378 LEU A CA 1
ATOM 3099 C C . LEU A 1 378 ? 2.121 11.828 -5.027 1 56.44 378 LEU A C 1
ATOM 3101 O O . LEU A 1 378 ? 2.975 11.477 -5.844 1 56.44 378 LEU A O 1
ATOM 3105 N N . SER A 1 379 ? 1.264 12.758 -5.254 1 52.38 379 SER A N 1
ATOM 3106 C CA . SER A 1 379 ? 1.312 13.422 -6.547 1 52.38 379 SER A CA 1
ATOM 3107 C C . SER A 1 379 ? 2.314 14.57 -6.539 1 52.38 379 SER A C 1
ATOM 3109 O O . SER A 1 379 ? 2.715 15.047 -5.477 1 52.38 379 SER A O 1
ATOM 3111 N N . SER A 1 380 ? 2.848 14.773 -7.758 1 49.5 380 SER A N 1
ATOM 3112 C CA . SER A 1 380 ? 3.729 15.922 -7.941 1 49.5 380 SER A CA 1
ATOM 3113 C C . SER A 1 380 ? 3.064 17.203 -7.465 1 49.5 380 SER A C 1
ATOM 3115 O O . SER A 1 380 ? 1.837 17.312 -7.461 1 49.5 380 SER A O 1
ATOM 3117 N N . PRO A 1 381 ? 3.922 18.078 -6.879 1 45.62 381 PRO A N 1
ATOM 3118 C CA . PRO A 1 381 ? 3.477 19.359 -6.32 1 45.62 381 PRO A CA 1
ATOM 3119 C C . PRO A 1 381 ? 2.451 20.062 -7.207 1 45.62 381 PRO A C 1
ATOM 3121 O O . PRO A 1 381 ? 2.527 19.984 -8.438 1 45.62 381 PRO A O 1
ATOM 3124 N N . ARG A 1 382 ? 1.179 20.312 -6.797 1 40.28 382 ARG A N 1
ATOM 3125 C CA . ARG A 1 382 ? 0.273 21.219 -7.504 1 40.28 382 ARG A CA 1
ATOM 3126 C C . ARG A 1 382 ? 0.779 22.656 -7.457 1 40.28 382 ARG A C 1
ATOM 3128 O O . ARG A 1 382 ? 1.422 23.062 -6.488 1 40.28 382 ARG A O 1
ATOM 3135 N N . MET B 1 1 ? 9.031 20.609 -32 1 18.56 1 MET B N 1
ATOM 3136 C CA . MET B 1 1 ? 10.312 21.25 -32.25 1 18.56 1 MET B CA 1
ATOM 3137 C C . MET B 1 1 ? 11.422 20.609 -31.422 1 18.56 1 MET B C 1
ATOM 3139 O O . MET B 1 1 ? 11.219 20.281 -30.25 1 18.56 1 MET B O 1
ATOM 3143 N N . LEU B 1 2 ? 12.586 20.031 -32.094 1 19.05 2 LEU B N 1
ATOM 3144 C CA . LEU B 1 2 ? 13.656 19.078 -31.859 1 19.05 2 LEU B CA 1
ATOM 3145 C C . LEU B 1 2 ? 14.711 19.656 -30.922 1 19.05 2 LEU B C 1
ATOM 3147 O O . LEU B 1 2 ? 15.438 20.578 -31.297 1 19.05 2 LEU B O 1
ATOM 3151 N N . TYR B 1 3 ? 14.359 20.125 -29.672 1 18.91 3 TYR B N 1
ATOM 3152 C CA . TYR B 1 3 ? 15.344 20.922 -28.953 1 18.91 3 TYR B CA 1
ATOM 3153 C C . TYR B 1 3 ? 16.672 20.188 -28.859 1 18.91 3 TYR B C 1
ATOM 3155 O O . TYR B 1 3 ? 16.734 19.047 -28.406 1 18.91 3 TYR B O 1
ATOM 3163 N N . THR B 1 4 ? 17.688 20.422 -29.766 1 18.95 4 THR B N 1
ATOM 3164 C CA . THR B 1 4 ? 19 19.922 -30.141 1 18.95 4 THR B CA 1
ATOM 3165 C C . THR B 1 4 ? 20 20.125 -29 1 18.95 4 THR B C 1
ATOM 3167 O O . THR B 1 4 ? 20.328 21.266 -28.656 1 18.95 4 THR B O 1
ATOM 3170 N N . LEU B 1 5 ? 19.797 19.453 -27.844 1 18.95 5 LEU B N 1
ATOM 3171 C CA . LEU B 1 5 ? 20.672 19.625 -26.688 1 18.95 5 LEU B CA 1
ATOM 3172 C C . LEU B 1 5 ? 22.141 19.438 -27.078 1 18.95 5 LEU B C 1
ATOM 3174 O O . LEU B 1 5 ? 22.5 18.391 -27.625 1 18.95 5 LEU B O 1
ATOM 3178 N N . TRP B 1 6 ? 22.844 20.516 -27.375 1 18.78 6 TRP B N 1
ATOM 3179 C CA . TRP B 1 6 ? 24.203 20.719 -27.875 1 18.78 6 TRP B CA 1
ATOM 3180 C C . TRP B 1 6 ? 25.219 20.094 -26.922 1 18.78 6 TRP B C 1
ATOM 3182 O O . TRP B 1 6 ? 25.109 20.234 -25.703 1 18.78 6 TRP B O 1
ATOM 3192 N N . THR B 1 7 ? 25.953 19.016 -27.266 1 18.78 7 THR B N 1
ATOM 3193 C CA . THR B 1 7 ? 26.922 18.031 -26.812 1 18.78 7 THR B CA 1
ATOM 3194 C C . THR B 1 7 ? 28.266 18.688 -26.5 1 18.78 7 THR B C 1
ATOM 3196 O O . THR B 1 7 ? 29.266 18.016 -26.297 1 18.78 7 THR B O 1
ATOM 3199 N N . SER B 1 8 ? 28.266 19.891 -25.688 1 18.31 8 SER B N 1
ATOM 3200 C CA . SER B 1 8 ? 29.578 20.531 -25.703 1 18.31 8 SER B CA 1
ATOM 3201 C C . SER B 1 8 ? 30.656 19.594 -25.141 1 18.31 8 SER B C 1
ATOM 3203 O O . SER B 1 8 ? 30.391 18.812 -24.234 1 18.31 8 SER B O 1
ATOM 3205 N N . ASN B 1 9 ? 31.844 19.328 -25.75 1 18.78 9 ASN B N 1
ATOM 3206 C CA . ASN B 1 9 ? 33.062 18.516 -25.828 1 18.78 9 ASN B CA 1
ATOM 3207 C C . ASN B 1 9 ? 34.031 18.875 -24.719 1 18.78 9 ASN B C 1
ATOM 3209 O O . ASN B 1 9 ? 35.062 19.484 -24.984 1 18.78 9 ASN B O 1
ATOM 3213 N N . THR B 1 10 ? 33.594 19.344 -23.484 1 18.86 10 THR B N 1
ATOM 3214 C CA . THR B 1 10 ? 34.688 19.969 -22.719 1 18.86 10 THR B CA 1
ATOM 3215 C C . THR B 1 10 ? 35.781 18.953 -22.422 1 18.86 10 THR B C 1
ATOM 3217 O O . THR B 1 10 ? 35.5 17.828 -22.031 1 18.86 10 THR B O 1
ATOM 3220 N N . THR B 1 11 ? 37.062 19.234 -22.719 1 19.05 11 THR B N 1
ATOM 3221 C CA . THR B 1 11 ? 38.406 18.656 -22.781 1 19.05 11 THR B CA 1
ATOM 3222 C C . THR B 1 11 ? 38.875 18.219 -21.391 1 19.05 11 THR B C 1
ATOM 3224 O O . THR B 1 11 ? 38.469 18.797 -20.391 1 19.05 11 THR B O 1
ATOM 3227 N N . GLN B 1 12 ? 39.812 17.172 -21.219 1 17.94 12 GLN B N 1
ATOM 3228 C CA . GLN B 1 12 ? 40.344 16.109 -20.375 1 17.94 12 GLN B CA 1
ATOM 3229 C C . GLN B 1 12 ? 41.344 16.656 -19.359 1 17.94 12 GLN B C 1
ATOM 3231 O O . GLN B 1 12 ? 41.938 15.891 -18.609 1 17.94 12 GLN B O 1
ATOM 3236 N N . GLN B 1 13 ? 41.375 17.938 -18.922 1 18.95 13 GLN B N 1
ATOM 3237 C CA . GLN B 1 13 ? 42.75 18.203 -18.453 1 18.95 13 GLN B CA 1
ATOM 3238 C C . GLN B 1 13 ? 43.031 17.406 -17.188 1 18.95 13 GLN B C 1
ATOM 3240 O O . GLN B 1 13 ? 42.156 17.141 -16.375 1 18.95 13 GLN B O 1
ATOM 3245 N N . GLY B 1 14 ? 44.344 16.891 -16.922 1 18.59 14 GLY B N 1
ATOM 3246 C CA . GLY B 1 14 ? 45.156 15.945 -16.172 1 18.59 14 GLY B CA 1
ATOM 3247 C C . GLY B 1 14 ? 45.25 16.281 -14.695 1 18.59 14 GLY B C 1
ATOM 3248 O O . GLY B 1 14 ? 46.25 16.891 -14.273 1 18.59 14 GLY B O 1
ATOM 3249 N N . LEU B 1 15 ? 44.188 16.578 -13.945 1 18.53 15 LEU B N 1
ATOM 3250 C CA . LEU B 1 15 ? 44.531 17.203 -12.664 1 18.53 15 LEU B CA 1
ATOM 3251 C C . LEU B 1 15 ? 45.406 16.281 -11.828 1 18.53 15 LEU B C 1
ATOM 3253 O O . LEU B 1 15 ? 45.188 15.07 -11.789 1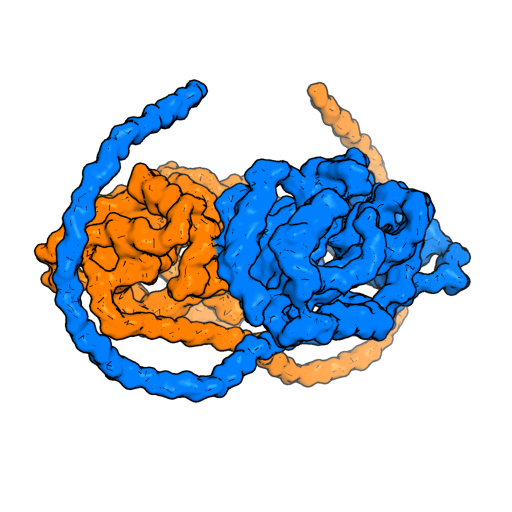 18.53 15 LEU B O 1
ATOM 3257 N N . ALA B 1 16 ? 46.594 16.781 -11.281 1 19.31 16 ALA B N 1
ATOM 3258 C CA . ALA B 1 16 ? 47.781 16.375 -10.547 1 19.31 16 ALA B CA 1
ATOM 3259 C C . ALA B 1 16 ? 47.438 15.695 -9.234 1 19.31 16 ALA B C 1
ATOM 3261 O O . ALA B 1 16 ? 46.375 16 -8.633 1 19.31 16 ALA B O 1
ATOM 3262 N N . GLU B 1 17 ? 48.031 14.586 -8.711 1 19.02 17 GLU B N 1
ATOM 3263 C CA . GLU B 1 17 ? 48.031 13.469 -7.773 1 19.02 17 GLU B CA 1
ATOM 3264 C C . GLU B 1 17 ? 48.25 13.961 -6.34 1 19.02 17 GLU B C 1
ATOM 3266 O O . GLU B 1 17 ? 48.344 13.148 -5.414 1 19.02 17 GLU B O 1
ATOM 3271 N N . SER B 1 18 ? 47.688 15.117 -5.848 1 18.66 18 SER B N 1
ATOM 3272 C CA . SER B 1 18 ? 48.375 15.5 -4.625 1 18.66 18 SER B CA 1
ATOM 3273 C C . SER B 1 18 ? 48.281 14.406 -3.564 1 18.66 18 SER B C 1
ATOM 3275 O O . SER B 1 18 ? 47.281 13.68 -3.518 1 18.66 18 SER B O 1
ATOM 3277 N N . ASP B 1 19 ? 49.344 14.047 -2.816 1 18.27 19 ASP B N 1
ATOM 3278 C CA . ASP B 1 19 ? 49.906 13.055 -1.896 1 18.27 19 ASP B CA 1
ATOM 3279 C C . ASP B 1 19 ? 49.219 13.117 -0.538 1 18.27 19 ASP B C 1
ATOM 3281 O O . ASP B 1 19 ? 49.688 13.805 0.374 1 18.27 19 ASP B O 1
ATOM 3285 N N . ALA B 1 20 ? 48 13.43 -0.362 1 19.34 20 ALA B N 1
ATOM 3286 C CA . ALA B 1 20 ? 47.625 13.75 1.012 1 19.34 20 ALA B CA 1
ATOM 3287 C C . ALA B 1 20 ? 47.938 12.594 1.953 1 19.34 20 ALA B C 1
ATOM 3289 O O . ALA B 1 20 ? 47.781 11.422 1.582 1 19.34 20 ALA B O 1
ATOM 3290 N N . GLY B 1 21 ? 48.594 12.773 3.086 1 19.83 21 GLY B N 1
ATOM 3291 C CA . GLY B 1 21 ? 49.25 12.094 4.191 1 19.83 21 GLY B CA 1
ATOM 3292 C C . GLY B 1 21 ? 48.344 11.117 4.914 1 19.83 21 GLY B C 1
ATOM 3293 O O . GLY B 1 21 ? 47.125 11.219 4.828 1 19.83 21 GLY B O 1
ATOM 3294 N N . GLN B 1 22 ? 48.812 9.961 5.512 1 19.11 22 GLN B N 1
ATOM 3295 C CA . GLN B 1 22 ? 48.5 8.656 6.07 1 19.11 22 GLN B CA 1
ATOM 3296 C C . GLN B 1 22 ? 47.75 8.797 7.398 1 19.11 22 GLN B C 1
ATOM 3298 O O . GLN B 1 22 ? 48.375 8.789 8.461 1 19.11 22 GLN B O 1
ATOM 3303 N N . SER B 1 23 ? 46.938 9.859 7.684 1 19.78 23 SER B N 1
ATOM 3304 C CA . SER B 1 23 ? 46.625 9.922 9.109 1 19.78 23 SER B CA 1
ATOM 3305 C C . SER B 1 23 ? 46.062 8.609 9.617 1 19.78 23 SER B C 1
ATOM 3307 O O . SER B 1 23 ? 45.344 7.91 8.875 1 19.78 23 SER B O 1
ATOM 3309 N N . SER B 1 24 ? 46.656 8.039 10.648 1 20.09 24 SER B N 1
ATOM 3310 C CA . SER B 1 24 ? 46.562 6.781 11.391 1 20.09 24 SER B CA 1
ATOM 3311 C C . SER B 1 24 ? 45.125 6.547 11.875 1 20.09 24 SER B C 1
ATOM 3313 O O . SER B 1 24 ? 44.469 7.465 12.398 1 20.09 24 SER B O 1
ATOM 3315 N N . PRO B 1 25 ? 44.469 5.52 11.383 1 19.75 25 PRO B N 1
ATOM 3316 C CA . PRO B 1 25 ? 43.031 5.266 11.562 1 19.75 25 PRO B CA 1
ATOM 3317 C C . PRO B 1 25 ? 42.656 5.012 13.023 1 19.75 25 PRO B C 1
ATOM 3319 O O . PRO B 1 25 ? 43.312 4.23 13.703 1 19.75 25 PRO B O 1
ATOM 3322 N N . ILE B 1 26 ? 42.406 6.098 13.758 1 22.33 26 ILE B N 1
ATOM 3323 C CA . ILE B 1 26 ? 42.031 5.961 15.164 1 22.33 26 ILE B CA 1
ATOM 3324 C C . ILE B 1 26 ? 41.125 4.754 15.352 1 22.33 26 ILE B C 1
ATOM 3326 O O . ILE B 1 26 ? 40.188 4.559 14.57 1 22.33 26 ILE B O 1
ATOM 3330 N N . ASP B 1 27 ? 41.562 3.742 16.062 1 19.31 27 ASP B N 1
ATOM 3331 C CA . ASP B 1 27 ? 41.031 2.451 16.469 1 19.31 27 ASP B CA 1
ATOM 3332 C C . ASP B 1 27 ? 39.656 2.615 17.109 1 19.31 27 ASP B C 1
ATOM 3334 O O . ASP B 1 27 ? 39.531 3.152 18.219 1 19.31 27 ASP B O 1
ATOM 3338 N N . VAL B 1 28 ? 38.75 3.162 16.484 1 21.58 28 VAL B N 1
ATOM 3339 C CA . VAL B 1 28 ? 37.5 3.297 17.203 1 21.58 28 VAL B CA 1
ATOM 3340 C C . VAL B 1 28 ? 37.062 1.941 17.766 1 21.58 28 VAL B C 1
ATOM 3342 O O . VAL B 1 28 ? 37.031 0.944 17.031 1 21.58 28 VAL B O 1
ATOM 3345 N N . PRO B 1 29 ? 37.219 1.779 19.016 1 20.69 29 PRO B N 1
ATOM 3346 C CA . PRO B 1 29 ? 36.938 0.477 19.625 1 20.69 29 PRO B CA 1
ATOM 3347 C C . PRO B 1 29 ? 35.594 -0.127 19.156 1 20.69 29 PRO B C 1
ATOM 3349 O O . PRO B 1 29 ? 34.625 0.592 19 1 20.69 29 PRO B O 1
ATOM 3352 N N . VAL B 1 30 ? 35.688 -1.165 18.375 1 21.5 30 VAL B N 1
ATOM 3353 C CA . VAL B 1 30 ? 34.656 -2.07 17.844 1 21.5 30 VAL B CA 1
ATOM 3354 C C . VAL B 1 30 ? 33.75 -2.564 18.969 1 21.5 30 VAL B C 1
ATOM 3356 O O . VAL B 1 30 ? 34.219 -3.303 19.844 1 21.5 30 VAL B O 1
ATOM 3359 N N . VAL B 1 31 ? 33.062 -1.677 19.625 1 21.55 31 VAL B N 1
ATOM 3360 C CA . VAL B 1 31 ? 32.219 -2.285 20.656 1 21.55 31 VAL B CA 1
ATOM 3361 C C . VAL B 1 31 ? 31.547 -3.539 20.109 1 21.55 31 VAL B C 1
ATOM 3363 O O . VAL B 1 31 ? 30.953 -3.504 19.031 1 21.55 31 VAL B O 1
ATOM 3366 N N . ARG B 1 32 ? 31.906 -4.684 20.484 1 20.45 32 ARG B N 1
ATOM 3367 C CA . ARG B 1 32 ? 31.344 -6.016 20.266 1 20.45 32 ARG B CA 1
ATOM 3368 C C . ARG B 1 32 ? 29.828 -6.012 20.406 1 20.45 32 ARG B C 1
ATOM 3370 O O . ARG B 1 32 ? 29.297 -5.77 21.5 1 20.45 32 ARG B O 1
ATOM 3377 N N . ARG B 1 33 ? 29.188 -5.625 19.344 1 21.44 33 ARG B N 1
ATOM 3378 C CA . ARG B 1 33 ? 27.734 -5.734 19.312 1 21.44 33 ARG B CA 1
ATOM 3379 C C . ARG B 1 33 ? 27.281 -7.141 19.688 1 21.44 33 ARG B C 1
ATOM 3381 O O . ARG B 1 33 ? 27.609 -8.117 19.016 1 21.44 33 ARG B O 1
ATOM 3388 N N . GLU B 1 34 ? 27.219 -7.375 20.875 1 21.7 34 GLU B N 1
ATOM 3389 C CA . GLU B 1 34 ? 26.578 -8.625 21.266 1 21.7 34 GLU B CA 1
ATOM 3390 C C . GLU B 1 34 ? 25.344 -8.906 20.406 1 21.7 34 GLU B C 1
ATOM 3392 O O . GLU B 1 34 ? 24.688 -7.977 19.953 1 21.7 34 GLU B O 1
ATOM 3397 N N . SER B 1 35 ? 25.25 -10.023 19.797 1 22.27 35 SER B N 1
ATOM 3398 C CA . SER B 1 35 ? 24.281 -10.734 18.969 1 22.27 35 SER B CA 1
ATOM 3399 C C . SER B 1 35 ? 22.859 -10.531 19.484 1 22.27 35 SER B C 1
ATOM 3401 O O . SER B 1 35 ? 22.406 -11.25 20.375 1 22.27 35 SER B O 1
ATOM 3403 N N . HIS B 1 36 ? 22.531 -9.414 19.953 1 21.17 36 HIS B N 1
ATOM 3404 C CA . HIS B 1 36 ? 21.141 -9.492 20.406 1 21.17 36 HIS B CA 1
ATOM 3405 C C . HIS B 1 36 ? 20.219 -9.875 19.25 1 21.17 36 HIS B C 1
ATOM 3407 O O . HIS B 1 36 ? 20.234 -9.25 18.188 1 21.17 36 HIS B O 1
ATOM 3413 N N . LYS B 1 37 ? 19.859 -11.172 19.125 1 23.89 37 LYS B N 1
ATOM 3414 C CA . LYS B 1 37 ? 18.797 -11.875 18.422 1 23.89 37 LYS B CA 1
ATOM 3415 C C . LYS B 1 37 ? 17.516 -11.047 18.391 1 23.89 37 LYS B C 1
ATOM 3417 O O . LYS B 1 37 ? 16.781 -11 19.375 1 23.89 37 LYS B O 1
ATOM 3422 N N . THR B 1 38 ? 17.625 -9.828 17.938 1 26.3 38 THR B N 1
ATOM 3423 C CA . THR B 1 38 ? 16.391 -9.039 17.922 1 26.3 38 THR B CA 1
ATOM 3424 C C . THR B 1 38 ? 15.297 -9.758 17.156 1 26.3 38 THR B C 1
ATOM 3426 O O . THR B 1 38 ? 15.43 -9.984 15.945 1 26.3 38 THR B O 1
ATOM 3429 N N . SER B 1 39 ? 14.617 -10.719 17.703 1 23.81 39 SER B N 1
ATOM 3430 C CA . SER B 1 39 ? 13.367 -11.414 17.406 1 23.81 39 SER B CA 1
ATOM 3431 C C . SER B 1 39 ? 12.305 -10.453 16.906 1 23.81 39 SER B C 1
ATOM 3433 O O . SER B 1 39 ? 11.516 -9.922 17.688 1 23.81 39 SER B O 1
ATOM 3435 N N . MET B 1 40 ? 12.664 -9.492 16.297 1 25.41 40 MET B N 1
ATOM 3436 C CA . MET B 1 40 ? 11.617 -8.562 15.906 1 25.41 40 MET B CA 1
ATOM 3437 C C . MET B 1 40 ? 10.609 -9.227 14.977 1 25.41 40 MET B C 1
ATOM 3439 O O . MET B 1 40 ? 9.859 -8.547 14.273 1 25.41 40 MET B O 1
ATOM 3443 N N . ALA B 1 41 ? 10.836 -10.484 14.523 1 27.47 41 ALA B N 1
ATOM 3444 C CA . ALA B 1 41 ? 9.75 -11.133 13.789 1 27.47 41 ALA B CA 1
ATOM 3445 C C . ALA B 1 41 ? 8.453 -11.078 14.578 1 27.47 41 ALA B C 1
ATOM 3447 O O . ALA B 1 41 ? 8.148 -12 15.344 1 27.47 41 ALA B O 1
ATOM 3448 N N . SER B 1 42 ? 8.18 -10.086 15.25 1 28.27 42 SER B N 1
ATOM 3449 C CA . SER B 1 42 ? 6.875 -10.273 15.875 1 28.27 42 SER B CA 1
ATOM 3450 C C . SER B 1 42 ? 5.844 -10.758 14.859 1 28.27 42 SER B C 1
ATOM 3452 O O . SER B 1 42 ? 5.672 -10.148 13.797 1 28.27 42 SER B O 1
ATOM 3454 N N . THR B 1 43 ? 5.594 -11.992 14.812 1 27.62 43 THR B N 1
ATOM 3455 C CA . THR B 1 43 ? 4.441 -12.656 14.211 1 27.62 43 THR B CA 1
ATOM 3456 C C . THR B 1 43 ? 3.186 -11.805 14.352 1 27.62 43 THR B C 1
ATOM 3458 O O . THR B 1 43 ? 2.713 -11.562 15.461 1 27.62 43 THR B O 1
ATOM 3461 N N . LEU B 1 44 ? 3.061 -10.805 13.719 1 30.39 44 LEU B N 1
ATOM 3462 C CA . LEU B 1 44 ? 1.661 -10.391 13.75 1 30.39 44 LEU B CA 1
ATOM 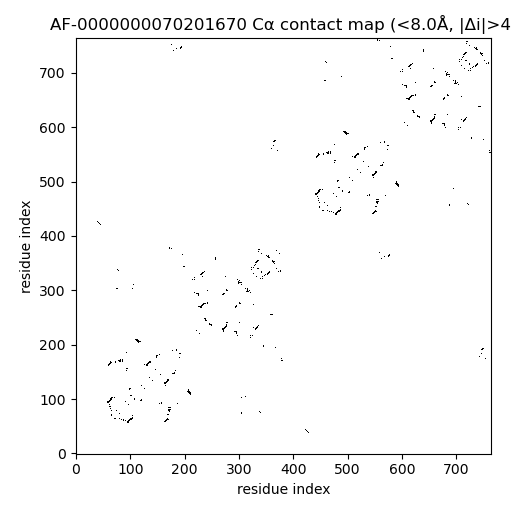3463 C C . LEU B 1 44 ? 0.742 -11.594 13.922 1 30.39 44 LEU B C 1
ATOM 3465 O O . LEU B 1 44 ? 0.918 -12.617 13.258 1 30.39 44 LEU B O 1
ATOM 3469 N N . PRO B 1 45 ? 0.304 -11.828 15.078 1 28.67 45 PRO B N 1
ATOM 3470 C CA . PRO B 1 45 ? -0.602 -12.977 14.984 1 28.67 45 PRO B CA 1
ATOM 3471 C C . PRO B 1 45 ? -1.508 -12.914 13.758 1 28.67 45 PRO B C 1
ATOM 3473 O O . PRO B 1 45 ? -2.02 -11.844 13.414 1 28.67 45 PRO B O 1
ATOM 3476 N N . THR B 1 46 ? -1.128 -13.531 12.758 1 33.12 46 THR B N 1
ATOM 3477 C CA . THR B 1 46 ? -2.182 -13.82 11.789 1 33.12 46 THR B CA 1
ATOM 3478 C C . THR B 1 46 ? -3.543 -13.891 12.477 1 33.12 46 THR B C 1
ATOM 3480 O O . THR B 1 46 ? -3.713 -14.617 13.461 1 33.12 46 THR B O 1
ATOM 3483 N N . PRO B 1 47 ? -4.184 -12.75 12.555 1 33.44 47 PRO B N 1
ATOM 3484 C CA . PRO B 1 47 ? -5.473 -13.148 13.125 1 33.44 47 PRO B CA 1
ATOM 3485 C C . PRO B 1 47 ? -5.852 -14.586 12.773 1 33.44 47 PRO B C 1
ATOM 3487 O O . PRO B 1 47 ? -5.625 -15.023 11.648 1 33.44 47 PRO B O 1
ATOM 3490 N N . GLU B 1 48 ? -5.629 -15.43 13.672 1 35.38 48 GLU B N 1
ATOM 3491 C CA . GLU B 1 48 ? -6.285 -16.688 13.352 1 35.38 48 GLU B CA 1
ATOM 3492 C C . GLU B 1 48 ? -7.625 -16.453 12.656 1 35.38 48 GLU B C 1
ATOM 3494 O O . GLU B 1 48 ? -8.5 -15.773 13.203 1 35.38 48 GLU B O 1
ATOM 3499 N N . PRO B 1 49 ? -7.531 -16.328 11.352 1 37.5 49 PRO B N 1
ATOM 3500 C CA . PRO B 1 49 ? -8.875 -16.297 10.766 1 37.5 49 PRO B CA 1
ATOM 3501 C C . PRO B 1 49 ? -9.883 -17.125 11.555 1 37.5 49 PRO B C 1
ATOM 3503 O O . PRO B 1 49 ? -9.641 -18.312 11.828 1 37.5 49 PRO B O 1
ATOM 3506 N N . SER B 1 50 ? -10.32 -16.594 12.602 1 36.19 50 SER B N 1
ATOM 3507 C CA . SER B 1 50 ? -11.477 -17.406 12.969 1 36.19 50 SER B CA 1
ATOM 3508 C C . SER B 1 50 ? -12.234 -17.875 11.727 1 36.19 50 SER B C 1
ATOM 3510 O O . SER B 1 50 ? -13.008 -17.109 11.141 1 36.19 50 SER B O 1
ATOM 3512 N N . LEU B 1 51 ? -11.539 -18.625 10.969 1 41.5 51 LEU B N 1
ATOM 3513 C CA . LEU B 1 51 ? -12.312 -19.344 9.969 1 41.5 51 LEU B CA 1
ATOM 3514 C C . LEU B 1 51 ? -13.609 -19.875 10.562 1 41.5 51 LEU B C 1
ATOM 3516 O O . LEU B 1 51 ? -13.688 -21.062 10.922 1 41.5 51 LEU B O 1
ATOM 3520 N N . GLU B 1 52 ? -14.109 -19.172 11.508 1 36.94 52 GLU B N 1
ATOM 3521 C CA . GLU B 1 52 ? -15.422 -19.719 11.859 1 36.94 52 GLU B CA 1
ATOM 3522 C C . GLU B 1 52 ? -16.281 -19.922 10.617 1 36.94 52 GLU B C 1
ATOM 3524 O O . GLU B 1 52 ? -16.641 -18.969 9.938 1 36.94 52 GLU B O 1
ATOM 3529 N N . HIS B 1 53 ? -16.016 -20.922 9.922 1 39.97 53 HIS B N 1
ATOM 3530 C CA . HIS B 1 53 ? -17.156 -21.328 9.109 1 39.97 53 HIS B CA 1
ATOM 3531 C C . HIS B 1 53 ? -18.453 -21.25 9.906 1 39.97 53 HIS B C 1
ATOM 3533 O O . HIS B 1 53 ? -18.578 -21.891 10.953 1 39.97 53 HIS B O 1
ATOM 3539 N N . PRO B 1 54 ? -19.078 -20.188 9.984 1 37.53 54 PRO B N 1
ATOM 3540 C CA . PRO B 1 54 ? -20.328 -20.406 10.711 1 37.53 54 PRO B CA 1
ATOM 3541 C C . PRO B 1 54 ? -20.922 -21.797 10.469 1 37.53 54 PRO B C 1
ATOM 3543 O O . PRO B 1 54 ? -20.828 -22.312 9.352 1 37.53 54 PRO B O 1
ATOM 3546 N N . SER B 1 55 ? -20.812 -22.672 11.305 1 41.09 55 SER B N 1
ATOM 3547 C CA . SER B 1 55 ? -21.562 -23.922 11.219 1 41.09 55 SER B CA 1
ATOM 3548 C C . SER B 1 55 ? -22.844 -23.734 10.422 1 41.09 55 SER B C 1
ATOM 3550 O O . SER B 1 55 ? -23.75 -24.578 10.477 1 41.09 55 SER B O 1
ATOM 3552 N N . ASN B 1 56 ? -23.188 -22.406 10 1 50.53 56 ASN B N 1
ATOM 3553 C CA . ASN B 1 56 ? -24.484 -22.219 9.367 1 50.53 56 ASN B CA 1
ATOM 3554 C C . ASN B 1 56 ? -24.547 -22.891 7.992 1 50.53 56 ASN B C 1
ATOM 3556 O O . ASN B 1 56 ? -23.516 -23.031 7.328 1 50.53 56 ASN B O 1
ATOM 3560 N N . VAL B 1 57 ? -25.625 -23.406 7.664 1 66.81 57 VAL B N 1
ATOM 3561 C CA . VAL B 1 57 ? -26.094 -24.031 6.434 1 66.81 57 VAL B CA 1
ATOM 3562 C C . VAL B 1 57 ? -25.703 -23.188 5.23 1 66.81 57 VAL B C 1
ATOM 3564 O O . VAL B 1 57 ? -26.141 -22.047 5.09 1 66.81 57 VAL B O 1
ATOM 3567 N N . THR B 1 58 ? -24.578 -23.531 4.676 1 79.19 58 THR B N 1
ATOM 3568 C CA . THR B 1 58 ? -24.188 -22.859 3.434 1 79.19 58 THR B CA 1
ATOM 3569 C C . THR B 1 58 ? -25.25 -23.062 2.357 1 79.19 58 THR B C 1
ATOM 3571 O O . THR B 1 58 ? -26 -24.047 2.393 1 79.19 58 THR B O 1
ATOM 3574 N N . LYS B 1 59 ? -25.406 -22.125 1.568 1 89.06 59 LYS B N 1
ATOM 3575 C CA . LYS B 1 59 ? -26.375 -22.125 0.482 1 89.06 59 LYS B CA 1
ATOM 3576 C C . LYS B 1 59 ? -25.922 -23.016 -0.665 1 89.06 59 LYS B C 1
ATOM 3578 O O . LYS B 1 59 ? -26.656 -23.25 -1.618 1 89.06 59 LYS B O 1
ATOM 3583 N N . GLY B 1 60 ? -24.781 -23.594 -0.509 1 95.94 60 GLY B N 1
ATOM 3584 C CA . GLY B 1 60 ? -24.188 -24.391 -1.574 1 95.94 60 GLY B CA 1
ATOM 3585 C C . GLY B 1 60 ? -22.672 -24.203 -1.686 1 95.94 60 GLY B C 1
ATOM 3586 O O . GLY B 1 60 ? -22 -23.938 -0.687 1 95.94 60 GLY B O 1
ATOM 3587 N N . TYR B 1 61 ? -22.203 -24.469 -2.955 1 97.62 61 TYR B N 1
ATOM 3588 C CA . TYR B 1 61 ? -20.766 -24.422 -3.189 1 97.62 61 TYR B CA 1
ATOM 3589 C C . TYR B 1 61 ? -20.406 -23.375 -4.242 1 97.62 61 TYR B C 1
ATOM 3591 O O . TYR B 1 61 ? -21.125 -23.219 -5.23 1 97.62 61 TYR B O 1
ATOM 3599 N N . LEU B 1 62 ? -19.406 -22.625 -4.008 1 98.25 62 LEU B N 1
ATOM 3600 C CA . LEU B 1 62 ? -18.781 -21.797 -5.027 1 98.25 62 LEU B CA 1
ATOM 3601 C C . LEU B 1 62 ? -17.391 -22.312 -5.363 1 98.25 62 LEU B C 1
ATOM 3603 O O . LEU B 1 62 ? -16.516 -22.359 -4.492 1 98.25 62 LEU B O 1
ATOM 3607 N N . VAL B 1 63 ? -17.172 -22.719 -6.609 1 98.06 63 VAL B N 1
ATOM 3608 C CA . VAL B 1 63 ? -15.969 -23.422 -7.008 1 98.06 63 VAL B CA 1
ATOM 3609 C C . VAL B 1 63 ? -15.164 -22.578 -7.988 1 98.06 63 VAL B C 1
ATOM 3611 O O . VAL B 1 63 ? -15.664 -22.219 -9.062 1 98.06 63 VAL B O 1
ATOM 3614 N N . TYR B 1 64 ? -13.945 -22.172 -7.609 1 97.5 64 TYR B N 1
ATOM 3615 C CA . TYR B 1 64 ? -13.031 -21.625 -8.609 1 97.5 64 TYR B CA 1
ATOM 3616 C C . TYR B 1 64 ? -12.656 -22.688 -9.633 1 97.5 64 TYR B C 1
ATOM 3618 O O . TYR B 1 64 ? -12.125 -23.75 -9.281 1 97.5 64 TYR B O 1
ATOM 3626 N N . ASP B 1 65 ? -12.859 -22.328 -10.859 1 96.19 65 ASP B N 1
ATOM 3627 C CA . ASP B 1 65 ? -12.727 -23.375 -11.875 1 96.19 65 ASP B CA 1
ATOM 3628 C C . ASP B 1 65 ? -11.688 -22.984 -12.922 1 96.19 65 ASP B C 1
ATOM 3630 O O . ASP B 1 65 ? -11.883 -22.031 -13.688 1 96.19 65 ASP B O 1
ATOM 3634 N N . CYS B 1 66 ? -10.609 -23.641 -12.93 1 93.44 66 CYS B N 1
ATOM 3635 C CA . CYS B 1 66 ? -9.602 -23.625 -13.977 1 93.44 66 CYS B CA 1
ATOM 3636 C C . CYS B 1 66 ? -9.328 -25.031 -14.492 1 93.44 66 CYS B C 1
ATOM 3638 O O . CYS B 1 66 ? -8.258 -25.594 -14.242 1 93.44 66 CYS B O 1
ATOM 3640 N N . SER B 1 67 ? -10.328 -25.578 -15.195 1 88 67 SER B N 1
ATOM 3641 C CA . SER B 1 67 ? -10.266 -26.969 -15.648 1 88 67 SER B CA 1
ATOM 3642 C C . SER B 1 67 ? -10.016 -27.047 -17.141 1 88 67 SER B C 1
ATOM 3644 O O . SER B 1 67 ? -10.047 -26.031 -17.844 1 88 67 SER B O 1
ATOM 3646 N N . HIS B 1 68 ? -9.773 -28.188 -17.594 1 83.25 68 HIS B N 1
ATOM 3647 C CA . HIS B 1 68 ? -9.539 -28.469 -19.016 1 83.25 68 HIS B CA 1
ATOM 3648 C C . HIS B 1 68 ? -10.758 -28.125 -19.859 1 83.25 68 HIS B C 1
ATOM 3650 O O . HIS B 1 68 ? -10.664 -28.016 -21.078 1 83.25 68 HIS B O 1
ATOM 3656 N N . ARG B 1 69 ? -11.836 -27.859 -19.156 1 78.75 69 ARG B N 1
ATOM 3657 C CA . ARG B 1 69 ? -13.055 -27.469 -19.859 1 78.75 69 ARG B CA 1
ATOM 3658 C C . ARG B 1 69 ? -12.914 -26.094 -20.484 1 78.75 69 ARG B C 1
ATOM 3660 O O . ARG B 1 69 ? -13.57 -25.797 -21.484 1 78.75 69 ARG B O 1
ATOM 3667 N N . TRP B 1 70 ? -12.039 -25.312 -19.938 1 78.75 70 TRP B N 1
ATOM 3668 C CA . TRP B 1 70 ? -11.883 -23.922 -20.375 1 78.75 70 TRP B CA 1
ATOM 3669 C C . TRP B 1 70 ? -10.414 -23.594 -20.609 1 78.75 70 TRP B C 1
ATOM 3671 O O . TRP B 1 70 ? -9.852 -22.719 -19.953 1 78.75 70 TRP B O 1
ATOM 3681 N N . PRO B 1 71 ? -9.914 -24.188 -21.609 1 69.69 71 PRO B N 1
ATOM 3682 C CA . PRO B 1 71 ? -8.484 -23.969 -21.844 1 69.69 71 PRO B CA 1
ATOM 3683 C C . PRO B 1 71 ? -8.156 -22.516 -22.203 1 69.69 71 PRO B C 1
ATOM 3685 O O . PRO B 1 71 ? -8.906 -21.875 -22.953 1 69.69 71 PRO B O 1
ATOM 3688 N N . GLY B 1 72 ? -7.172 -22 -21.547 1 71.19 72 GLY B N 1
ATOM 3689 C CA . GLY B 1 72 ? -6.645 -20.703 -21.922 1 71.19 72 GLY B CA 1
ATOM 3690 C C . GLY B 1 72 ? -7.324 -19.547 -21.203 1 71.19 72 GLY B C 1
ATOM 3691 O O . GLY B 1 72 ? -7.074 -18.375 -21.5 1 71.19 72 GLY B O 1
ATOM 3692 N N . SER B 1 73 ? -8.125 -19.859 -20.203 1 76.31 73 SER B N 1
ATOM 3693 C CA . SER B 1 73 ? -8.938 -18.797 -19.609 1 76.31 73 SER B CA 1
ATOM 3694 C C . SER B 1 73 ? -8.422 -18.422 -18.234 1 76.31 73 SER B C 1
ATOM 3696 O O . SER B 1 73 ? -8.844 -17.406 -17.656 1 76.31 73 SER B O 1
ATOM 3698 N N . CYS B 1 74 ? -7.449 -19.156 -17.766 1 87.44 74 CYS B N 1
ATOM 3699 C CA . CYS B 1 74 ? -7.129 -18.984 -16.344 1 87.44 74 CYS B CA 1
ATOM 3700 C C . CYS B 1 74 ? -5.84 -18.188 -16.172 1 87.44 74 CYS B C 1
ATOM 3702 O O . CYS B 1 74 ? -5.57 -17.672 -15.086 1 87.44 74 CYS B O 1
ATOM 3704 N N . GLY B 1 75 ? -5.008 -18.078 -17.234 1 88.75 75 GLY B N 1
ATOM 3705 C CA . GLY B 1 75 ? -3.738 -17.375 -17.125 1 88.75 75 GLY B CA 1
ATOM 3706 C C . GLY B 1 75 ? -2.684 -18.172 -16.375 1 88.75 75 GLY B C 1
ATOM 3707 O O . GLY B 1 75 ? -2.76 -19.406 -16.297 1 88.75 75 GLY B O 1
ATOM 3708 N N . GLY B 1 76 ? -1.659 -17.5 -15.977 1 90.06 76 GLY B N 1
ATOM 3709 C CA . GLY B 1 76 ? -0.571 -18.141 -15.25 1 90.06 76 GLY B CA 1
ATOM 3710 C C . GLY B 1 76 ? -0.864 -18.328 -13.773 1 90.06 76 GLY B C 1
ATOM 3711 O O . GLY B 1 76 ? -2.018 -18.25 -13.352 1 90.06 76 GLY B O 1
ATOM 3712 N N . TRP B 1 77 ? 0.109 -18.641 -13.07 1 93.25 77 TRP B N 1
ATOM 3713 C CA . TRP B 1 77 ? -0.023 -18.984 -11.656 1 93.25 77 TRP B CA 1
ATOM 3714 C C . TRP B 1 77 ? -0.564 -17.812 -10.852 1 93.25 77 TRP B C 1
ATOM 3716 O O . TRP B 1 77 ? -1.505 -17.969 -10.07 1 93.25 77 TRP B O 1
ATOM 3726 N N . SER B 1 78 ? -0.018 -16.625 -11.07 1 93.56 78 SER B N 1
ATOM 3727 C CA . SER B 1 78 ? -0.466 -15.469 -10.305 1 93.56 78 SER B CA 1
ATOM 3728 C C . SER B 1 78 ? -1.911 -15.109 -10.641 1 93.56 78 SER B C 1
ATOM 3730 O O . SER B 1 78 ? -2.66 -14.656 -9.773 1 93.56 78 SER B O 1
ATOM 3732 N N . ASP B 1 79 ? -2.299 -15.297 -11.891 1 92.38 79 ASP B N 1
ATOM 3733 C CA . ASP B 1 79 ? -3.684 -15.062 -12.289 1 92.38 79 ASP B CA 1
ATOM 3734 C C . ASP B 1 79 ? -4.629 -16.031 -11.57 1 92.38 79 ASP B C 1
ATOM 3736 O O . ASP B 1 79 ? -5.695 -15.617 -11.109 1 92.38 79 ASP B O 1
ATOM 3740 N N . ARG B 1 80 ? -4.211 -17.203 -11.508 1 94.25 80 ARG B N 1
ATOM 3741 C CA . ARG B 1 80 ? -5.027 -18.219 -10.859 1 94.25 80 ARG B CA 1
ATOM 3742 C C . ARG B 1 80 ? -5.184 -17.922 -9.367 1 94.25 80 ARG B C 1
ATOM 3744 O O . ARG B 1 80 ? -6.273 -18.062 -8.812 1 94.25 80 ARG B O 1
ATOM 3751 N N . ILE B 1 81 ? -4.121 -17.453 -8.727 1 96.31 81 ILE B N 1
ATOM 3752 C CA . ILE B 1 81 ? -4.199 -17.109 -7.316 1 96.31 81 ILE B CA 1
ATOM 3753 C C . ILE B 1 81 ? -5.133 -15.906 -7.129 1 96.31 81 ILE B C 1
ATOM 3755 O O . ILE B 1 81 ? -5.918 -15.867 -6.18 1 96.31 81 ILE B O 1
ATOM 3759 N N . SER B 1 82 ? -5.07 -14.969 -8.039 1 95.06 82 SER B N 1
ATOM 3760 C CA . SER B 1 82 ? -5.988 -13.836 -8 1 95.06 82 SER B CA 1
ATOM 3761 C C . SER B 1 82 ? -7.438 -14.297 -8.117 1 95.06 82 SER B C 1
ATOM 3763 O O . SER B 1 82 ? -8.305 -13.797 -7.398 1 95.06 82 SER B O 1
ATOM 3765 N N . GLY B 1 83 ? -7.609 -15.234 -9.016 1 95 83 GLY B N 1
ATOM 3766 C CA . GLY B 1 83 ? -8.938 -15.805 -9.164 1 95 83 GLY B CA 1
ATOM 3767 C C . GLY B 1 83 ? -9.422 -16.531 -7.926 1 95 83 GLY B C 1
ATOM 3768 O O . GLY B 1 83 ? -10.578 -16.391 -7.531 1 95 83 GLY B O 1
ATOM 3769 N N . ILE B 1 84 ? -8.562 -17.25 -7.34 1 97.06 84 ILE B N 1
ATOM 3770 C CA . ILE B 1 84 ? -8.859 -17.984 -6.113 1 97.06 84 ILE B CA 1
ATOM 3771 C C . ILE B 1 84 ? -9.242 -17 -5.004 1 97.06 84 ILE B C 1
ATOM 3773 O O . ILE B 1 84 ? -10.258 -17.188 -4.336 1 97.06 84 ILE B O 1
ATOM 3777 N N . LEU B 1 85 ? -8.477 -15.984 -4.891 1 97 85 LEU B N 1
ATOM 3778 C CA . LEU B 1 85 ? -8.758 -14.961 -3.893 1 97 85 LEU B CA 1
ATOM 3779 C C . LEU B 1 85 ? -10.133 -14.344 -4.121 1 97 85 LEU B C 1
ATOM 3781 O O . LEU B 1 85 ? -10.953 -14.281 -3.201 1 97 85 LEU B O 1
ATOM 3785 N N . SER B 1 86 ? -10.375 -13.945 -5.305 1 96 86 SER B N 1
ATOM 3786 C CA . SER B 1 86 ? -11.641 -13.289 -5.629 1 96 86 SER B CA 1
ATOM 3787 C C . SER B 1 86 ? -12.82 -14.219 -5.41 1 96 86 SER B C 1
ATOM 3789 O O . SER B 1 86 ? -13.836 -13.828 -4.828 1 96 86 SER B O 1
ATOM 3791 N N . THR B 1 87 ? -12.641 -15.438 -5.816 1 97.31 87 THR B N 1
ATOM 3792 C CA . THR B 1 87 ? -13.719 -16.406 -5.668 1 97.31 87 THR B CA 1
ATOM 3793 C C . THR B 1 87 ? -13.953 -16.734 -4.195 1 97.31 87 THR B C 1
ATOM 3795 O O . THR B 1 87 ? -15.102 -16.922 -3.768 1 97.31 87 THR B O 1
ATOM 3798 N N . TYR B 1 88 ? -12.93 -16.812 -3.486 1 98.12 88 TYR B N 1
ATOM 3799 C CA . TYR B 1 88 ? -13.031 -17.078 -2.055 1 98.12 88 TYR B CA 1
ATOM 3800 C C . TYR B 1 88 ? -13.82 -15.992 -1.352 1 98.12 88 TYR B C 1
ATOM 3802 O O . TYR B 1 88 ? -14.734 -16.281 -0.573 1 98.12 88 TYR B O 1
ATOM 3810 N N . VAL B 1 89 ? -13.484 -14.781 -1.615 1 97.44 89 VAL B N 1
ATOM 3811 C CA . VAL B 1 89 ? -14.188 -13.664 -1.002 1 97.44 89 VAL B CA 1
ATOM 3812 C C . VAL B 1 89 ? -15.648 -13.68 -1.423 1 97.44 89 VAL B C 1
ATOM 3814 O O . VAL B 1 89 ? -16.547 -13.477 -0.594 1 97.44 89 VAL B O 1
ATOM 3817 N N . LEU B 1 90 ? -15.906 -13.977 -2.658 1 97.38 90 LEU B N 1
ATOM 3818 C CA . LEU B 1 90 ? -17.281 -14.086 -3.131 1 97.38 90 LEU B CA 1
ATOM 3819 C C . LEU B 1 90 ? -18.016 -15.203 -2.398 1 97.38 90 LEU B C 1
ATOM 3821 O O . LEU B 1 90 ? -19.203 -15.07 -2.092 1 97.38 90 LEU B O 1
ATOM 3825 N N . ALA B 1 91 ? -17.359 -16.281 -2.168 1 98.06 91 ALA B N 1
ATOM 3826 C CA . ALA B 1 91 ? -17.969 -17.391 -1.442 1 98.06 91 ALA B CA 1
ATOM 3827 C C . ALA B 1 91 ? -18.422 -16.953 -0.049 1 98.06 91 ALA B C 1
ATOM 3829 O O . ALA B 1 91 ? -19.516 -17.281 0.388 1 98.06 91 ALA B O 1
ATOM 3830 N N . ILE B 1 92 ? -17.578 -16.234 0.6 1 96.88 92 ILE B N 1
ATOM 3831 C CA . ILE B 1 92 ? -17.906 -15.727 1.93 1 96.88 92 ILE B CA 1
ATOM 3832 C C . ILE B 1 92 ? -19.109 -14.789 1.841 1 96.88 92 ILE B C 1
ATOM 3834 O O . ILE B 1 92 ? -20.078 -14.938 2.586 1 96.88 92 ILE B O 1
ATOM 3838 N N . LEU B 1 93 ? -19.078 -13.906 0.905 1 96.06 93 LEU B N 1
ATOM 3839 C CA . LEU B 1 93 ? -20.109 -12.891 0.771 1 96.06 93 LEU B CA 1
ATOM 3840 C C . LEU B 1 93 ? -21.453 -13.523 0.423 1 96.06 93 LEU B C 1
ATOM 3842 O O . LEU B 1 93 ? -22.5 -13 0.789 1 96.06 93 LEU B O 1
ATOM 3846 N N . THR B 1 94 ? -21.391 -14.617 -0.224 1 96.44 94 THR B N 1
ATOM 3847 C CA . THR B 1 94 ? -22.625 -15.258 -0.678 1 96.44 94 THR B CA 1
ATOM 3848 C C . THR B 1 94 ? -22.984 -16.438 0.22 1 96.44 94 THR B C 1
ATOM 3850 O O . THR B 1 94 ? -23.906 -17.188 -0.081 1 96.44 94 THR B O 1
ATOM 3853 N N . ASN B 1 95 ? -22.25 -16.609 1.244 1 95.25 95 ASN B N 1
ATOM 3854 C CA . ASN B 1 95 ? -22.469 -17.672 2.219 1 95.25 95 ASN B CA 1
ATOM 3855 C C . ASN B 1 95 ? -22.438 -19.047 1.561 1 95.25 95 ASN B C 1
ATOM 3857 O O . ASN B 1 95 ? -23.359 -19.844 1.734 1 95.25 95 ASN B O 1
ATOM 3861 N N . ARG B 1 96 ? -21.391 -19.297 0.919 1 97.12 96 ARG B N 1
ATOM 3862 C CA . ARG B 1 96 ? -21.203 -20.578 0.237 1 97.12 96 ARG B CA 1
ATOM 3863 C C . ARG B 1 96 ? -19.859 -21.203 0.611 1 97.12 96 ARG B C 1
ATOM 3865 O O . ARG B 1 96 ? -18.922 -20.484 0.984 1 97.12 96 ARG B O 1
ATOM 3872 N N . GLN B 1 97 ? -19.812 -22.484 0.522 1 97.12 97 GLN B N 1
ATOM 3873 C CA . GLN B 1 97 ? -18.547 -23.172 0.741 1 97.12 97 GLN B CA 1
ATOM 3874 C C . GLN B 1 97 ? -17.609 -23 -0.461 1 97.12 97 GLN B C 1
ATOM 3876 O O . GLN B 1 97 ? -18.031 -23.219 -1.603 1 97.12 97 GLN B O 1
ATOM 3881 N N . PHE B 1 98 ? -16.469 -22.656 -0.192 1 98 98 PHE B N 1
ATOM 3882 C CA . PHE B 1 98 ? -15.492 -22.391 -1.246 1 98 98 PHE B CA 1
ATOM 3883 C C . PHE B 1 98 ? -14.727 -23.656 -1.61 1 98 98 PHE B C 1
ATOM 3885 O O . PHE B 1 98 ? -14.32 -24.422 -0.73 1 98 98 PHE B O 1
ATOM 3892 N N . LEU B 1 99 ? -14.508 -23.875 -2.902 1 98.31 99 LEU B N 1
ATOM 3893 C CA . LEU B 1 99 ? -13.711 -24.984 -3.396 1 98.31 99 LEU B CA 1
ATOM 3894 C C . LEU B 1 99 ? -12.859 -24.562 -4.59 1 98.31 99 LEU B C 1
ATOM 3896 O O . LEU B 1 99 ? -13.133 -23.531 -5.211 1 98.31 99 LEU B O 1
ATOM 3900 N N . ILE B 1 100 ? -11.805 -25.297 -4.879 1 98 100 ILE B N 1
ATOM 3901 C CA . ILE B 1 100 ? -10.914 -25.062 -6.012 1 98 100 ILE B CA 1
ATOM 3902 C C . ILE B 1 100 ? -10.906 -26.281 -6.926 1 98 100 ILE B C 1
ATOM 3904 O O . ILE B 1 100 ? -10.617 -27.391 -6.477 1 98 100 ILE B O 1
ATOM 3908 N N . ASN B 1 101 ? -11.281 -26.047 -8.125 1 96.44 101 ASN B N 1
ATOM 3909 C CA . ASN B 1 101 ? -11.172 -27.062 -9.164 1 96.44 101 ASN B CA 1
ATOM 3910 C C . ASN B 1 101 ? -10.18 -26.656 -10.25 1 96.44 101 ASN B C 1
ATOM 3912 O O . ASN B 1 101 ? -10.562 -26.078 -11.273 1 96.44 101 ASN B O 1
ATOM 3916 N N . VAL B 1 102 ? -8.945 -26.969 -10.031 1 94.81 102 VAL B N 1
ATOM 3917 C CA . VAL B 1 102 ? -7.879 -26.703 -10.992 1 94.81 102 VAL B CA 1
ATOM 3918 C C . VAL B 1 102 ? -7.277 -28.016 -11.477 1 94.81 102 VAL B C 1
ATOM 3920 O O . VAL B 1 102 ? -6.633 -28.734 -10.711 1 94.81 102 VAL B O 1
ATOM 3923 N N . ASP B 1 103 ? -7.465 -28.281 -12.75 1 91.69 103 ASP B N 1
ATOM 3924 C CA . ASP B 1 103 ? -6.867 -29.5 -13.281 1 91.69 103 ASP B CA 1
ATOM 3925 C C . ASP B 1 103 ? -6.199 -29.234 -14.633 1 91.69 103 ASP B C 1
ATOM 3927 O O . ASP B 1 103 ? -5.828 -30.172 -15.344 1 91.69 103 ASP B O 1
ATOM 3931 N N . ASN B 1 104 ? -6.223 -28.016 -14.992 1 89.19 104 ASN B N 1
ATOM 3932 C CA . ASN B 1 104 ? -5.473 -27.609 -16.172 1 89.19 104 ASN B CA 1
ATOM 3933 C C . ASN B 1 104 ? -4.199 -26.844 -15.789 1 89.19 104 ASN B C 1
ATOM 3935 O O . ASN B 1 104 ? -4.266 -25.797 -15.164 1 89.19 104 ASN B O 1
ATOM 3939 N N . PRO B 1 105 ? -3.025 -27.266 -16.172 1 89.62 105 PRO B N 1
ATOM 3940 C CA . PRO B 1 105 ? -2.783 -28.453 -17 1 89.62 105 PRO B CA 1
ATOM 3941 C C . PRO B 1 105 ? -2.857 -29.75 -16.203 1 89.62 105 PRO B C 1
ATOM 3943 O O . PRO B 1 105 ? -3.023 -30.828 -16.781 1 89.62 105 PRO B O 1
ATOM 3946 N N . CYS B 1 106 ? -2.674 -29.734 -14.883 1 92.31 106 CYS B N 1
ATOM 3947 C CA . CYS B 1 106 ? -2.729 -30.891 -14 1 92.31 106 CYS B CA 1
ATOM 3948 C C . CYS B 1 106 ? -3.436 -30.562 -12.695 1 92.31 106 CYS B C 1
ATOM 3950 O O . CYS B 1 106 ? -3.48 -29.391 -12.289 1 92.31 106 CYS B O 1
ATOM 3952 N N . PRO B 1 107 ? -3.906 -31.594 -12.055 1 94.38 107 PRO B N 1
ATOM 3953 C CA . PRO B 1 107 ? -4.637 -31.312 -10.812 1 94.38 107 PRO B CA 1
ATOM 3954 C C . PRO B 1 107 ? -3.76 -30.672 -9.742 1 94.38 107 PRO B C 1
ATOM 3956 O O . PRO B 1 107 ? -2.676 -31.172 -9.438 1 94.38 107 PRO B O 1
ATOM 3959 N N . LEU B 1 108 ? -4.281 -29.609 -9.211 1 96.19 108 LEU B N 1
ATOM 3960 C CA . LEU B 1 108 ? -3.57 -28.859 -8.188 1 96.19 108 LEU B CA 1
ATOM 3961 C C . LEU B 1 108 ? -3.27 -29.734 -6.977 1 96.19 108 LEU B C 1
ATOM 3963 O O . LEU B 1 108 ? -2.244 -29.562 -6.312 1 96.19 108 LEU B O 1
ATOM 3967 N N . GLU B 1 109 ? -4.102 -30.734 -6.723 1 96.12 109 GLU B N 1
ATOM 3968 C CA . GLU B 1 109 ? -3.986 -31.625 -5.574 1 96.12 109 GLU B CA 1
ATOM 3969 C C . GLU B 1 109 ? -2.754 -32.5 -5.688 1 96.12 109 GLU B C 1
ATOM 3971 O O . GLU B 1 109 ? -2.334 -33.125 -4.707 1 96.12 109 GLU B O 1
ATOM 3976 N N . ASN B 1 110 ? -2.258 -32.562 -6.895 1 96.38 110 ASN B N 1
ATOM 3977 C CA . ASN B 1 110 ? -1.016 -33.312 -7.059 1 96.38 110 ASN B CA 1
ATOM 3978 C C . ASN B 1 110 ? 0.159 -32.594 -6.395 1 96.38 110 ASN B C 1
ATOM 3980 O O . ASN B 1 110 ? 1.189 -33.219 -6.121 1 96.38 110 ASN B O 1
ATOM 3984 N N . TYR B 1 111 ? -0.033 -31.328 -6.102 1 97.56 111 TYR B N 1
ATOM 3985 C CA . TYR B 1 111 ? 1.119 -30.531 -5.703 1 97.56 111 TYR B CA 1
ATOM 3986 C C . TYR B 1 111 ? 0.9 -29.906 -4.332 1 97.56 111 TYR B C 1
ATOM 3988 O O . TYR B 1 111 ? 1.86 -29.578 -3.627 1 97.56 111 TYR B O 1
ATOM 3996 N N . PHE B 1 112 ? -0.332 -29.672 -4.027 1 97.88 112 PHE B N 1
ATOM 3997 C CA . PHE B 1 112 ? -0.648 -29.031 -2.754 1 97.88 112 PHE B CA 1
ATOM 3998 C C . PHE B 1 112 ? -1.673 -29.844 -1.977 1 97.88 112 PHE B C 1
ATOM 4000 O O . PHE B 1 112 ? -2.582 -30.438 -2.566 1 97.88 112 PHE B O 1
ATOM 4007 N N . GLU B 1 113 ? -1.467 -29.828 -0.646 1 96.38 113 GLU B N 1
ATOM 4008 C CA . GLU B 1 113 ? -2.486 -30.281 0.294 1 96.38 113 GLU B CA 1
ATOM 4009 C C . GLU B 1 113 ? -3.23 -29.109 0.916 1 96.38 113 GLU B C 1
ATOM 4011 O O . GLU B 1 113 ? -2.723 -27.984 0.93 1 96.38 113 GLU B O 1
ATOM 4016 N N . SER B 1 114 ? -4.461 -29.5 1.278 1 94.19 114 SER B N 1
ATOM 4017 C CA . SER B 1 114 ? -5.168 -28.484 2.041 1 94.19 114 SER B CA 1
ATOM 4018 C C . SER B 1 114 ? -4.469 -28.203 3.365 1 94.19 114 SER B C 1
ATOM 4020 O O . SER B 1 114 ? -3.926 -29.109 3.994 1 94.19 114 SER B O 1
ATOM 4022 N N . LYS B 1 115 ? -4.449 -26.984 3.756 1 93.31 115 LYS B N 1
ATOM 4023 C CA . LYS B 1 115 ? -3.799 -26.609 5.008 1 93.31 115 LYS B CA 1
ATOM 4024 C C . LYS B 1 115 ? -4.828 -26.344 6.102 1 93.31 115 LYS B C 1
ATOM 4026 O O . LYS B 1 115 ? -5.34 -27.281 6.719 1 93.31 115 LYS B O 1
ATOM 4031 N N . LEU B 1 116 ? -5.312 -25.094 6.211 1 93.25 116 LEU B N 1
ATOM 4032 C CA . LEU B 1 116 ? -6.273 -24.75 7.258 1 93.25 116 LEU B CA 1
ATOM 4033 C C . LEU B 1 116 ? -7.699 -24.812 6.727 1 93.25 116 LEU B C 1
ATOM 4035 O O . LEU B 1 116 ? -8.656 -24.875 7.508 1 93.25 116 LEU B O 1
ATOM 4039 N N . TYR B 1 117 ? -7.84 -24.844 5.449 1 94.88 117 TYR B N 1
ATOM 4040 C CA . TYR B 1 117 ? -9.125 -24.859 4.766 1 94.88 117 TYR B CA 1
ATOM 4041 C C . TYR B 1 117 ? -9.164 -25.969 3.707 1 94.88 117 TYR B C 1
ATOM 4043 O O . TYR B 1 117 ? -8.297 -26.016 2.832 1 94.88 117 TYR B O 1
ATOM 4051 N N . ASP B 1 118 ? -10.102 -26.859 3.783 1 95.75 118 ASP B N 1
ATOM 4052 C CA . ASP B 1 118 ? -10.234 -27.906 2.771 1 95.75 118 ASP B CA 1
ATOM 4053 C C . ASP B 1 118 ? -10.891 -27.359 1.502 1 95.75 118 ASP B C 1
ATOM 4055 O O . ASP B 1 118 ? -12.117 -27.266 1.418 1 95.75 118 ASP B O 1
ATOM 4059 N N . TRP B 1 119 ? -10.094 -27.109 0.509 1 97.56 119 TRP B N 1
ATOM 4060 C CA . TRP B 1 119 ? -10.562 -26.422 -0.695 1 97.56 119 TRP B CA 1
ATOM 4061 C C . TRP B 1 119 ? -10.82 -27.422 -1.818 1 97.56 119 TRP B C 1
ATOM 4063 O O . TRP B 1 119 ? -11.188 -27.031 -2.93 1 97.56 119 TRP B O 1
ATOM 4073 N N . ARG B 1 120 ? -10.695 -28.719 -1.627 1 96.06 120 ARG B N 1
ATOM 4074 C CA . ARG B 1 120 ? -10.703 -29.719 -2.689 1 96.06 120 ARG B CA 1
ATOM 4075 C C . ARG B 1 120 ? -12.117 -29.938 -3.217 1 96.06 120 ARG B C 1
ATOM 4077 O O . ARG B 1 120 ? -13.055 -30.141 -2.438 1 96.06 120 ARG B O 1
ATOM 4084 N N . TYR B 1 121 ? -12.18 -29.906 -4.492 1 96.19 121 TYR B N 1
ATOM 4085 C CA . TYR B 1 121 ? -13.422 -30.219 -5.195 1 96.19 121 TYR B CA 1
ATOM 4086 C C . TYR B 1 121 ? -13.523 -31.719 -5.477 1 96.19 121 TYR B C 1
ATOM 4088 O O . TYR B 1 121 ? -12.625 -32.312 -6.078 1 96.19 121 TYR B O 1
ATOM 4096 N N . ASN B 1 122 ? -14.625 -32.312 -4.988 1 94.25 122 ASN B N 1
ATOM 4097 C CA . ASN B 1 122 ? -14.891 -33.719 -5.227 1 94.25 122 ASN B CA 1
ATOM 4098 C C . ASN B 1 122 ? -15.93 -33.906 -6.324 1 94.25 122 ASN B C 1
ATOM 4100 O O . ASN B 1 122 ? -17.125 -33.781 -6.082 1 94.25 122 ASN B O 1
ATOM 4104 N N . LYS B 1 123 ? -15.453 -34.344 -7.441 1 92.06 123 LYS B N 1
ATOM 4105 C CA . LYS B 1 123 ? -16.312 -34.5 -8.609 1 92.06 123 LYS B CA 1
ATOM 4106 C C . LYS B 1 123 ? -17.344 -35.594 -8.398 1 92.06 123 LYS B C 1
ATOM 4108 O O . LYS B 1 123 ? -18.484 -35.5 -8.859 1 92.06 123 LYS B O 1
ATOM 4113 N N . THR B 1 124 ? -17 -36.625 -7.746 1 92.5 124 THR B N 1
ATOM 4114 C CA . THR B 1 124 ? -17.906 -37.75 -7.496 1 92.5 124 THR B CA 1
ATOM 4115 C C . THR B 1 124 ? -19.078 -37.312 -6.641 1 92.5 124 THR B C 1
ATOM 4117 O O . THR B 1 124 ? -20.219 -37.719 -6.895 1 92.5 124 THR B O 1
ATOM 4120 N N . LEU B 1 125 ? -18.797 -36.438 -5.73 1 92.38 125 LEU B N 1
ATOM 4121 C CA . LEU B 1 125 ? -19.828 -36.031 -4.789 1 92.38 125 LEU B CA 1
ATOM 4122 C C . LEU B 1 125 ? -20.641 -34.875 -5.363 1 92.38 125 LEU B C 1
ATOM 4124 O O . LEU B 1 125 ? -21.859 -34.812 -5.168 1 92.38 125 LEU B O 1
ATOM 4128 N N . LEU B 1 126 ? -20 -34 -6.156 1 94.38 126 LEU B N 1
ATOM 4129 C CA . LEU B 1 126 ? -20.656 -32.75 -6.484 1 94.38 126 LEU B CA 1
ATOM 4130 C C . LEU B 1 126 ? -20.984 -32.656 -7.973 1 94.38 126 LEU B C 1
ATOM 4132 O O . LEU B 1 126 ? -21.781 -31.828 -8.398 1 94.38 126 LEU B O 1
ATOM 4136 N N . GLY B 1 127 ? -20.391 -33.562 -8.773 1 90.94 127 GLY B N 1
ATOM 4137 C CA . GLY B 1 127 ? -20.516 -33.469 -10.219 1 90.94 127 GLY B CA 1
ATOM 4138 C C . GLY B 1 127 ? -21.938 -33.656 -10.711 1 90.94 127 GLY B C 1
ATOM 4139 O O . GLY B 1 127 ? -22.297 -33.188 -11.781 1 90.94 127 GLY B O 1
ATOM 4140 N N . HIS B 1 128 ? -22.812 -34.312 -9.883 1 92.19 128 HIS B N 1
ATOM 4141 C CA . HIS B 1 128 ? -24.188 -34.625 -10.305 1 92.19 128 HIS B CA 1
ATOM 4142 C C . HIS B 1 128 ? -25.172 -33.594 -9.766 1 92.19 128 HIS B C 1
ATOM 4144 O O . HIS B 1 128 ? -26.344 -33.594 -10.117 1 92.19 128 HIS B O 1
ATOM 4150 N N . LYS B 1 129 ? -24.719 -32.688 -9.047 1 94.19 129 LYS B N 1
ATOM 4151 C CA . LYS B 1 129 ? -25.594 -31.688 -8.461 1 94.19 129 LYS B CA 1
ATOM 4152 C C . LYS B 1 129 ? -25.891 -30.578 -9.461 1 94.19 129 LYS B C 1
ATOM 4154 O O . LYS B 1 129 ? -25.078 -30.297 -10.344 1 94.19 129 LYS B O 1
ATOM 4159 N N . PRO B 1 130 ? -27.156 -29.984 -9.367 1 95.5 130 PRO B N 1
ATOM 4160 C CA . PRO B 1 130 ? -27.438 -28.844 -10.242 1 95.5 130 PRO B CA 1
ATOM 4161 C C . PRO B 1 130 ? -26.344 -27.781 -10.188 1 95.5 130 PRO B C 1
ATOM 4163 O O . PRO B 1 130 ? -25.906 -27.391 -9.094 1 95.5 130 PRO B O 1
ATOM 4166 N N . SER B 1 131 ? -25.844 -27.422 -11.359 1 95.81 131 SER B N 1
ATOM 4167 C CA . SER B 1 131 ? -24.703 -26.531 -11.375 1 95.81 131 SER B CA 1
ATOM 4168 C C . SER B 1 131 ? -24.875 -25.422 -12.414 1 95.81 131 SER B C 1
ATOM 4170 O O . SER B 1 131 ? -25.703 -25.531 -13.312 1 95.81 131 SER B O 1
ATOM 4172 N N . SER B 1 132 ? -24.188 -24.281 -12.219 1 95.5 132 SER B N 1
ATOM 4173 C CA . SER B 1 132 ? -24.094 -23.156 -13.148 1 95.5 132 SER B CA 1
ATOM 4174 C C . SER B 1 132 ? -22.641 -22.703 -13.297 1 95.5 132 SER B C 1
ATOM 4176 O O . SER B 1 132 ? -21.828 -22.906 -12.406 1 95.5 132 SER B O 1
ATOM 4178 N N . ASN B 1 133 ? -22.391 -22.172 -14.477 1 93.44 133 ASN B N 1
ATOM 4179 C CA . ASN B 1 133 ? -21.047 -21.656 -14.781 1 93.44 133 ASN B CA 1
ATOM 4180 C C . ASN B 1 133 ? -21.047 -20.141 -14.961 1 93.44 133 ASN B C 1
ATOM 4182 O O . ASN B 1 133 ? -21.922 -19.594 -15.625 1 93.44 133 ASN B O 1
ATOM 4186 N N . TYR B 1 134 ? -20.078 -19.531 -14.32 1 93.31 134 TYR B N 1
ATOM 4187 C CA . TYR B 1 134 ? -19.953 -18.094 -14.406 1 93.31 134 TYR B CA 1
ATOM 4188 C C . TYR B 1 134 ? -18.547 -17.703 -14.891 1 93.31 134 TYR B C 1
ATOM 4190 O O . TYR B 1 134 ? -17.547 -18.125 -14.305 1 93.31 134 TYR B O 1
ATOM 4198 N N . TYR B 1 135 ? -18.5 -16.953 -15.953 1 91.19 135 TYR B N 1
ATOM 4199 C CA . TYR B 1 135 ? -17.266 -16.328 -16.391 1 91.19 135 TYR B CA 1
ATOM 4200 C C . TYR B 1 135 ? -17.25 -14.844 -16.031 1 91.19 135 TYR B C 1
ATOM 4202 O O . TYR B 1 135 ? -17.938 -14.039 -16.656 1 91.19 135 TYR B O 1
ATOM 4210 N N . LEU B 1 136 ? -16.453 -14.453 -15.094 1 88.19 136 LEU B N 1
ATOM 4211 C CA . LEU B 1 136 ? -16.578 -13.133 -14.5 1 88.19 136 LEU B CA 1
ATOM 4212 C C . LEU B 1 136 ? -15.688 -12.125 -15.227 1 88.19 136 LEU B C 1
ATOM 4214 O O . LEU B 1 136 ? -15.469 -11.016 -14.75 1 88.19 136 LEU B O 1
ATOM 4218 N N . LYS B 1 137 ? -15.195 -12.43 -16.344 1 81.69 137 LYS B N 1
ATOM 4219 C CA . LYS B 1 137 ? -14.539 -11.453 -17.219 1 81.69 137 LYS B CA 1
ATOM 4220 C C . LYS B 1 137 ? -15.516 -10.875 -18.234 1 81.69 137 LYS B C 1
ATOM 4222 O O . LYS B 1 137 ? -15.148 -10.008 -19.031 1 81.69 137 LYS B O 1
ATOM 4227 N N . ASP B 1 138 ? -16.688 -11.344 -18.156 1 80.38 138 ASP B N 1
ATOM 4228 C CA . ASP B 1 138 ? -17.719 -10.898 -19.094 1 80.38 138 ASP B CA 1
ATOM 4229 C C . ASP B 1 138 ? -18.812 -10.117 -18.375 1 80.38 138 ASP B C 1
ATOM 4231 O O . ASP B 1 138 ? -18.547 -9.453 -17.375 1 80.38 138 ASP B O 1
ATOM 4235 N N . ASP B 1 139 ? -19.953 -10.227 -18.906 1 80.44 139 ASP B N 1
ATOM 4236 C CA . ASP B 1 139 ? -21.109 -9.477 -18.406 1 80.44 139 ASP B CA 1
ATOM 4237 C C . ASP B 1 139 ? -21.438 -9.852 -16.969 1 80.44 139 ASP B C 1
ATOM 4239 O O . ASP B 1 139 ? -21.844 -8.992 -16.172 1 80.44 139 ASP B O 1
ATOM 4243 N N . GLN B 1 140 ? -21.203 -11.094 -16.641 1 84.38 140 GLN B N 1
ATOM 4244 C CA . GLN B 1 140 ? -21.484 -11.523 -15.273 1 84.38 140 GLN B CA 1
ATOM 4245 C C . GLN B 1 140 ? -20.547 -10.859 -14.273 1 84.38 140 GLN B C 1
ATOM 4247 O O . GLN B 1 140 ? -20.953 -10.531 -13.156 1 84.38 140 GLN B O 1
ATOM 4252 N N . GLY B 1 141 ? -19.328 -10.68 -14.688 1 86.56 141 GLY B N 1
ATOM 4253 C CA . GLY B 1 141 ? -18.391 -9.945 -13.852 1 86.56 141 GLY B CA 1
ATOM 4254 C C . GLY B 1 141 ? -18.781 -8.492 -13.641 1 86.56 141 GLY B C 1
ATOM 4255 O O . GLY B 1 141 ? -18.703 -7.977 -12.523 1 86.56 141 GLY B O 1
ATOM 4256 N N . TRP B 1 142 ? -19.312 -7.992 -14.656 1 87.5 142 TRP B N 1
ATOM 4257 C CA . TRP B 1 142 ? -19.75 -6.605 -14.586 1 87.5 142 TRP B C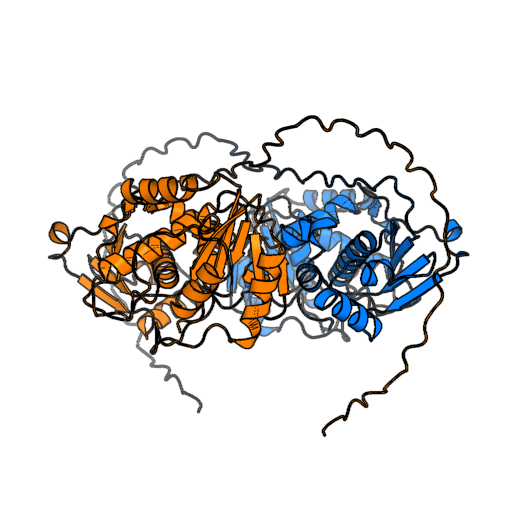A 1
ATOM 4258 C C . TRP B 1 142 ? -20.953 -6.473 -13.656 1 87.5 142 TRP B C 1
ATOM 4260 O O . TRP B 1 142 ? -21.078 -5.488 -12.922 1 87.5 142 TRP B O 1
ATOM 4270 N N . LYS B 1 143 ? -21.812 -7.418 -13.758 1 90.94 143 LYS B N 1
ATOM 4271 C CA . LYS B 1 143 ? -22.984 -7.402 -12.883 1 90.94 143 LYS B CA 1
ATOM 4272 C C . LYS B 1 143 ? -22.562 -7.438 -11.414 1 90.94 143 LYS B C 1
ATOM 4274 O O . LYS B 1 143 ? -23.109 -6.688 -10.594 1 90.94 143 LYS B O 1
ATOM 4279 N N . ILE B 1 144 ? -21.625 -8.266 -11.078 1 92.81 144 ILE B N 1
ATOM 4280 C CA . ILE B 1 144 ? -21.141 -8.352 -9.711 1 92.81 144 ILE B CA 1
ATOM 4281 C C . ILE B 1 144 ? -20.5 -7.023 -9.305 1 92.81 144 ILE B C 1
ATOM 4283 O O . ILE B 1 144 ? -20.766 -6.508 -8.219 1 92.81 144 ILE B O 1
ATOM 4287 N N . MET B 1 145 ? -19.75 -6.512 -10.203 1 88.75 145 MET B N 1
ATOM 4288 C CA . MET B 1 145 ? -19.078 -5.242 -9.93 1 88.75 145 MET B CA 1
ATOM 4289 C C . MET B 1 145 ? -20.109 -4.141 -9.664 1 88.75 145 MET B C 1
ATOM 4291 O O . MET B 1 145 ? -19.938 -3.348 -8.734 1 88.75 145 MET B O 1
ATOM 4295 N N . LYS B 1 146 ? -21.078 -4.156 -10.445 1 89.19 146 LYS B N 1
ATOM 4296 C CA . LYS B 1 146 ? -22.141 -3.166 -10.266 1 89.19 146 LYS B CA 1
ATOM 4297 C C . LYS B 1 146 ? -22.797 -3.318 -8.898 1 89.19 146 LYS B C 1
ATOM 4299 O O . LYS B 1 146 ? -23.062 -2.328 -8.219 1 89.19 146 LYS B O 1
ATOM 4304 N N . ILE B 1 147 ? -23.062 -4.512 -8.531 1 92 147 ILE B N 1
ATOM 4305 C CA . ILE B 1 147 ? -23.672 -4.773 -7.234 1 92 147 ILE B CA 1
ATOM 4306 C C . ILE B 1 147 ? -22.766 -4.27 -6.121 1 92 147 ILE B C 1
ATOM 4308 O O . ILE B 1 147 ? -23.203 -3.564 -5.215 1 92 147 ILE B O 1
ATOM 4312 N N . LEU B 1 148 ? -21.5 -4.602 -6.211 1 89.06 148 LEU B N 1
ATOM 4313 C CA . LEU B 1 148 ? -20.547 -4.223 -5.18 1 89.06 148 LEU B CA 1
ATOM 4314 C C . LEU B 1 148 ? -20.453 -2.705 -5.047 1 89.06 148 LEU B C 1
ATOM 4316 O O . LEU B 1 148 ? -20.297 -2.184 -3.943 1 89.06 148 LEU B O 1
ATOM 4320 N N . LEU B 1 149 ? -20.656 -2.043 -6.09 1 84.12 149 LEU B N 1
ATOM 4321 C CA . LEU B 1 149 ? -20.453 -0.6 -6.113 1 84.12 149 LEU B CA 1
ATOM 4322 C C . LEU B 1 149 ? -21.734 0.137 -5.723 1 84.12 149 LEU B C 1
ATOM 4324 O O . LEU B 1 149 ? -21.672 1.259 -5.211 1 84.12 149 LEU B O 1
ATOM 4328 N N . THR B 1 150 ? -22.922 -0.524 -5.887 1 84.38 150 THR B N 1
ATOM 4329 C CA . THR B 1 150 ? -24.141 0.281 -5.828 1 84.38 150 THR B CA 1
ATOM 4330 C C . THR B 1 150 ? -25.109 -0.277 -4.789 1 84.38 150 THR B C 1
ATOM 4332 O O . THR B 1 150 ? -26.016 0.421 -4.348 1 84.38 150 THR B O 1
ATOM 4335 N N . ALA B 1 151 ? -24.922 -1.508 -4.418 1 87.81 151 ALA B N 1
ATOM 4336 C CA . ALA B 1 151 ? -25.938 -2.148 -3.578 1 87.81 151 ALA B CA 1
ATOM 4337 C C . ALA B 1 151 ? -25.984 -1.503 -2.197 1 87.81 151 ALA B C 1
ATOM 4339 O O . ALA B 1 151 ? -24.953 -1.232 -1.589 1 87.81 151 ALA B O 1
ATOM 4340 N N . LYS B 1 152 ? -27.156 -1.288 -1.725 1 82.94 152 LYS B N 1
ATOM 4341 C CA . LYS B 1 152 ? -27.375 -0.676 -0.417 1 82.94 152 LYS B CA 1
ATOM 4342 C C . LYS B 1 152 ? -27.406 -1.73 0.686 1 82.94 152 LYS B C 1
ATOM 4344 O O . LYS B 1 152 ? -27.344 -1.397 1.871 1 82.94 152 LYS B O 1
ATOM 4349 N N . SER B 1 153 ? -27.578 -2.965 0.234 1 88.44 153 SER B N 1
ATOM 4350 C CA . SER B 1 153 ? -27.562 -4.09 1.166 1 88.44 153 SER B CA 1
ATOM 4351 C C . SER B 1 153 ? -26.75 -5.254 0.615 1 88.44 153 SER B C 1
ATOM 4353 O O . SER B 1 153 ? -26.359 -5.25 -0.555 1 88.44 153 SER B O 1
ATOM 4355 N N . ALA B 1 154 ? -26.578 -6.199 1.499 1 91.06 154 ALA B N 1
ATOM 4356 C CA . ALA B 1 154 ? -25.781 -7.355 1.093 1 91.06 154 ALA B CA 1
ATOM 4357 C C . ALA B 1 154 ? -26.641 -8.391 0.367 1 91.06 154 ALA B C 1
ATOM 4359 O O . ALA B 1 154 ? -26.109 -9.336 -0.218 1 91.06 154 ALA B O 1
ATOM 4360 N N . LYS B 1 155 ? -27.875 -8.195 0.273 1 93 155 LYS B N 1
ATOM 4361 C CA . LYS B 1 155 ? -28.812 -9.211 -0.235 1 93 155 LYS B CA 1
ATOM 4362 C C . LYS B 1 155 ? -28.547 -9.5 -1.709 1 93 155 LYS B C 1
ATOM 4364 O O . LYS B 1 155 ? -28.469 -10.664 -2.111 1 93 155 LYS B O 1
ATOM 4369 N N . PRO B 1 156 ? -28.344 -8.492 -2.527 1 93.44 156 PRO B N 1
ATOM 4370 C CA . PRO B 1 156 ? -28.125 -8.781 -3.947 1 93.44 156 PRO B CA 1
ATOM 4371 C C . PRO B 1 156 ? -26.906 -9.648 -4.191 1 93.44 156 PRO B C 1
ATOM 4373 O O . PRO B 1 156 ? -26.906 -10.484 -5.102 1 93.44 156 PRO B O 1
ATOM 4376 N N . ILE B 1 157 ? -25.875 -9.484 -3.439 1 94.31 157 ILE B N 1
ATOM 4377 C CA . ILE B 1 157 ? -24.672 -10.297 -3.625 1 94.31 157 ILE B CA 1
ATOM 4378 C C . ILE B 1 157 ? -24.891 -11.68 -3.027 1 94.31 157 ILE B C 1
ATOM 4380 O O . ILE B 1 157 ? -24.453 -12.688 -3.594 1 94.31 157 ILE B O 1
ATOM 4384 N N . LYS B 1 158 ? -25.594 -11.742 -1.964 1 94 158 LYS B N 1
ATOM 4385 C CA . LYS B 1 158 ? -25.891 -13.016 -1.305 1 94 158 LYS B CA 1
ATOM 4386 C C . LYS B 1 158 ? -26.703 -13.93 -2.209 1 94 158 LYS B C 1
ATOM 4388 O O . LYS B 1 158 ? -26.562 -15.156 -2.16 1 94 158 LYS B O 1
ATOM 4393 N N . ASP B 1 159 ? -27.5 -13.305 -3.057 1 94.25 159 ASP B N 1
ATOM 4394 C CA . ASP B 1 159 ? -28.438 -14.07 -3.867 1 94.25 159 ASP B CA 1
ATOM 4395 C C . ASP B 1 159 ? -27.938 -14.219 -5.301 1 94.25 159 ASP B C 1
ATOM 4397 O O . ASP B 1 159 ? -28.656 -14.688 -6.176 1 94.25 159 ASP B O 1
ATOM 4401 N N . PHE B 1 160 ? -26.75 -13.828 -5.559 1 95.88 160 PHE B N 1
ATOM 4402 C CA . PHE B 1 160 ? -26.266 -13.758 -6.93 1 95.88 160 PHE B CA 1
ATOM 4403 C C . PHE B 1 160 ? -26.156 -15.156 -7.539 1 95.88 160 PHE B C 1
ATOM 4405 O O . PHE B 1 160 ? -26.594 -15.375 -8.672 1 95.88 160 PHE B O 1
ATOM 4412 N N . PHE B 1 161 ? -25.578 -16.078 -6.742 1 96.19 161 PHE B N 1
ATOM 4413 C CA . PHE B 1 161 ? -25.453 -17.453 -7.195 1 96.19 161 PHE B CA 1
ATOM 4414 C C . PHE B 1 161 ? -26.625 -18.281 -6.711 1 96.19 161 PHE B C 1
ATOM 4416 O O . PHE B 1 161 ? -26.922 -18.328 -5.512 1 96.19 161 PHE B O 1
ATOM 4423 N N . THR B 1 162 ? -27.234 -19.047 -7.625 1 94.06 162 THR B N 1
ATOM 4424 C CA . THR B 1 162 ? -28.484 -19.688 -7.254 1 94.06 162 THR B CA 1
ATOM 4425 C C . THR B 1 162 ? -28.344 -21.219 -7.285 1 94.06 162 THR B C 1
ATOM 4427 O O . THR B 1 162 ? -29.031 -21.922 -6.555 1 94.06 162 THR B O 1
ATOM 4430 N N . ALA B 1 163 ? -27.438 -21.719 -8.117 1 96.62 163 ALA B N 1
ATOM 4431 C CA . ALA B 1 163 ? -27.281 -23.172 -8.227 1 96.62 163 ALA B CA 1
ATOM 4432 C C . ALA B 1 163 ? -26.625 -23.75 -6.977 1 96.62 163 ALA B C 1
ATOM 4434 O O . ALA B 1 163 ? -25.969 -23.031 -6.219 1 96.62 163 ALA B O 1
ATOM 4435 N N . HIS B 1 164 ? -26.922 -25 -6.824 1 96.5 164 HIS B N 1
ATOM 4436 C CA . HIS B 1 164 ? -26.281 -25.672 -5.699 1 96.5 164 HIS B CA 1
ATOM 4437 C C . HIS B 1 164 ? -24.766 -25.625 -5.812 1 96.5 164 HIS B C 1
ATOM 4439 O O . HIS B 1 164 ? -24.062 -25.406 -4.816 1 96.5 164 HIS B O 1
ATOM 4445 N N . VAL B 1 165 ? -24.266 -25.906 -6.992 1 97.69 165 VAL B N 1
ATOM 4446 C CA . VAL B 1 165 ? -22.844 -25.766 -7.289 1 97.69 165 VAL B CA 1
ATOM 4447 C C . VAL B 1 165 ? -22.641 -24.703 -8.367 1 97.69 165 VAL B C 1
ATOM 4449 O O . VAL B 1 165 ? -23.156 -24.828 -9.477 1 97.69 165 VAL B O 1
ATOM 4452 N N . SER B 1 166 ? -21.984 -23.609 -8.023 1 97.44 166 SER B N 1
ATOM 4453 C CA . SER B 1 166 ? -21.656 -22.562 -8.992 1 97.44 166 SER B CA 1
ATOM 4454 C C . SER B 1 166 ? -20.156 -22.531 -9.273 1 97.44 166 SER B C 1
ATOM 4456 O O . SER B 1 166 ? -19.344 -22.406 -8.352 1 97.44 166 SER B O 1
ATOM 4458 N N . PHE B 1 167 ? -19.812 -22.734 -10.547 1 96.5 167 PHE B N 1
ATOM 4459 C CA . PHE B 1 167 ? -18.422 -22.656 -10.992 1 96.5 167 PHE B CA 1
ATOM 4460 C C . PHE B 1 167 ? -18.078 -21.234 -11.461 1 96.5 167 PHE B C 1
ATOM 4462 O O . PHE B 1 167 ? -18.828 -20.641 -12.234 1 96.5 167 PHE B O 1
ATOM 4469 N N . VAL B 1 168 ? -16.969 -20.75 -10.953 1 96 168 VAL B N 1
ATOM 4470 C CA . VAL B 1 168 ? -16.547 -19.391 -11.297 1 96 168 VAL B CA 1
ATOM 4471 C C . VAL B 1 168 ? -15.18 -19.438 -11.969 1 96 168 VAL B C 1
ATOM 4473 O O . VAL B 1 168 ? -14.258 -20.094 -11.477 1 96 168 VAL B O 1
ATOM 4476 N N . ARG B 1 169 ? -15.102 -18.75 -13.078 1 93.75 169 ARG B N 1
ATOM 4477 C CA . ARG B 1 169 ? -13.844 -18.516 -13.766 1 93.75 169 ARG B CA 1
ATOM 4478 C C . ARG B 1 169 ? -13.484 -17.031 -13.766 1 93.75 169 ARG B C 1
ATOM 4480 O O . ARG B 1 169 ? -14.258 -16.203 -14.258 1 93.75 169 ARG B O 1
ATOM 4487 N N . ILE B 1 170 ? -12.398 -16.766 -13.125 1 91.62 170 ILE B N 1
ATOM 4488 C CA . ILE B 1 170 ? -11.898 -15.398 -13.062 1 91.62 170 ILE B CA 1
ATOM 4489 C C . ILE B 1 170 ? -10.383 -15.406 -12.875 1 91.62 170 ILE B C 1
ATOM 4491 O O . ILE B 1 170 ? -9.836 -16.297 -12.219 1 91.62 170 ILE B O 1
ATOM 4495 N N . ASN B 1 171 ? -9.68 -14.461 -13.492 1 88.94 171 ASN B N 1
ATOM 4496 C CA . ASN B 1 171 ? -8.227 -14.438 -13.359 1 88.94 171 ASN B CA 1
ATOM 4497 C C . ASN B 1 171 ? -7.738 -13.078 -12.867 1 88.94 171 ASN B C 1
ATOM 4499 O O . ASN B 1 171 ? -6.582 -12.711 -13.094 1 88.94 171 ASN B O 1
ATOM 4503 N N . TRP B 1 172 ? -8.648 -12.312 -12.281 1 87.94 172 TRP B N 1
ATOM 4504 C CA . TRP B 1 172 ? -8.195 -11.016 -11.781 1 87.94 172 TRP B CA 1
ATOM 4505 C C . TRP B 1 172 ? -8.562 -10.844 -10.312 1 87.94 172 TRP B C 1
ATOM 4507 O O . TRP B 1 172 ? -9.461 -11.516 -9.805 1 87.94 172 TRP B O 1
ATOM 4517 N N . ASP B 1 173 ? -7.895 -10.016 -9.695 1 91.88 173 ASP B N 1
ATOM 4518 C CA . ASP B 1 173 ? -8.055 -9.656 -8.289 1 91.88 173 ASP B CA 1
ATOM 4519 C C . ASP B 1 173 ? -9.133 -8.586 -8.117 1 91.88 173 ASP B C 1
ATOM 4521 O O . ASP B 1 173 ? -8.992 -7.473 -8.625 1 91.88 173 ASP B O 1
ATOM 4525 N N . MET B 1 174 ? -10.18 -8.898 -7.367 1 91.69 174 MET B N 1
ATOM 4526 C CA . MET B 1 174 ? -11.281 -7.965 -7.18 1 91.69 174 MET B CA 1
ATOM 4527 C C . MET B 1 174 ? -11.164 -7.254 -5.832 1 91.69 174 MET B C 1
ATOM 4529 O O . MET B 1 174 ? -12.148 -6.703 -5.332 1 91.69 174 MET B O 1
ATOM 4533 N N . THR B 1 175 ? -10.016 -7.293 -5.23 1 92.5 175 THR B N 1
ATOM 4534 C CA . THR B 1 175 ? -9.836 -6.734 -3.895 1 92.5 175 THR B CA 1
ATOM 4535 C C . THR B 1 175 ? -10.25 -5.27 -3.859 1 92.5 175 THR B C 1
ATOM 4537 O O . THR B 1 175 ? -10.961 -4.84 -2.945 1 92.5 175 THR B O 1
ATOM 4540 N N . ARG B 1 176 ? -9.859 -4.555 -4.84 1 87.69 176 ARG B N 1
ATOM 4541 C CA . ARG B 1 176 ? -10.203 -3.139 -4.871 1 87.69 176 ARG B CA 1
ATOM 4542 C C . ARG B 1 176 ? -11.711 -2.947 -4.977 1 87.69 176 ARG B C 1
ATOM 4544 O O . ARG B 1 176 ? -12.273 -2.033 -4.367 1 87.69 176 ARG B O 1
ATOM 4551 N N . GLU B 1 177 ? -12.352 -3.76 -5.746 1 88.94 177 GLU B N 1
ATOM 4552 C CA . GLU B 1 177 ? -13.805 -3.715 -5.875 1 88.94 177 GLU B CA 1
ATOM 4553 C C . GLU B 1 177 ? -14.492 -4.121 -4.57 1 88.94 177 GLU B C 1
ATOM 4555 O O . GLU B 1 177 ? -15.469 -3.498 -4.156 1 88.94 177 GLU B O 1
ATOM 4560 N N . PHE B 1 178 ? -13.961 -5.121 -3.926 1 93.12 178 PHE B N 1
ATOM 4561 C CA . PHE B 1 178 ? -14.516 -5.555 -2.65 1 93.12 178 PHE B CA 1
ATOM 4562 C C . PHE B 1 178 ? -14.422 -4.438 -1.614 1 93.12 178 PHE B C 1
ATOM 4564 O O . PHE B 1 178 ? -15.352 -4.234 -0.833 1 93.12 178 PHE B O 1
ATOM 4571 N N . ARG B 1 179 ? -13.336 -3.713 -1.646 1 90.38 179 ARG B N 1
ATOM 4572 C CA . ARG B 1 179 ? -13.109 -2.645 -0.682 1 90.38 179 ARG B CA 1
ATOM 4573 C C . ARG B 1 179 ? -14.109 -1.51 -0.872 1 90.38 179 ARG B C 1
ATOM 4575 O O . ARG B 1 179 ? -14.328 -0.709 0.04 1 90.38 179 ARG B O 1
ATOM 4582 N N . LYS B 1 180 ? -14.688 -1.508 -2.012 1 87.44 180 LYS B N 1
ATOM 4583 C CA . LYS B 1 180 ? -15.648 -0.453 -2.312 1 87.44 180 LYS B CA 1
ATOM 4584 C C . LYS B 1 180 ? -17.062 -0.866 -1.907 1 87.44 180 LYS B C 1
ATOM 4586 O O . LYS B 1 180 ? -18 -0.069 -1.996 1 87.44 180 LYS B O 1
ATOM 4591 N N . PHE B 1 181 ? -17.219 -2.102 -1.503 1 90.06 181 PHE B N 1
ATOM 4592 C CA . PHE B 1 181 ? -18.516 -2.607 -1.038 1 90.06 181 PHE B CA 1
ATOM 4593 C C . PHE B 1 181 ? -18.703 -2.312 0.444 1 90.06 181 PHE B C 1
ATOM 4595 O O . PHE B 1 181 ? -18.031 -2.904 1.293 1 90.06 181 PHE B O 1
ATOM 4602 N N . TYR B 1 182 ? -19.594 -1.499 0.725 1 83.25 182 TYR B N 1
ATOM 4603 C CA . TYR B 1 182 ? -19.812 -0.959 2.062 1 83.25 182 TYR B CA 1
ATOM 4604 C C . TYR B 1 182 ? -19.938 -2.078 3.09 1 83.25 182 TYR B C 1
ATOM 4606 O O . TYR B 1 182 ? -19.422 -1.969 4.203 1 83.25 182 TYR B O 1
ATOM 4614 N N . HIS B 1 183 ? -20.531 -3.18 2.74 1 88 183 HIS B N 1
ATOM 4615 C CA . HIS B 1 183 ? -20.906 -4.215 3.697 1 88 183 HIS B CA 1
ATOM 4616 C C . HIS B 1 183 ? -19.797 -5.254 3.84 1 88 183 HIS B C 1
ATOM 4618 O O . HIS B 1 183 ? -19.891 -6.16 4.672 1 88 183 HIS B O 1
ATOM 4624 N N . VAL B 1 184 ? -18.734 -5.102 3.096 1 90.62 184 VAL B N 1
ATOM 4625 C CA . VAL B 1 184 ? -17.734 -6.148 3.027 1 90.62 184 VAL B CA 1
ATOM 4626 C C . VAL B 1 184 ? -17.078 -6.328 4.395 1 90.62 184 VAL B C 1
ATOM 4628 O O . VAL B 1 184 ? -16.719 -7.441 4.781 1 90.62 184 VAL B O 1
ATOM 4631 N N . GLU B 1 185 ? -16.953 -5.281 5.145 1 87.62 185 GLU B N 1
ATOM 4632 C CA . GLU B 1 185 ? -16.281 -5.293 6.434 1 87.62 185 GLU B CA 1
ATOM 4633 C C . GLU B 1 185 ? -16.969 -6.238 7.414 1 87.62 185 GLU B C 1
ATOM 4635 O O . GLU B 1 185 ? -16.312 -6.855 8.258 1 87.62 185 GLU B O 1
ATOM 4640 N N . ASN B 1 186 ? -18.234 -6.43 7.219 1 88.94 186 ASN B N 1
ATOM 4641 C CA . ASN B 1 186 ? -19.016 -7.289 8.102 1 88.94 186 ASN B CA 1
ATOM 4642 C C . ASN B 1 186 ? -18.734 -8.766 7.84 1 88.94 186 ASN B C 1
ATOM 4644 O O . ASN B 1 186 ? -19.016 -9.617 8.688 1 88.94 186 ASN B O 1
ATOM 4648 N N . TYR B 1 187 ? -18.188 -9.031 6.699 1 92.38 187 TYR B N 1
ATOM 4649 C CA . TYR B 1 187 ? -18.031 -10.422 6.301 1 92.38 187 TYR B CA 1
ATOM 4650 C C . TYR B 1 187 ? -16.547 -10.781 6.164 1 92.38 187 TYR B C 1
ATOM 4652 O O . TYR B 1 187 ? -16.141 -11.875 6.555 1 92.38 187 TYR B O 1
ATOM 4660 N N . VAL B 1 188 ? -15.852 -9.852 5.605 1 94.25 188 VAL B N 1
ATOM 4661 C CA . VAL B 1 188 ? -14.438 -10.086 5.312 1 94.25 188 VAL B CA 1
ATOM 4662 C C . VAL B 1 188 ? -13.609 -8.891 5.785 1 94.25 188 VAL B C 1
ATOM 4664 O O . VAL B 1 188 ? -13 -8.188 4.977 1 94.25 188 VAL B O 1
ATOM 4667 N N . PRO B 1 189 ? -13.453 -8.68 7.062 1 89.88 189 PRO B N 1
ATOM 4668 C CA . PRO B 1 189 ? -12.773 -7.488 7.574 1 89.88 189 PRO B CA 1
ATOM 4669 C C . PRO B 1 189 ? -11.312 -7.41 7.133 1 89.88 189 PRO B C 1
ATOM 4671 O O . PRO B 1 189 ? -10.781 -6.312 6.949 1 89.88 189 PRO B O 1
ATOM 4674 N N . TRP B 1 190 ? -10.742 -8.547 6.91 1 91 190 TRP B N 1
ATOM 4675 C CA . TRP B 1 190 ? -9.32 -8.539 6.57 1 91 190 TRP B CA 1
ATOM 4676 C C . TRP B 1 190 ? -9.094 -7.949 5.184 1 91 190 TRP B C 1
ATOM 4678 O O . TRP B 1 190 ? -7.996 -7.484 4.867 1 91 190 TRP B O 1
ATOM 4688 N N . ILE B 1 191 ? -10.125 -7.898 4.32 1 92.5 191 ILE B N 1
ATOM 4689 C CA . ILE B 1 191 ? -9.977 -7.344 2.98 1 92.5 191 ILE B CA 1
ATOM 4690 C C . ILE B 1 191 ? -9.852 -5.824 3.062 1 92.5 191 ILE B C 1
ATOM 4692 O O . ILE B 1 191 ? -9.219 -5.199 2.211 1 92.5 191 ILE B O 1
ATOM 4696 N N . THR B 1 192 ? -10.477 -5.133 4.074 1 88.81 192 THR B N 1
ATOM 4697 C CA . THR B 1 192 ? -10.461 -3.68 4.215 1 88.81 192 THR B CA 1
ATOM 4698 C C . THR B 1 192 ? -9.297 -3.232 5.09 1 88.81 192 THR B C 1
ATOM 4700 O O . THR B 1 192 ? -8.891 -2.068 5.051 1 88.81 192 THR B O 1
ATOM 4703 N N . ARG B 1 193 ? -8.703 -4.164 5.777 1 86.25 193 ARG B N 1
ATOM 4704 C CA . ARG B 1 193 ? -7.77 -3.762 6.82 1 86.25 193 ARG B CA 1
ATOM 4705 C C . ARG B 1 193 ? -6.332 -4.09 6.426 1 86.25 193 ARG B C 1
ATOM 4707 O O . ARG B 1 193 ? -5.395 -3.412 6.848 1 86.25 193 ARG B O 1
ATOM 4714 N N . LEU B 1 194 ? -6.207 -5.066 5.629 1 89.38 194 LEU B N 1
ATOM 4715 C CA . LEU B 1 194 ? -4.859 -5.559 5.359 1 89.38 194 LEU B CA 1
ATOM 4716 C C . LEU B 1 194 ? -4.32 -4.973 4.059 1 89.38 194 LEU B C 1
ATOM 4718 O O . LEU B 1 194 ? -5.086 -4.676 3.141 1 89.38 194 LEU B O 1
ATOM 4722 N N . HIS B 1 195 ? -3.004 -4.867 4.062 1 88.25 195 HIS B N 1
ATOM 4723 C CA . HIS B 1 195 ? -2.299 -4.59 2.818 1 88.25 195 HIS B CA 1
ATOM 4724 C C . HIS B 1 195 ? -2.4 -5.766 1.853 1 88.25 195 HIS B C 1
ATOM 4726 O O . HIS B 1 195 ? -2.541 -6.914 2.279 1 88.25 195 HIS B O 1
ATOM 4732 N N . PHE B 1 196 ? -2.264 -5.527 0.565 1 89.25 196 PHE B N 1
ATOM 4733 C CA . PHE B 1 196 ? -2.355 -6.555 -0.465 1 89.25 196 PHE B CA 1
ATOM 4734 C C . PHE B 1 196 ? -1.393 -7.699 -0.176 1 89.25 196 PHE B C 1
ATOM 4736 O O . PHE B 1 196 ? -1.763 -8.867 -0.284 1 89.25 196 PHE B O 1
ATOM 4743 N N . ALA B 1 197 ? -0.226 -7.309 0.199 1 91.06 197 ALA B N 1
ATOM 4744 C CA . ALA B 1 197 ? 0.79 -8.328 0.456 1 91.06 197 ALA B CA 1
ATOM 4745 C C . ALA B 1 197 ? 0.334 -9.289 1.546 1 91.06 197 ALA B C 1
ATOM 4747 O O . ALA B 1 197 ? 0.54 -10.5 1.437 1 91.06 197 ALA B O 1
ATOM 4748 N N . ASP B 1 198 ? -0.319 -8.773 2.506 1 92 198 ASP B N 1
ATOM 4749 C CA . ASP B 1 198 ? -0.755 -9.602 3.631 1 92 198 ASP B CA 1
ATOM 4750 C C . ASP B 1 198 ? -1.993 -10.414 3.266 1 92 198 ASP B C 1
ATOM 4752 O O . ASP B 1 198 ? -2.178 -11.531 3.766 1 92 198 ASP B O 1
ATOM 4756 N N . ILE B 1 199 ? -2.771 -9.844 2.367 1 94.69 199 ILE B N 1
ATOM 4757 C CA . ILE B 1 199 ? -3.936 -10.578 1.889 1 94.69 199 ILE B CA 1
ATOM 4758 C C . ILE B 1 199 ? -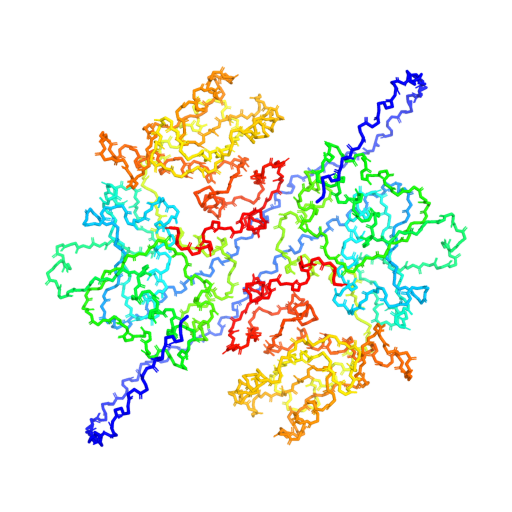3.484 -11.828 1.132 1 94.69 199 ILE B C 1
ATOM 4760 O O . ILE B 1 199 ? -3.986 -12.93 1.381 1 94.69 199 ILE B O 1
ATOM 4764 N N . TYR B 1 200 ? -2.553 -11.672 0.275 1 95.31 200 TYR B N 1
ATOM 4765 C CA . TYR B 1 200 ? -2.068 -12.812 -0.487 1 95.31 200 TYR B CA 1
ATOM 4766 C C . TYR B 1 200 ? -1.352 -13.812 0.42 1 95.31 200 TYR B C 1
ATOM 4768 O O . TYR B 1 200 ? -1.492 -15.023 0.254 1 95.31 200 TYR B O 1
ATOM 4776 N N . ARG B 1 201 ? -0.598 -13.273 1.318 1 94.5 201 ARG B N 1
ATOM 4777 C CA . ARG B 1 201 ? 0.031 -14.172 2.283 1 94.5 201 ARG B CA 1
ATOM 4778 C C . ARG B 1 201 ? -1.014 -14.984 3.037 1 94.5 201 ARG B C 1
ATOM 4780 O O . ARG B 1 201 ? -0.85 -16.188 3.227 1 94.5 201 ARG B O 1
ATOM 4787 N N . TYR B 1 202 ? -2.027 -14.281 3.416 1 94.44 202 TYR B N 1
ATOM 4788 C CA . TYR B 1 202 ? -3.145 -14.93 4.098 1 94.44 202 TYR B CA 1
ATOM 4789 C C . TYR B 1 202 ? -3.725 -16.047 3.246 1 94.44 202 TYR B C 1
ATOM 4791 O O . TYR B 1 202 ? -3.943 -17.156 3.738 1 94.44 202 TYR B O 1
ATOM 4799 N N . ILE B 1 203 ? -3.893 -15.836 2.018 1 96 203 ILE B N 1
ATOM 4800 C CA . ILE B 1 203 ? -4.469 -16.797 1.088 1 96 203 ILE B CA 1
ATOM 4801 C C . ILE B 1 203 ? -3.533 -18 0.945 1 96 203 ILE B C 1
ATOM 4803 O O . ILE B 1 203 ? -3.973 -19.141 1.021 1 96 203 ILE B O 1
ATOM 4807 N N . PHE B 1 204 ? -2.289 -17.734 0.797 1 96.75 204 PHE B N 1
ATOM 4808 C CA . PHE B 1 204 ? -1.326 -18.828 0.665 1 96.75 204 PHE B CA 1
ATOM 4809 C C . PHE B 1 204 ? -1.28 -19.672 1.935 1 96.75 204 PHE B C 1
ATOM 4811 O O . PHE B 1 204 ? -1.25 -20.891 1.871 1 96.75 204 PHE B O 1
ATOM 4818 N N . ASP B 1 205 ? -1.364 -19.031 3.057 1 94.69 205 ASP B N 1
ATOM 4819 C CA . ASP B 1 205 ? -1.201 -19.703 4.344 1 94.69 205 ASP B CA 1
ATOM 4820 C C . ASP B 1 205 ? -2.438 -20.531 4.691 1 94.69 205 ASP B C 1
ATOM 4822 O O . ASP B 1 205 ? -2.34 -21.547 5.391 1 94.69 205 ASP B O 1
ATOM 4826 N N . ILE B 1 206 ? -3.533 -20.125 4.203 1 95.25 206 ILE B N 1
ATOM 4827 C CA . ILE B 1 206 ? -4.75 -20.828 4.586 1 95.25 206 ILE B CA 1
ATOM 4828 C C . ILE B 1 206 ? -4.992 -22 3.633 1 95.25 206 ILE B C 1
ATOM 4830 O O . ILE B 1 206 ? -5.473 -23.062 4.047 1 95.25 206 ILE B O 1
ATOM 4834 N N . PHE B 1 207 ? -4.555 -21.875 2.404 1 97.12 207 PHE B N 1
ATOM 4835 C CA . PHE B 1 207 ? -5.016 -22.844 1.42 1 97.12 207 PHE B CA 1
ATOM 4836 C C . PHE B 1 207 ? -3.908 -23.828 1.067 1 97.12 207 PHE B C 1
ATOM 4838 O O . PHE B 1 207 ? -4.176 -24.984 0.752 1 97.12 207 PHE B O 1
ATOM 4845 N N . PHE B 1 208 ? -2.666 -23.422 1.095 1 96.94 208 PHE B N 1
ATOM 4846 C CA . PHE B 1 208 ? -1.705 -24.203 0.331 1 96.94 208 PHE B CA 1
ATOM 4847 C C . PHE B 1 208 ? -0.596 -24.734 1.234 1 96.94 208 PHE B C 1
ATOM 4849 O O . PHE B 1 208 ? 0.16 -23.953 1.816 1 96.94 208 PHE B O 1
ATOM 4856 N N . GLN B 1 209 ? -0.567 -25.953 1.314 1 97.12 209 GLN B N 1
ATOM 4857 C CA . GLN B 1 209 ? 0.559 -26.688 1.875 1 97.12 209 GLN B CA 1
ATOM 4858 C C . GLN B 1 209 ? 1.266 -27.516 0.802 1 97.12 209 GLN B C 1
ATOM 4860 O O . GLN B 1 209 ? 0.743 -28.531 0.351 1 97.12 209 GLN B O 1
ATOM 4865 N N . PRO B 1 210 ? 2.465 -27.047 0.366 1 97.5 210 PRO B N 1
ATOM 4866 C CA . PRO B 1 210 ? 3.162 -27.844 -0.647 1 97.5 210 PRO B CA 1
ATOM 4867 C C . PRO B 1 210 ? 3.377 -29.297 -0.212 1 97.5 210 PRO B C 1
ATOM 4869 O O . PRO B 1 210 ? 3.678 -29.547 0.956 1 97.5 210 PRO B O 1
ATOM 4872 N N . LYS B 1 211 ? 3.199 -30.172 -1.088 1 97.62 211 LYS B N 1
ATOM 4873 C CA . LYS B 1 211 ? 3.436 -31.578 -0.771 1 97.62 211 LYS B CA 1
ATOM 4874 C C . LYS B 1 211 ? 4.91 -31.844 -0.479 1 97.62 211 LYS B C 1
ATOM 4876 O O . LYS B 1 211 ? 5.785 -31.156 -1.015 1 97.62 211 LYS B O 1
ATOM 4881 N N . PRO B 1 212 ? 5.152 -32.875 0.256 1 96.94 212 PRO B N 1
ATOM 4882 C CA . PRO B 1 212 ? 6.512 -33.125 0.733 1 96.94 212 PRO B CA 1
ATOM 4883 C C . PRO B 1 212 ? 7.512 -33.344 -0.406 1 96.94 212 PRO B C 1
ATOM 4885 O O . PRO B 1 212 ? 8.656 -32.875 -0.307 1 96.94 212 PRO B O 1
ATOM 4888 N N . PHE B 1 213 ? 7.105 -33.938 -1.461 1 96.69 213 PHE B N 1
ATOM 4889 C CA . PHE B 1 213 ? 8.062 -34.219 -2.521 1 96.69 213 PHE B CA 1
ATOM 4890 C C . PHE B 1 213 ? 8.578 -32.938 -3.141 1 96.69 213 PHE B C 1
ATOM 4892 O O . PHE B 1 213 ? 9.742 -32.844 -3.547 1 96.69 213 PHE B O 1
ATOM 4899 N N . LEU B 1 214 ? 7.766 -31.906 -3.266 1 97 214 LEU B N 1
ATOM 4900 C CA . LEU B 1 214 ? 8.203 -30.609 -3.754 1 97 214 LEU B CA 1
ATOM 4901 C C . LEU B 1 214 ? 9.234 -30 -2.814 1 97 214 LEU B C 1
ATOM 4903 O O . LEU B 1 214 ? 10.266 -29.484 -3.264 1 97 214 LEU B O 1
ATOM 4907 N N . LEU B 1 215 ? 8.922 -30.094 -1.503 1 95.69 215 LEU B N 1
ATOM 4908 C CA . LEU B 1 215 ? 9.82 -29.531 -0.494 1 95.69 215 LEU B CA 1
ATOM 4909 C C . LEU B 1 215 ? 11.148 -30.281 -0.482 1 95.69 215 LEU B C 1
ATOM 4911 O O . LEU B 1 215 ? 12.203 -29.656 -0.287 1 95.69 215 LEU B O 1
ATOM 4915 N N . ASP B 1 216 ? 11.094 -31.547 -0.734 1 96.06 216 ASP B N 1
ATOM 4916 C CA . ASP B 1 216 ? 12.305 -32.344 -0.808 1 96.06 216 ASP B CA 1
ATOM 4917 C C . ASP B 1 216 ? 13.188 -31.906 -1.971 1 96.06 216 ASP B C 1
ATOM 4919 O O . ASP B 1 216 ? 14.414 -31.828 -1.835 1 96.06 216 ASP B O 1
ATOM 4923 N N . ILE B 1 217 ? 12.578 -31.625 -3.053 1 95.75 217 ILE B N 1
ATOM 4924 C CA . ILE B 1 217 ? 13.32 -31.156 -4.215 1 95.75 217 ILE B CA 1
ATOM 4925 C C . ILE B 1 217 ? 13.984 -29.828 -3.896 1 95.75 217 ILE B C 1
ATOM 4927 O O . ILE B 1 217 ? 15.18 -29.641 -4.152 1 95.75 217 ILE B O 1
ATOM 4931 N N . ILE B 1 218 ? 13.266 -28.938 -3.326 1 94.62 218 ILE B N 1
ATOM 4932 C CA . ILE B 1 218 ? 13.773 -27.625 -2.979 1 94.62 218 ILE B CA 1
ATOM 4933 C C . ILE B 1 218 ? 14.945 -27.75 -2.014 1 94.62 218 ILE B C 1
ATOM 4935 O O . ILE B 1 218 ? 15.992 -27.141 -2.213 1 94.62 218 ILE B O 1
ATOM 4939 N N . ASP B 1 219 ? 14.789 -28.562 -1.029 1 92.5 219 ASP B N 1
ATOM 4940 C CA . ASP B 1 219 ? 15.828 -28.781 -0.031 1 92.5 219 ASP B CA 1
ATOM 4941 C C . ASP B 1 219 ? 17.078 -29.375 -0.669 1 92.5 219 ASP B C 1
ATOM 4943 O O . ASP B 1 219 ? 18.203 -28.969 -0.349 1 92.5 219 ASP B O 1
ATOM 4947 N N . THR B 1 220 ? 16.875 -30.281 -1.511 1 93.19 220 THR B N 1
ATOM 4948 C CA . THR B 1 220 ? 17.984 -30.922 -2.197 1 93.19 220 THR B CA 1
ATOM 4949 C C . THR B 1 220 ? 18.75 -29.922 -3.047 1 93.19 220 THR B C 1
ATOM 4951 O O . THR B 1 220 ? 19.984 -29.906 -3.035 1 93.19 220 THR B O 1
ATOM 4954 N N . VAL B 1 221 ? 18.031 -29.094 -3.742 1 92.88 221 VAL B N 1
ATOM 4955 C CA . VAL B 1 221 ? 18.656 -28.094 -4.594 1 92.88 221 VAL B CA 1
ATOM 4956 C C . VAL B 1 221 ? 19.406 -27.078 -3.736 1 92.88 221 VAL B C 1
ATOM 4958 O O . VAL B 1 221 ? 20.547 -26.719 -4.039 1 92.88 221 VAL B O 1
ATOM 4961 N N . GLN B 1 222 ? 18.844 -26.672 -2.674 1 89.5 222 GLN B N 1
ATOM 4962 C CA . GLN B 1 222 ? 19.438 -25.688 -1.791 1 89.5 222 GLN B CA 1
ATOM 4963 C C . GLN B 1 222 ? 20.75 -26.203 -1.186 1 89.5 222 GLN B C 1
ATOM 4965 O O . GLN B 1 222 ? 21.688 -25.438 -0.969 1 89.5 222 GLN B O 1
ATOM 4970 N N . LYS B 1 223 ? 20.812 -27.469 -0.987 1 85.44 223 LYS B N 1
ATOM 4971 C CA . LYS B 1 223 ? 21.969 -28.078 -0.317 1 85.44 223 LYS B CA 1
ATOM 4972 C C . LYS B 1 223 ? 22.969 -28.641 -1.328 1 85.44 223 LYS B C 1
ATOM 4974 O O . LYS B 1 223 ? 24 -29.203 -0.948 1 85.44 223 LYS B O 1
ATOM 4979 N N . SER B 1 224 ? 22.703 -28.438 -2.521 1 81.62 224 SER B N 1
ATOM 4980 C CA . SER B 1 224 ? 23.453 -29.141 -3.545 1 81.62 224 SER B CA 1
ATOM 4981 C C . SER B 1 224 ? 24.812 -28.484 -3.791 1 81.62 224 SER B C 1
ATOM 4983 O O . SER B 1 224 ? 25.719 -29.109 -4.355 1 81.62 224 SER B O 1
ATOM 4985 N N . LYS B 1 225 ? 24.969 -27.297 -3.305 1 78.69 225 LYS B N 1
ATOM 4986 C CA . LYS B 1 225 ? 26.219 -26.609 -3.607 1 78.69 225 LYS B CA 1
ATOM 4987 C C . LYS B 1 225 ? 26.984 -26.266 -2.332 1 78.69 225 LYS B C 1
ATOM 4989 O O . LYS B 1 225 ? 27.344 -27.156 -1.566 1 78.69 225 LYS B O 1
ATOM 4994 N N . HIS B 1 226 ? 27.25 -24.969 -2.141 1 70.56 226 HIS B N 1
ATOM 4995 C CA . HIS B 1 226 ? 28.156 -24.578 -1.063 1 70.56 226 HIS B CA 1
ATOM 4996 C C . HIS B 1 226 ? 27.375 -24.234 0.203 1 70.56 226 HIS B C 1
ATOM 4998 O O . HIS B 1 226 ? 27.969 -23.797 1.195 1 70.56 226 HIS B O 1
ATOM 5004 N N . LYS B 1 227 ? 26.062 -24.484 0.133 1 73.19 227 LYS B N 1
ATOM 5005 C CA . LYS B 1 227 ? 25.219 -24.109 1.265 1 73.19 227 LYS B CA 1
ATOM 5006 C C . LYS B 1 227 ? 25.422 -22.625 1.614 1 73.19 227 LYS B C 1
ATOM 5008 O O . LYS B 1 227 ? 25.547 -22.281 2.789 1 73.19 227 LYS B O 1
ATOM 5013 N N . ASN B 1 228 ? 25.766 -21.875 0.669 1 86.88 228 ASN B N 1
ATOM 5014 C CA . ASN B 1 228 ? 25.844 -20.422 0.794 1 86.88 228 ASN B CA 1
ATOM 5015 C C . ASN B 1 228 ? 24.453 -19.797 0.876 1 86.88 228 ASN B C 1
ATOM 5017 O O . ASN B 1 228 ? 23.438 -20.484 0.772 1 86.88 228 ASN B O 1
ATOM 5021 N N . ALA B 1 229 ? 24.469 -18.5 1.25 1 92.56 229 ALA B N 1
ATOM 5022 C CA . ALA B 1 229 ? 23.234 -17.75 1.11 1 92.56 229 ALA B CA 1
ATOM 5023 C C . ALA B 1 229 ? 22.719 -17.797 -0.326 1 92.56 229 ALA B C 1
ATOM 5025 O O . ALA B 1 229 ? 23.5 -17.844 -1.272 1 92.56 229 ALA B O 1
ATOM 5026 N N . THR B 1 230 ? 21.5 -17.859 -0.481 1 94.81 230 THR B N 1
ATOM 5027 C CA . THR B 1 230 ? 20.922 -17.969 -1.816 1 94.81 230 THR B CA 1
ATOM 5028 C C . THR B 1 230 ? 20.562 -16.594 -2.363 1 94.81 230 THR B C 1
ATOM 5030 O O . THR B 1 230 ? 19.969 -15.766 -1.654 1 94.81 230 THR B O 1
ATOM 5033 N N . PHE B 1 231 ? 20.984 -16.344 -3.578 1 96.44 231 PHE B N 1
ATOM 5034 C CA . PHE B 1 231 ? 20.562 -15.188 -4.348 1 96.44 231 PHE B CA 1
ATOM 5035 C C . PHE B 1 231 ? 19.672 -15.609 -5.52 1 96.44 231 PHE B C 1
ATOM 5037 O O . PHE B 1 231 ? 20.109 -16.391 -6.379 1 96.44 231 PHE B O 1
ATOM 5044 N N . CYS B 1 232 ? 18.453 -15.062 -5.555 1 97.5 232 CYS B N 1
ATOM 5045 C CA . CYS B 1 232 ? 17.516 -15.438 -6.598 1 97.5 232 CYS B CA 1
ATOM 5046 C C . CYS B 1 232 ? 17.094 -14.219 -7.422 1 97.5 232 CYS B C 1
ATOM 5048 O O . CYS B 1 232 ? 17.031 -13.109 -6.902 1 97.5 232 CYS B O 1
ATOM 5050 N N . ALA B 1 233 ? 16.844 -14.469 -8.648 1 97.81 233 ALA B N 1
ATOM 5051 C CA . ALA B 1 233 ? 16.312 -13.445 -9.539 1 97.81 233 ALA B CA 1
ATOM 5052 C C . ALA B 1 233 ? 15.211 -14.008 -10.43 1 97.81 233 ALA B C 1
ATOM 5054 O O . ALA B 1 233 ? 15.234 -15.18 -10.797 1 97.81 233 ALA B O 1
ATOM 5055 N N . HIS B 1 234 ? 14.242 -13.211 -10.641 1 97.75 234 HIS B N 1
ATOM 5056 C CA . HIS B 1 234 ? 13.195 -13.539 -11.602 1 97.75 234 HIS B CA 1
ATOM 5057 C C . HIS B 1 234 ? 13.25 -12.617 -12.812 1 97.75 234 HIS B C 1
ATOM 5059 O O . HIS B 1 234 ? 13.172 -11.398 -12.672 1 97.75 234 HIS B O 1
ATOM 5065 N N . LEU B 1 235 ? 13.414 -13.227 -13.938 1 95.69 235 LEU B N 1
ATOM 5066 C CA . LEU B 1 235 ? 13.383 -12.508 -15.211 1 95.69 235 LEU B CA 1
ATOM 5067 C C . LEU B 1 235 ? 12.242 -13.008 -16.094 1 95.69 235 LEU B C 1
ATOM 5069 O O . LEU B 1 235 ? 12.32 -14.094 -16.672 1 95.69 235 LEU B O 1
ATOM 5073 N N . ARG B 1 236 ? 11.234 -12.188 -16.156 1 94.38 236 ARG B N 1
ATOM 5074 C CA . ARG B 1 236 ? 10.102 -12.484 -17.016 1 94.38 236 ARG B CA 1
ATOM 5075 C C . ARG B 1 236 ? 10.25 -11.82 -18.391 1 94.38 236 ARG B C 1
ATOM 5077 O O . ARG B 1 236 ? 10.07 -10.602 -18.5 1 94.38 236 ARG B O 1
ATOM 5084 N N . ILE B 1 237 ? 10.477 -12.625 -19.391 1 91.62 237 ILE B N 1
ATOM 5085 C CA . ILE B 1 237 ? 10.766 -12.109 -20.719 1 91.62 237 ILE B CA 1
ATOM 5086 C C . ILE B 1 237 ? 9.477 -12.031 -21.531 1 91.62 237 ILE B C 1
ATOM 5088 O O . ILE B 1 237 ? 9.242 -11.047 -22.234 1 91.62 237 ILE B O 1
ATOM 5092 N N . GLY B 1 238 ? 8.688 -12.984 -21.438 1 91.25 238 GLY B N 1
ATOM 5093 C CA . GLY B 1 238 ? 7.492 -13.078 -22.266 1 91.25 238 GLY B CA 1
ATOM 5094 C C . GLY B 1 238 ? 7.758 -13.672 -23.641 1 91.25 238 GLY B C 1
ATOM 5095 O O . GLY B 1 238 ? 8.383 -14.727 -23.75 1 91.25 238 GLY B O 1
ATOM 5096 N N . ARG B 1 239 ? 7.391 -13 -24.656 1 88.94 239 ARG B N 1
ATOM 5097 C CA . ARG B 1 239 ? 7.52 -13.508 -26.016 1 88.94 239 ARG B CA 1
ATOM 5098 C C . ARG B 1 239 ? 8.977 -13.75 -26.375 1 88.94 239 ARG B C 1
ATOM 5100 O O . ARG B 1 239 ? 9.82 -12.859 -26.234 1 88.94 239 ARG B O 1
ATOM 5107 N N . SER B 1 240 ? 9.203 -15.008 -26.734 1 87.75 240 SER B N 1
ATOM 5108 C CA . SER B 1 240 ? 10.523 -15.492 -27.125 1 87.75 240 SER B CA 1
ATOM 5109 C C . SER B 1 240 ? 10.422 -16.766 -27.969 1 87.75 240 SER B C 1
ATOM 5111 O O . SER B 1 240 ? 9.32 -17.188 -28.328 1 87.75 240 SER B O 1
ATOM 5113 N N . SER B 1 241 ? 11.586 -17.234 -28.328 1 87.5 241 SER B N 1
ATOM 5114 C CA . SER B 1 241 ? 11.586 -18.5 -29.047 1 87.5 241 SER B CA 1
ATOM 5115 C C . SER B 1 241 ? 11.008 -19.625 -28.188 1 87.5 241 SER B C 1
ATOM 5117 O O . SER B 1 241 ? 10.422 -20.578 -28.703 1 87.5 241 SER B O 1
ATOM 5119 N N . THR B 1 242 ? 11.07 -19.438 -26.859 1 85.44 242 THR B N 1
ATOM 5120 C CA . THR B 1 242 ? 10.555 -20.422 -25.922 1 85.44 242 THR B CA 1
ATOM 5121 C C . THR B 1 242 ? 9.031 -20.328 -25.812 1 85.44 242 THR B C 1
ATOM 5123 O O . THR B 1 242 ? 8.344 -21.344 -25.75 1 85.44 242 THR B O 1
ATOM 5126 N N . LEU B 1 243 ? 8.594 -19.078 -25.75 1 85.88 243 LEU B N 1
ATOM 5127 C CA . LEU B 1 243 ? 7.164 -18.797 -25.656 1 85.88 243 LEU B CA 1
ATOM 5128 C C . LEU B 1 243 ? 6.727 -17.828 -26.75 1 85.88 243 LEU B C 1
ATOM 5130 O O . LEU B 1 243 ? 6.402 -16.672 -26.469 1 85.88 243 LEU B O 1
ATOM 5134 N N . PRO B 1 244 ? 6.566 -18.281 -27.953 1 85.5 244 PRO B N 1
ATOM 5135 C CA . PRO B 1 244 ? 6.363 -17.375 -29.094 1 85.5 244 PRO B CA 1
ATOM 5136 C C . PRO B 1 244 ? 5.008 -16.672 -29.047 1 85.5 244 PRO B C 1
ATOM 5138 O O . PRO B 1 244 ? 4.852 -15.594 -29.625 1 85.5 244 PRO B O 1
ATOM 5141 N N . ASN B 1 245 ? 4.051 -17.234 -28.344 1 83.19 245 ASN B N 1
ATOM 5142 C CA . ASN B 1 245 ? 2.699 -16.688 -28.375 1 83.19 245 ASN B CA 1
ATOM 5143 C C . ASN B 1 245 ? 2.428 -15.797 -27.156 1 83.19 245 ASN B C 1
ATOM 5145 O O . ASN B 1 245 ? 1.318 -15.289 -27 1 83.19 245 ASN B O 1
ATOM 5149 N N . ASP B 1 246 ? 3.371 -15.555 -26.359 1 86.69 246 ASP B N 1
ATOM 5150 C CA . ASP B 1 246 ? 3.199 -14.727 -25.172 1 86.69 246 ASP B CA 1
ATOM 5151 C C . ASP B 1 246 ? 3.391 -13.242 -25.5 1 86.69 246 ASP B C 1
ATOM 5153 O O . ASP B 1 246 ? 3.867 -12.898 -26.578 1 86.69 246 ASP B O 1
ATOM 5157 N N . ASN B 1 247 ? 2.893 -12.359 -24.672 1 85.56 247 ASN B N 1
ATOM 5158 C CA . ASN B 1 247 ? 3.141 -10.922 -24.797 1 85.56 247 ASN B CA 1
ATOM 5159 C C . ASN B 1 247 ? 4.574 -10.57 -24.406 1 85.56 247 ASN B C 1
ATOM 5161 O O . ASN B 1 247 ? 5.188 -11.258 -23.578 1 85.56 247 ASN B O 1
ATOM 5165 N N . VAL B 1 248 ? 5.062 -9.508 -25 1 87.94 248 VAL B N 1
ATOM 5166 C CA . VAL B 1 248 ? 6.367 -9.008 -24.578 1 87.94 248 VAL B CA 1
ATOM 5167 C C . VAL B 1 248 ? 6.266 -8.406 -23.172 1 87.94 248 VAL B C 1
ATOM 5169 O O . VAL B 1 248 ? 5.391 -7.582 -22.906 1 87.94 248 VAL B O 1
ATOM 5172 N N . ARG B 1 249 ? 7.172 -8.867 -22.297 1 87.88 249 ARG B N 1
ATOM 5173 C CA . ARG B 1 249 ? 7.105 -8.391 -20.922 1 87.88 249 ARG B CA 1
ATOM 5174 C C . ARG B 1 249 ? 8.328 -7.555 -20.562 1 87.88 249 ARG B C 1
ATOM 5176 O O . ARG B 1 249 ? 8.211 -6.52 -19.906 1 87.88 249 ARG B O 1
ATOM 5183 N N . THR B 1 250 ? 9.477 -8.016 -20.922 1 90.31 250 THR B N 1
ATOM 5184 C CA . THR B 1 250 ? 10.719 -7.289 -20.672 1 90.31 250 THR B CA 1
ATOM 5185 C C . THR B 1 250 ? 11.438 -7.012 -22 1 90.31 250 THR B C 1
ATOM 5187 O O . THR B 1 250 ? 11.641 -7.922 -22.797 1 90.31 250 THR B O 1
ATOM 5190 N N . LYS B 1 251 ? 11.797 -5.777 -22.141 1 89.88 251 LYS B N 1
ATOM 5191 C CA . LYS B 1 251 ? 12.609 -5.434 -23.312 1 89.88 251 LYS B CA 1
ATOM 5192 C C . LYS B 1 251 ? 14.055 -5.883 -23.109 1 89.88 251 LYS B C 1
ATOM 5194 O O . LYS B 1 251 ? 14.625 -5.715 -22.031 1 89.88 251 LYS B O 1
ATOM 5199 N N . PRO B 1 252 ? 14.586 -6.402 -24.188 1 87.12 252 PRO B N 1
ATOM 5200 C CA . PRO B 1 252 ? 15.953 -6.918 -24.094 1 87.12 252 PRO B CA 1
ATOM 5201 C C . PRO B 1 252 ? 16.953 -5.863 -23.625 1 87.12 252 PRO B C 1
ATOM 5203 O O . PRO B 1 252 ? 17.922 -6.191 -22.938 1 87.12 252 PRO B O 1
ATOM 5206 N N . GLU B 1 253 ? 16.672 -4.609 -23.859 1 89.56 253 GLU B N 1
ATOM 5207 C CA . GLU B 1 253 ? 17.609 -3.531 -23.547 1 89.56 253 GLU B CA 1
ATOM 5208 C C . GLU B 1 253 ? 17.719 -3.318 -22.031 1 89.56 253 GLU B C 1
ATOM 5210 O O . GLU B 1 253 ? 18.656 -2.684 -21.562 1 89.56 253 GLU B O 1
ATOM 5215 N N . HIS B 1 254 ? 16.844 -3.875 -21.297 1 91.12 254 HIS B N 1
ATOM 5216 C CA . HIS B 1 254 ? 16.828 -3.635 -19.859 1 91.12 254 HIS B CA 1
ATOM 5217 C C . HIS B 1 254 ? 17.469 -4.797 -19.109 1 91.12 254 HIS B C 1
ATOM 5219 O O . HIS B 1 254 ? 17.75 -4.688 -17.906 1 91.12 254 HIS B O 1
ATOM 5225 N N . ILE B 1 255 ? 17.734 -5.875 -19.766 1 90.94 255 ILE B N 1
ATOM 5226 C CA . ILE B 1 255 ? 18.172 -7.105 -19.125 1 90.94 255 ILE B CA 1
ATOM 5227 C C . ILE B 1 255 ? 19.547 -6.887 -18.484 1 90.94 255 ILE B C 1
ATOM 5229 O O . ILE B 1 255 ? 19.828 -7.43 -17.406 1 90.94 255 ILE B O 1
ATOM 5233 N N . HIS B 1 256 ? 20.328 -6.016 -19.094 1 90.38 256 HIS B N 1
ATOM 5234 C CA . HIS B 1 256 ? 21.688 -5.789 -18.594 1 90.38 256 HIS B CA 1
ATOM 5235 C C . HIS B 1 256 ? 21.672 -5.172 -17.203 1 90.38 256 HIS B C 1
ATOM 5237 O O . HIS B 1 256 ? 22.578 -5.398 -16.406 1 90.38 256 HIS B O 1
ATOM 5243 N N . ILE B 1 257 ? 20.656 -4.438 -16.875 1 90.75 257 ILE B N 1
ATOM 5244 C CA . ILE B 1 257 ? 20.547 -3.805 -15.562 1 90.75 257 ILE B CA 1
ATOM 5245 C C . ILE B 1 257 ? 20.516 -4.875 -14.469 1 90.75 257 ILE B C 1
ATOM 5247 O O . ILE B 1 257 ? 21.203 -4.766 -13.461 1 90.75 257 ILE B O 1
ATOM 5251 N N . MET B 1 258 ? 19.75 -5.895 -14.727 1 91.44 258 MET B N 1
ATOM 5252 C CA . MET B 1 258 ? 19.656 -7.008 -13.789 1 91.44 258 MET B CA 1
ATOM 5253 C C . MET B 1 258 ? 20.969 -7.766 -13.703 1 91.44 258 MET B C 1
ATOM 5255 O O . MET B 1 258 ? 21.438 -8.078 -12.609 1 91.44 258 MET B O 1
ATOM 5259 N N . LEU B 1 259 ? 21.516 -8.008 -14.797 1 89.56 259 LEU B N 1
ATOM 5260 C CA . LEU B 1 259 ? 22.766 -8.758 -14.836 1 89.56 259 LEU B CA 1
ATOM 5261 C C . LEU B 1 259 ? 23.891 -7.988 -14.148 1 89.56 259 LEU B C 1
ATOM 5263 O O . LEU B 1 259 ? 24.703 -8.578 -13.445 1 89.56 259 LEU B O 1
ATOM 5267 N N . ASP B 1 260 ? 23.906 -6.66 -14.375 1 90.06 260 ASP B N 1
ATOM 5268 C CA . ASP B 1 260 ? 24.875 -5.809 -13.703 1 90.06 260 ASP B CA 1
ATOM 5269 C C . ASP B 1 260 ? 24.734 -5.902 -12.188 1 90.06 260 ASP B C 1
ATOM 5271 O O . ASP B 1 260 ? 25.734 -5.938 -11.469 1 90.06 260 ASP B O 1
ATOM 5275 N N . PHE B 1 261 ? 23.578 -5.973 -11.75 1 92.81 261 PHE B N 1
ATOM 5276 C CA . PHE B 1 261 ? 23.344 -6.098 -10.32 1 92.81 261 PHE B CA 1
ATOM 5277 C C . PHE B 1 261 ? 23.844 -7.441 -9.8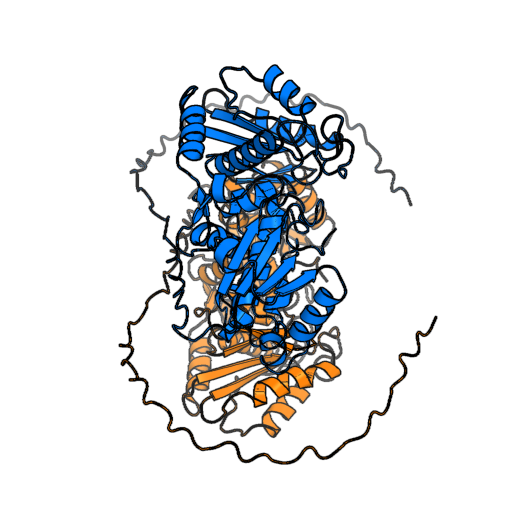05 1 92.81 261 PHE B C 1
ATOM 5279 O O . PHE B 1 261 ? 24.484 -7.508 -8.758 1 92.81 261 PHE B O 1
ATOM 5286 N N . ILE B 1 262 ? 23.578 -8.461 -10.523 1 93.31 262 ILE B N 1
ATOM 5287 C CA . ILE B 1 262 ? 24 -9.797 -10.125 1 93.31 262 ILE B CA 1
ATOM 5288 C C . ILE B 1 262 ? 25.516 -9.836 -10.008 1 93.31 262 ILE B C 1
ATOM 5290 O O . ILE B 1 262 ? 26.062 -10.523 -9.141 1 93.31 262 ILE B O 1
ATOM 5294 N N . GLU B 1 263 ? 26.188 -9.016 -10.797 1 91.88 263 GLU B N 1
ATOM 5295 C CA . GLU B 1 263 ? 27.656 -8.969 -10.773 1 91.88 263 GLU B CA 1
ATOM 5296 C C . GLU B 1 263 ? 28.156 -8.391 -9.453 1 91.88 263 GLU B C 1
ATOM 5298 O O . GLU B 1 263 ? 29.281 -8.664 -9.039 1 91.88 263 GLU B O 1
ATOM 5303 N N . THR B 1 264 ? 27.312 -7.633 -8.828 1 90.44 264 THR B N 1
ATOM 5304 C CA . THR B 1 264 ? 27.719 -7.02 -7.574 1 90.44 264 THR B CA 1
ATOM 5305 C C . THR B 1 264 ? 27.641 -8.023 -6.426 1 90.44 264 THR B C 1
ATOM 5307 O O . THR B 1 264 ? 28.172 -7.793 -5.348 1 90.44 264 THR B O 1
ATOM 5310 N N . ILE B 1 265 ? 26.984 -9.141 -6.652 1 91.62 265 ILE B N 1
ATOM 5311 C CA . ILE B 1 265 ? 26.797 -10.164 -5.625 1 91.62 265 ILE B CA 1
ATOM 5312 C C . ILE B 1 265 ? 28.078 -11 -5.5 1 91.62 265 ILE B C 1
ATOM 5314 O O . ILE B 1 265 ? 28.641 -11.438 -6.508 1 91.62 265 ILE B O 1
ATOM 5318 N N . ASP B 1 266 ? 28.531 -11.195 -4.297 1 91.38 266 ASP B N 1
ATOM 5319 C CA . ASP B 1 266 ? 29.703 -12.039 -4.039 1 91.38 266 ASP B CA 1
ATOM 5320 C C . ASP B 1 266 ? 29.391 -13.508 -4.297 1 91.38 266 ASP B C 1
ATOM 5322 O O . ASP B 1 266 ? 28.766 -14.172 -3.467 1 91.38 266 ASP B O 1
ATOM 5326 N N . LYS B 1 267 ? 29.969 -14.047 -5.328 1 89.19 267 LYS B N 1
ATOM 5327 C CA . LYS B 1 267 ? 29.656 -15.414 -5.746 1 89.19 267 LYS B CA 1
ATOM 5328 C C . LYS B 1 267 ? 30.297 -16.438 -4.816 1 89.19 267 LYS B C 1
ATOM 5330 O O . LYS B 1 267 ? 29.922 -17.609 -4.82 1 89.19 267 LYS B O 1
ATOM 5335 N N . SER B 1 268 ? 31.219 -16 -4.09 1 89.38 268 SER B N 1
ATOM 5336 C CA . SER B 1 268 ? 31.844 -16.906 -3.135 1 89.38 268 SER B CA 1
ATOM 5337 C C . SER B 1 268 ? 30.969 -17.125 -1.909 1 89.38 268 SER B C 1
ATOM 5339 O O . SER B 1 268 ? 31.141 -18.094 -1.173 1 89.38 268 SER B O 1
ATOM 5341 N N . LYS B 1 269 ? 30.016 -16.266 -1.793 1 92.56 269 LYS B N 1
ATOM 5342 C CA . LYS B 1 269 ? 29.172 -16.328 -0.597 1 92.56 269 LYS B CA 1
ATOM 5343 C C . LYS B 1 269 ? 27.719 -16.594 -0.959 1 92.56 269 LYS B C 1
ATOM 5345 O O . LYS B 1 269 ? 26.859 -16.688 -0.077 1 92.56 269 LYS B O 1
ATOM 5350 N N . HIS B 1 270 ? 27.5 -16.641 -2.281 1 94.31 270 HIS B N 1
ATOM 5351 C CA . HIS B 1 270 ? 26.109 -16.812 -2.699 1 94.31 270 HIS B CA 1
ATOM 5352 C C . HIS B 1 270 ? 25.984 -17.875 -3.789 1 94.31 270 HIS B C 1
ATOM 5354 O O . HIS B 1 270 ? 26.797 -17.922 -4.719 1 94.31 270 HIS B O 1
ATOM 5360 N N . ASP B 1 271 ? 25.016 -18.734 -3.586 1 94.94 271 ASP B N 1
ATOM 5361 C CA . ASP B 1 271 ? 24.562 -19.578 -4.688 1 94.94 271 ASP B CA 1
ATOM 5362 C C . ASP B 1 271 ? 23.438 -18.891 -5.473 1 94.94 271 ASP B C 1
ATOM 5364 O O . ASP B 1 271 ? 22.562 -18.25 -4.883 1 94.94 271 ASP B O 1
ATOM 5368 N N . LEU B 1 272 ? 23.484 -19 -6.84 1 95.62 272 LEU B N 1
ATOM 5369 C CA . LEU B 1 272 ? 22.609 -18.219 -7.703 1 95.62 272 LEU B CA 1
ATOM 5370 C C . LEU B 1 272 ? 21.469 -19.062 -8.25 1 95.62 272 LEU B C 1
ATOM 5372 O O . LEU B 1 272 ? 21.688 -20.219 -8.625 1 95.62 272 LEU B O 1
ATOM 5376 N N . PHE B 1 273 ? 20.297 -18.547 -8.242 1 96.5 273 PHE B N 1
ATOM 5377 C CA . PHE B 1 273 ? 19.109 -19.172 -8.828 1 96.5 273 PHE B CA 1
ATOM 5378 C C . PHE B 1 273 ? 18.375 -18.188 -9.727 1 96.5 273 PHE B C 1
ATOM 5380 O O . PHE B 1 273 ? 18.078 -17.062 -9.32 1 96.5 273 PHE B O 1
ATOM 5387 N N . LEU B 1 274 ? 18.047 -18.609 -10.945 1 96.75 274 LEU B N 1
ATOM 5388 C CA . LEU B 1 274 ? 17.344 -17.766 -11.891 1 96.75 274 LEU B CA 1
ATOM 5389 C C . LEU B 1 274 ? 16.031 -18.438 -12.328 1 96.75 274 LEU B C 1
ATOM 5391 O O . LEU B 1 274 ? 16.047 -19.531 -12.883 1 96.75 274 LEU B O 1
ATOM 5395 N N . ALA B 1 275 ? 14.938 -17.797 -11.992 1 97.19 275 ALA B N 1
ATOM 5396 C CA . ALA B 1 275 ? 13.656 -18.172 -12.586 1 97.19 275 ALA B CA 1
ATOM 5397 C C . ALA B 1 275 ? 13.367 -17.328 -13.828 1 97.19 275 ALA B C 1
ATOM 5399 O O . ALA B 1 275 ? 13.305 -16.094 -13.75 1 97.19 275 ALA B O 1
ATOM 5400 N N . THR B 1 276 ? 13.242 -17.922 -14.969 1 95.88 276 THR B N 1
ATOM 5401 C CA . THR B 1 276 ? 12.961 -17.203 -16.203 1 95.88 276 THR B CA 1
ATOM 5402 C C . THR B 1 276 ? 12.094 -18.062 -17.141 1 95.88 276 THR B C 1
ATOM 5404 O O . THR B 1 276 ? 12.023 -19.281 -16.984 1 95.88 276 THR B O 1
ATOM 5407 N N . ASP B 1 277 ? 11.383 -17.406 -18.031 1 93.12 277 ASP B N 1
ATOM 5408 C CA . ASP B 1 277 ? 10.547 -18.109 -19 1 93.12 277 ASP B CA 1
ATOM 5409 C C . ASP B 1 277 ? 11.242 -18.219 -20.359 1 93.12 277 ASP B C 1
ATOM 5411 O O . ASP B 1 277 ? 10.602 -18.516 -21.359 1 93.12 277 ASP B O 1
ATOM 5415 N N . SER B 1 278 ? 12.594 -17.938 -20.344 1 93.12 278 SER B N 1
ATOM 5416 C CA . SER B 1 278 ? 13.383 -17.984 -21.562 1 93.12 278 SER B CA 1
ATOM 5417 C C . SER B 1 278 ? 14.531 -18.984 -21.438 1 93.12 278 SER B C 1
ATOM 5419 O O . SER B 1 278 ? 15.453 -18.781 -20.656 1 93.12 278 SER B O 1
ATOM 5421 N N . GLU B 1 279 ? 14.492 -19.953 -22.344 1 92.31 279 GLU B N 1
ATOM 5422 C CA . GLU B 1 279 ? 15.578 -20.938 -22.359 1 92.31 279 GLU B CA 1
ATOM 5423 C C . GLU B 1 279 ? 16.906 -20.297 -22.766 1 92.31 279 GLU B C 1
ATOM 5425 O O . GLU B 1 279 ? 17.953 -20.656 -22.234 1 92.31 279 GLU B O 1
ATOM 5430 N N . LYS B 1 280 ? 16.797 -19.391 -23.625 1 91.81 280 LYS B N 1
ATOM 5431 C CA . LYS B 1 280 ? 17.984 -18.688 -24.078 1 91.81 280 LYS B CA 1
ATOM 5432 C C . LYS B 1 280 ? 18.672 -17.953 -22.938 1 91.81 280 LYS B C 1
ATOM 5434 O O . LYS B 1 280 ? 19.875 -18.078 -22.75 1 91.81 280 LYS B O 1
ATOM 5439 N N . ILE B 1 281 ? 17.906 -17.266 -22.156 1 92 281 ILE B N 1
ATOM 5440 C CA . ILE B 1 281 ? 18.438 -16.5 -21.031 1 92 281 ILE B CA 1
ATOM 5441 C C . ILE B 1 281 ? 18.984 -17.438 -19.969 1 92 281 ILE B C 1
ATOM 5443 O O . ILE B 1 281 ? 20.031 -17.172 -19.375 1 92 281 ILE B O 1
ATOM 5447 N N . LEU B 1 282 ? 18.312 -18.5 -19.75 1 92.25 282 LEU B N 1
ATOM 5448 C CA . LEU B 1 282 ? 18.781 -19.484 -18.781 1 92.25 282 LEU B CA 1
ATOM 5449 C C . LEU B 1 282 ? 20.141 -20.047 -19.188 1 92.25 282 LEU B C 1
ATOM 5451 O O . LEU B 1 282 ? 21.062 -20.141 -18.359 1 92.25 282 LEU B O 1
ATOM 5455 N N . HIS B 1 283 ? 20.234 -20.312 -20.453 1 91.56 283 HIS B N 1
ATOM 5456 C CA . HIS B 1 283 ? 21.484 -20.844 -20.969 1 91.56 283 HIS B CA 1
ATOM 5457 C C . HIS B 1 283 ? 22.609 -19.828 -20.844 1 91.56 283 HIS B C 1
ATOM 5459 O O . HIS B 1 283 ? 23.719 -20.172 -20.438 1 91.56 283 HIS B O 1
ATOM 5465 N N . GLU B 1 284 ? 22.328 -18.672 -21.188 1 90.06 284 GLU B N 1
ATOM 5466 C CA . GLU B 1 284 ? 23.312 -17.609 -21.062 1 90.06 284 GLU B CA 1
ATOM 5467 C C . GLU B 1 284 ? 23.75 -17.438 -19.609 1 90.06 284 GLU B C 1
ATOM 5469 O O . GLU B 1 284 ? 24.938 -17.25 -19.344 1 90.06 284 GLU B O 1
ATOM 5474 N N . PHE B 1 285 ? 22.844 -17.484 -18.719 1 92.12 285 PHE B N 1
ATOM 5475 C CA . PHE B 1 285 ? 23.109 -17.375 -17.281 1 92.12 285 PHE B CA 1
ATOM 5476 C C . PHE B 1 285 ? 24 -18.516 -16.812 1 92.12 285 PHE B C 1
ATOM 5478 O O . PHE B 1 285 ? 24.984 -18.281 -16.109 1 92.12 285 PHE B O 1
ATOM 5485 N N . GLU B 1 286 ? 23.734 -19.703 -17.281 1 89.5 286 GLU B N 1
ATOM 5486 C CA . GLU B 1 286 ? 24.5 -20.891 -16.891 1 89.5 286 GLU B CA 1
ATOM 5487 C C . GLU B 1 286 ? 25.906 -20.875 -17.469 1 89.5 286 GLU B C 1
ATOM 5489 O O . GLU B 1 286 ? 26.844 -21.406 -16.875 1 89.5 286 GLU B O 1
ATOM 5494 N N . THR B 1 287 ? 26 -20.266 -18.578 1 90.62 287 THR B N 1
ATOM 5495 C CA . THR B 1 287 ? 27.297 -20.172 -19.234 1 90.62 287 THR B CA 1
ATOM 5496 C C . THR B 1 287 ? 28.156 -19.109 -18.562 1 90.62 287 THR B C 1
ATOM 5498 O O . THR B 1 287 ? 29.375 -19.281 -18.438 1 90.62 287 THR B O 1
ATOM 5501 N N . LYS B 1 288 ? 27.562 -18.109 -18.188 1 89.81 288 LYS B N 1
ATOM 5502 C CA . LYS B 1 288 ? 28.281 -16.969 -17.625 1 89.81 288 LYS B CA 1
ATOM 5503 C C . LYS B 1 288 ? 28.781 -17.281 -16.219 1 89.81 288 LYS B C 1
ATOM 5505 O O . LYS B 1 288 ? 29.875 -16.859 -15.836 1 89.81 288 LYS B O 1
ATOM 5510 N N . TYR B 1 289 ? 27.953 -17.922 -15.547 1 89.06 289 TYR B N 1
ATOM 5511 C CA . TYR B 1 289 ? 28.312 -18.188 -14.156 1 89.06 289 TYR B CA 1
ATOM 5512 C C . TYR B 1 289 ? 28.672 -19.656 -13.945 1 89.06 289 TYR B C 1
ATOM 5514 O O . TYR B 1 289 ? 28.172 -20.531 -14.672 1 89.06 289 TYR B O 1
ATOM 5522 N N . SER B 1 290 ? 29.547 -19.906 -13.039 1 81.19 290 SER B N 1
ATOM 5523 C CA . SER B 1 290 ? 30.031 -21.266 -12.789 1 81.19 290 SER B CA 1
ATOM 5524 C C . SER B 1 290 ? 28.875 -22.203 -12.438 1 81.19 290 SER B C 1
ATOM 5526 O O . SER B 1 290 ? 28.016 -21.859 -11.617 1 81.19 290 SER B O 1
ATOM 5528 N N . LYS B 1 291 ? 28.969 -23.328 -12.992 1 78.62 291 LYS B N 1
ATOM 5529 C CA . LYS B 1 291 ? 27.969 -24.359 -12.711 1 78.62 291 LYS B CA 1
ATOM 5530 C C . LYS B 1 291 ? 27.953 -24.703 -11.227 1 78.62 291 LYS B C 1
ATOM 5532 O O . LYS B 1 291 ? 26.938 -25.141 -10.695 1 78.62 291 LYS B O 1
ATOM 5537 N N . ASN B 1 292 ? 29.062 -24.391 -10.641 1 79 292 ASN B N 1
ATOM 5538 C CA . ASN B 1 292 ? 29.172 -24.719 -9.227 1 79 292 ASN B CA 1
ATOM 5539 C C . ASN B 1 292 ? 28.422 -23.719 -8.352 1 79 292 ASN B C 1
ATOM 5541 O O . ASN B 1 292 ? 28.188 -23.969 -7.172 1 79 292 ASN B O 1
ATOM 5545 N N . SER B 1 293 ? 27.969 -22.672 -8.953 1 86.06 293 SER B N 1
ATOM 5546 C CA . SER B 1 293 ? 27.312 -21.641 -8.148 1 86.06 293 SER B CA 1
ATOM 5547 C C . SER B 1 293 ? 25.859 -21.484 -8.539 1 86.06 293 SER B C 1
ATOM 5549 O O . SER B 1 293 ? 25.125 -20.719 -7.918 1 86.06 293 SER B O 1
ATOM 5551 N N . ILE B 1 294 ? 25.438 -22.266 -9.547 1 92.12 294 ILE B N 1
ATOM 5552 C CA . ILE B 1 294 ? 24.078 -22.094 -10.055 1 92.12 294 ILE B CA 1
ATOM 5553 C C . ILE B 1 294 ? 23.172 -23.203 -9.531 1 92.12 294 ILE B C 1
ATOM 5555 O O . ILE B 1 294 ? 23.531 -24.375 -9.586 1 92.12 294 ILE B O 1
ATOM 5559 N N . LEU B 1 295 ? 22.109 -22.766 -9 1 94.12 295 LEU B N 1
ATOM 5560 C CA . LEU B 1 295 ? 21.062 -23.688 -8.578 1 94.12 295 LEU B CA 1
ATOM 5561 C C . LEU B 1 295 ? 19.969 -23.797 -9.633 1 94.12 295 LEU B C 1
ATOM 5563 O O . LEU B 1 295 ? 19.609 -22.797 -10.258 1 94.12 295 LEU B O 1
ATOM 5567 N N . THR B 1 296 ? 19.516 -25.016 -9.836 1 91.94 296 THR B N 1
ATOM 5568 C CA . THR B 1 296 ? 18.438 -25.234 -10.805 1 91.94 296 THR B CA 1
ATOM 5569 C C . THR B 1 296 ? 17.438 -26.25 -10.273 1 91.94 296 THR B C 1
ATOM 5571 O O . THR B 1 296 ? 17.812 -27.234 -9.633 1 91.94 296 THR B O 1
ATOM 5574 N N . VAL B 1 297 ? 16.219 -25.969 -10.555 1 93.38 297 VAL B N 1
ATOM 5575 C CA . VAL B 1 297 ? 15.188 -26.969 -10.266 1 93.38 297 VAL B CA 1
ATOM 5576 C C . VAL B 1 297 ? 14.812 -27.719 -11.539 1 93.38 297 VAL B C 1
ATOM 5578 O O . VAL B 1 297 ? 14.914 -27.172 -12.641 1 93.38 297 VAL B O 1
ATOM 5581 N N . PRO B 1 298 ? 14.438 -28.891 -11.391 1 91.19 298 PRO B N 1
ATOM 5582 C CA . PRO B 1 298 ? 14.141 -29.672 -12.586 1 91.19 298 PRO B CA 1
ATOM 5583 C C . PRO B 1 298 ? 12.852 -29.25 -13.281 1 91.19 298 PRO B C 1
ATOM 5585 O O . PRO B 1 298 ? 11.984 -28.641 -12.656 1 91.19 298 PRO B O 1
ATOM 5588 N N . GLY B 1 299 ? 12.812 -29.609 -14.617 1 89.75 299 GLY B N 1
ATOM 5589 C CA . GLY B 1 299 ? 11.594 -29.406 -15.383 1 89.75 299 GLY B CA 1
ATOM 5590 C C . GLY B 1 299 ? 11.797 -28.5 -16.578 1 89.75 299 GLY B C 1
ATOM 5591 O O . GLY B 1 299 ? 12.805 -27.781 -16.672 1 89.75 299 GLY B O 1
ATOM 5592 N N . ARG B 1 300 ? 10.742 -28.5 -17.406 1 85.31 300 ARG B N 1
ATOM 5593 C CA . ARG B 1 300 ? 10.797 -27.703 -18.625 1 85.31 300 ARG B CA 1
ATOM 5594 C C . ARG B 1 300 ? 10.125 -26.344 -18.438 1 85.31 300 ARG B C 1
ATOM 5596 O O . ARG B 1 300 ? 9.117 -26.234 -17.734 1 85.31 300 ARG B O 1
ATOM 5603 N N . ILE B 1 301 ? 10.633 -25.328 -19.125 1 86.62 301 ILE B N 1
ATOM 5604 C CA . ILE B 1 301 ? 10.023 -24.016 -19.125 1 86.62 301 ILE B CA 1
ATOM 5605 C C . ILE B 1 301 ? 8.805 -24 -20.047 1 86.62 301 ILE B C 1
ATOM 5607 O O . ILE B 1 301 ? 8.914 -24.266 -21.234 1 86.62 301 ILE B O 1
ATOM 5611 N N . THR B 1 302 ? 7.668 -23.75 -19.438 1 79.75 302 THR B N 1
ATOM 5612 C CA . THR B 1 302 ? 6.426 -23.672 -20.188 1 79.75 302 THR B CA 1
ATOM 5613 C C . THR B 1 302 ? 5.527 -22.562 -19.656 1 79.75 302 THR B C 1
ATOM 5615 O O . THR B 1 302 ? 5.758 -22.047 -18.562 1 79.75 302 THR B O 1
ATOM 5618 N N . HIS B 1 303 ? 4.688 -22.078 -20.516 1 76 303 HIS B N 1
ATOM 5619 C CA . HIS B 1 303 ? 3.547 -21.297 -20.047 1 76 303 HIS B CA 1
ATOM 5620 C C . HIS B 1 303 ? 2.334 -22.203 -19.812 1 76 303 HIS B C 1
ATOM 5622 O O . HIS B 1 303 ? 1.715 -22.672 -20.766 1 76 303 HIS B O 1
ATOM 5628 N N . ILE B 1 304 ? 1.886 -22.297 -18.656 1 74.5 304 ILE B N 1
ATOM 5629 C CA . ILE B 1 304 ? 0.986 -23.359 -18.234 1 74.5 304 ILE B CA 1
ATOM 5630 C C . ILE B 1 304 ? -0.363 -23.203 -18.922 1 74.5 304 ILE B C 1
ATOM 5632 O O . ILE B 1 304 ? -1.083 -24.188 -19.109 1 74.5 304 ILE B O 1
ATOM 5636 N N . ASP B 1 305 ? -0.68 -22 -19.375 1 75.25 305 ASP B N 1
ATOM 5637 C CA . ASP B 1 305 ? -1.989 -21.797 -19.984 1 75.25 305 ASP B CA 1
ATOM 5638 C C . ASP B 1 305 ? -1.899 -21.891 -21.5 1 75.25 305 ASP B C 1
ATOM 5640 O O . ASP B 1 305 ? -2.922 -21.984 -22.188 1 75.25 305 ASP B O 1
ATOM 5644 N N . GLN B 1 306 ? -0.664 -21.969 -22.016 1 71.69 306 GLN B N 1
ATOM 5645 C CA . GLN B 1 306 ? -0.529 -21.844 -23.453 1 71.69 306 GLN B CA 1
ATOM 5646 C C . GLN B 1 306 ? 0.09 -23.094 -24.062 1 71.69 306 GLN B C 1
ATOM 5648 O O . GLN B 1 306 ? -0.167 -23.422 -25.219 1 71.69 306 GLN B O 1
ATOM 5653 N N . THR B 1 307 ? 0.888 -23.766 -23.234 1 68.12 307 THR B N 1
ATOM 5654 C CA . THR B 1 307 ? 1.616 -24.922 -23.75 1 68.12 307 THR B CA 1
ATOM 5655 C C . THR B 1 307 ? 0.733 -26.172 -23.75 1 68.12 307 THR B C 1
ATOM 5657 O O . THR B 1 307 ? 0.215 -26.562 -22.703 1 68.12 307 THR B O 1
ATOM 5660 N N . LYS B 1 308 ? 0.607 -26.734 -24.938 1 67.56 308 LYS B N 1
ATOM 5661 C CA . LYS B 1 308 ? -0.302 -27.875 -25.078 1 67.56 308 LYS B CA 1
ATOM 5662 C C . LYS B 1 308 ? 0.463 -29.156 -25.406 1 67.56 308 LYS B C 1
ATOM 5664 O O . LYS B 1 308 ? -0.115 -30.234 -25.406 1 67.56 308 LYS B O 1
ATOM 5669 N N . THR B 1 309 ? 1.722 -28.891 -25.594 1 67.81 309 THR B N 1
ATOM 5670 C CA . THR B 1 309 ? 2.479 -30.047 -26.062 1 67.81 309 THR B CA 1
ATOM 5671 C C . THR B 1 309 ? 3.543 -30.438 -25.047 1 67.81 309 THR B C 1
ATOM 5673 O O . THR B 1 309 ? 3.943 -29.625 -24.203 1 67.81 309 THR B O 1
ATOM 5676 N N . GLY B 1 310 ? 3.861 -31.719 -25.047 1 69.69 310 GLY B N 1
ATOM 5677 C CA . GLY B 1 310 ? 4.891 -32.219 -24.156 1 69.69 310 GLY B CA 1
ATOM 5678 C C . GLY B 1 310 ? 4.363 -32.562 -22.766 1 69.69 310 GLY B C 1
ATOM 5679 O O . GLY B 1 310 ? 3.16 -32.719 -22.578 1 69.69 310 GLY B O 1
ATOM 5680 N N . ASP B 1 311 ? 5.25 -32.781 -21.844 1 80.19 311 ASP B N 1
ATOM 5681 C CA . ASP B 1 311 ? 4.875 -33.094 -20.469 1 80.19 311 ASP B CA 1
ATOM 5682 C C . ASP B 1 311 ? 4.414 -31.828 -19.734 1 80.19 311 ASP B C 1
ATOM 5684 O O . ASP B 1 311 ? 5.215 -31.172 -19.062 1 80.19 311 ASP B O 1
ATOM 5688 N N . VAL B 1 312 ? 3.184 -31.5 -19.875 1 85.31 312 VAL B N 1
ATOM 5689 C CA . VAL B 1 312 ? 2.594 -30.266 -19.375 1 85.31 312 VAL B CA 1
ATOM 5690 C C . VAL B 1 312 ? 2.623 -30.266 -17.844 1 85.31 312 VAL B C 1
ATOM 5692 O O . VAL B 1 312 ? 2.793 -29.203 -17.234 1 85.31 312 VAL B O 1
ATOM 5695 N N . CYS B 1 313 ? 2.547 -31.422 -17.312 1 91.12 313 CYS B N 1
ATOM 5696 C CA . CYS B 1 313 ? 2.576 -31.5 -15.852 1 91.12 313 CYS B CA 1
ATOM 5697 C C . CYS B 1 313 ? 3.979 -31.234 -15.32 1 91.12 313 CYS B C 1
ATOM 5699 O O . CYS B 1 313 ? 4.141 -30.656 -14.242 1 91.12 313 CYS B O 1
ATOM 5701 N N . ASP B 1 314 ? 4.934 -31.609 -16.156 1 90.44 314 ASP B N 1
ATOM 5702 C CA . ASP B 1 314 ? 6.316 -31.312 -15.797 1 90.44 314 ASP B CA 1
ATOM 5703 C C . ASP B 1 314 ? 6.562 -29.797 -15.805 1 90.44 314 ASP B C 1
ATOM 5705 O O . ASP B 1 314 ? 7.234 -29.266 -14.914 1 90.44 314 ASP B O 1
ATOM 5709 N N . GLY B 1 315 ? 6 -29.203 -16.797 1 90.44 315 GLY B N 1
ATOM 5710 C CA . GLY B 1 315 ? 6.102 -27.75 -16.859 1 90.44 315 GLY B CA 1
ATOM 5711 C C . GLY B 1 315 ? 5.434 -27.062 -15.695 1 90.44 315 GLY B C 1
ATOM 5712 O O . GLY B 1 315 ? 5.973 -26.094 -15.148 1 90.44 315 GLY B O 1
ATOM 5713 N N . PHE B 1 316 ? 4.305 -27.531 -15.344 1 93.44 316 PHE B N 1
ATOM 5714 C CA . PHE B 1 316 ? 3.576 -26.969 -14.211 1 93.44 316 PHE B CA 1
ATOM 5715 C C . PHE B 1 316 ? 4.352 -27.172 -12.914 1 93.44 316 PHE B C 1
ATOM 5717 O O . PHE B 1 316 ? 4.492 -26.25 -12.117 1 93.44 316 PHE B O 1
ATOM 5724 N N . GLN B 1 317 ? 4.871 -28.328 -12.742 1 95 317 GLN B N 1
ATOM 5725 C CA . GLN B 1 317 ? 5.688 -28.594 -11.57 1 95 317 GLN B CA 1
ATOM 5726 C C . GLN B 1 317 ? 6.891 -27.672 -11.508 1 95 317 GLN B C 1
ATOM 5728 O O . GLN B 1 317 ? 7.219 -27.141 -10.445 1 95 317 GLN B O 1
ATOM 5733 N N . LYS B 1 318 ? 7.516 -27.484 -12.617 1 95.44 318 LYS B N 1
ATOM 5734 C CA . LYS B 1 318 ? 8.672 -26.594 -12.703 1 95.44 318 LYS B CA 1
ATOM 5735 C C . LYS B 1 318 ? 8.305 -25.188 -12.25 1 95.44 318 LYS B C 1
ATOM 5737 O O . LYS B 1 318 ? 9.055 -24.547 -11.5 1 95.44 318 LYS B O 1
ATOM 5742 N N . GLN B 1 319 ? 7.211 -24.719 -12.734 1 95.44 319 GLN B N 1
ATOM 5743 C CA . GLN B 1 319 ? 6.738 -23.391 -12.359 1 95.44 319 GLN B CA 1
ATOM 5744 C C . GLN B 1 319 ? 6.504 -23.297 -10.852 1 95.44 319 GLN B C 1
ATOM 5746 O O . GLN B 1 319 ? 6.891 -22.312 -10.219 1 95.44 319 GLN B O 1
ATOM 5751 N N . LEU B 1 320 ? 5.918 -24.312 -10.281 1 97.19 320 LEU B N 1
ATOM 5752 C CA . LEU B 1 320 ? 5.648 -24.312 -8.852 1 97.19 320 LEU B CA 1
ATOM 5753 C C . LEU B 1 320 ? 6.945 -24.391 -8.055 1 97.19 320 LEU B C 1
ATOM 5755 O O . LEU B 1 320 ? 7.082 -23.75 -7.012 1 97.19 320 LEU B O 1
ATOM 5759 N N . LEU B 1 321 ? 7.855 -25.172 -8.539 1 97.62 321 LEU B N 1
ATOM 5760 C CA . LEU B 1 321 ? 9.156 -25.266 -7.883 1 97.62 321 LEU B CA 1
ATOM 5761 C C . LEU B 1 321 ? 9.898 -23.938 -7.93 1 97.62 321 LEU B C 1
ATOM 5763 O O . LEU B 1 321 ? 10.484 -23.516 -6.934 1 97.62 321 LEU B O 1
ATOM 5767 N N . ASP B 1 322 ? 9.859 -23.281 -9.109 1 97.69 322 ASP B N 1
ATOM 5768 C CA . ASP B 1 322 ? 10.445 -21.953 -9.203 1 97.69 322 ASP B CA 1
ATOM 5769 C C . ASP B 1 322 ? 9.828 -21 -8.172 1 97.69 322 ASP B C 1
ATOM 5771 O O . ASP B 1 322 ? 10.547 -20.281 -7.469 1 97.69 322 ASP B O 1
ATOM 5775 N N . PHE B 1 323 ? 8.539 -21.062 -8.086 1 97.56 323 PHE B N 1
ATOM 5776 C CA . PHE B 1 323 ? 7.789 -20.188 -7.191 1 97.56 323 PHE B CA 1
ATOM 5777 C C . PHE B 1 323 ? 8.172 -20.453 -5.738 1 97.56 323 PHE B C 1
ATOM 5779 O O . PHE B 1 323 ? 8.477 -19.516 -5 1 97.56 323 PHE B O 1
ATOM 5786 N N . LEU B 1 324 ? 8.195 -21.672 -5.359 1 97.12 324 LEU B N 1
ATOM 5787 C CA . LEU B 1 324 ? 8.516 -22.062 -3.99 1 97.12 324 LEU B CA 1
ATOM 5788 C C . LEU B 1 324 ? 9.969 -21.75 -3.658 1 97.12 324 LEU B C 1
ATOM 5790 O O . LEU B 1 324 ? 10.281 -21.359 -2.531 1 97.12 324 LEU B O 1
ATOM 5794 N N . PHE B 1 325 ? 10.781 -21.891 -4.613 1 96.75 325 PHE B N 1
ATOM 5795 C CA . PHE B 1 325 ? 12.188 -21.594 -4.383 1 96.75 325 PHE B CA 1
ATOM 5796 C C . PHE B 1 325 ? 12.398 -20.094 -4.176 1 96.75 325 PHE B C 1
ATOM 5798 O O . PHE B 1 325 ? 13.109 -19.688 -3.256 1 96.75 325 PHE B O 1
ATOM 5805 N N . LEU B 1 326 ? 11.773 -19.297 -4.977 1 97.06 326 LEU B N 1
ATOM 5806 C CA . LEU B 1 326 ? 11.875 -17.844 -4.863 1 97.06 326 LEU B CA 1
ATOM 5807 C C . LEU B 1 326 ? 11.477 -17.375 -3.469 1 97.06 326 LEU B C 1
ATOM 5809 O O . LEU B 1 326 ? 12.078 -16.453 -2.92 1 97.06 326 LEU B O 1
ATOM 5813 N N . ARG B 1 327 ? 10.516 -17.953 -2.898 1 95 327 ARG B N 1
ATOM 5814 C CA . ARG B 1 327 ? 9.984 -17.547 -1.604 1 95 327 ARG B CA 1
ATOM 5815 C C . ARG B 1 327 ? 11.008 -17.781 -0.495 1 95 327 ARG B C 1
ATOM 5817 O O . ARG B 1 327 ? 10.938 -17.156 0.565 1 95 327 ARG B O 1
ATOM 5824 N N . THR B 1 328 ? 12 -18.609 -0.706 1 92.62 328 THR B N 1
ATOM 5825 C CA . THR B 1 328 ? 12.891 -19.016 0.376 1 92.62 328 THR B CA 1
ATOM 5826 C C . THR B 1 328 ? 14.258 -18.359 0.239 1 92.62 328 THR B C 1
ATOM 5828 O O . THR B 1 328 ? 15.141 -18.578 1.075 1 92.62 328 THR B O 1
ATOM 5831 N N . CYS B 1 329 ? 14.461 -17.609 -0.764 1 95.06 329 CYS B N 1
ATOM 5832 C CA . CYS B 1 329 ? 15.773 -17.047 -1.061 1 95.06 329 CYS B CA 1
ATOM 5833 C C . CYS B 1 329 ? 16.156 -15.977 -0.048 1 95.06 329 CYS B C 1
ATOM 5835 O O . CYS B 1 329 ? 15.305 -15.195 0.38 1 95.06 329 CYS B O 1
ATOM 5837 N N . ASP B 1 330 ? 17.422 -15.938 0.283 1 94.75 330 ASP B N 1
ATOM 5838 C CA . ASP B 1 330 ? 17.922 -14.898 1.179 1 94.75 330 ASP B CA 1
ATOM 5839 C C . ASP B 1 330 ? 17.844 -13.523 0.526 1 94.75 330 ASP B C 1
ATOM 5841 O O . ASP B 1 330 ? 17.453 -12.547 1.17 1 94.75 330 ASP B O 1
ATOM 5845 N N . LYS B 1 331 ? 18.281 -13.461 -0.67 1 96.25 331 LYS B N 1
ATOM 5846 C CA . LYS B 1 331 ? 18.125 -12.273 -1.505 1 96.25 331 LYS B CA 1
ATOM 5847 C C . LYS B 1 331 ? 17.312 -12.586 -2.76 1 96.25 331 LYS B C 1
ATOM 5849 O O . LYS B 1 331 ? 17.5 -13.641 -3.381 1 96.25 331 LYS B O 1
ATOM 5854 N N . LEU B 1 332 ? 16.406 -11.727 -3.035 1 97.56 332 LEU B N 1
ATOM 5855 C CA . LEU B 1 332 ? 15.516 -11.953 -4.168 1 97.56 332 LEU B CA 1
ATOM 5856 C C . LEU B 1 332 ? 15.297 -10.672 -4.961 1 97.56 332 LEU B C 1
ATOM 5858 O O . LEU B 1 332 ? 14.914 -9.648 -4.398 1 97.56 332 LEU B O 1
ATOM 5862 N N . VAL B 1 333 ? 15.578 -10.711 -6.23 1 97.56 333 VAL B N 1
ATOM 5863 C CA . VAL B 1 333 ? 15.234 -9.633 -7.148 1 97.56 333 VAL B CA 1
ATOM 5864 C C . VAL B 1 333 ? 13.992 -10.008 -7.953 1 97.56 333 VAL B C 1
ATOM 5866 O O . VAL B 1 333 ? 13.977 -11.047 -8.625 1 97.56 333 VAL B O 1
ATOM 5869 N N . ILE B 1 334 ? 12.992 -9.172 -7.84 1 96.94 334 ILE B N 1
ATOM 5870 C CA . ILE B 1 334 ? 11.766 -9.461 -8.57 1 96.94 334 ILE B CA 1
ATOM 5871 C C . ILE B 1 334 ? 11.578 -8.43 -9.68 1 96.94 334 ILE B C 1
ATOM 5873 O O . ILE B 1 334 ? 12.227 -7.383 -9.688 1 96.94 334 ILE B O 1
ATOM 5877 N N . CYS B 1 335 ? 10.734 -8.766 -10.633 1 95.31 335 CYS B N 1
ATOM 5878 C CA . CYS B 1 335 ? 10.383 -7.898 -11.758 1 95.31 335 CYS B CA 1
ATOM 5879 C C . CYS B 1 335 ? 8.883 -7.656 -11.82 1 95.31 335 CYS B C 1
ATOM 5881 O O . CYS B 1 335 ? 8.148 -8.047 -10.906 1 95.31 335 CYS B O 1
ATOM 5883 N N . GLU B 1 336 ? 8.477 -6.902 -12.812 1 92.81 336 GLU B N 1
ATOM 5884 C CA . GLU B 1 336 ? 7.059 -6.598 -12.953 1 92.81 336 GLU B CA 1
ATOM 5885 C C . GLU B 1 336 ? 6.273 -7.828 -13.398 1 92.81 336 GLU B C 1
ATOM 5887 O O . GLU B 1 336 ? 5.918 -7.957 -14.57 1 92.81 336 GLU B O 1
ATOM 5892 N N . SER B 1 337 ? 6.035 -8.688 -12.469 1 93.38 337 SER B N 1
ATOM 5893 C CA . SER B 1 337 ? 5.32 -9.945 -12.664 1 93.38 337 SER B CA 1
ATOM 5894 C C . SER B 1 337 ? 4.602 -10.375 -11.391 1 93.38 337 SER B C 1
ATOM 5896 O O . SER B 1 337 ? 5.195 -10.383 -10.312 1 93.38 337 SER B O 1
ATOM 5898 N N . GLY B 1 338 ? 3.369 -10.703 -11.602 1 94.12 338 GLY B N 1
ATOM 5899 C CA . GLY B 1 338 ? 2.631 -11.203 -10.453 1 94.12 338 GLY B CA 1
ATOM 5900 C C . GLY B 1 338 ? 3.258 -12.438 -9.828 1 94.12 338 GLY B C 1
ATOM 5901 O O . GLY B 1 338 ? 3.139 -12.664 -8.625 1 94.12 338 GLY B O 1
ATOM 5902 N N . PHE B 1 339 ? 4.031 -13.18 -10.648 1 95.38 339 PHE B N 1
ATOM 5903 C CA . PHE B 1 339 ? 4.637 -14.438 -10.219 1 95.38 339 PHE B CA 1
ATOM 5904 C C . PHE B 1 339 ? 5.637 -14.195 -9.094 1 95.38 339 PHE B C 1
ATOM 5906 O O . PHE B 1 339 ? 5.449 -14.688 -7.973 1 95.38 339 PHE B O 1
ATOM 5913 N N . SER B 1 340 ? 6.59 -13.383 -9.281 1 96.62 340 SER B N 1
ATOM 5914 C CA . SER B 1 340 ? 7.609 -13.172 -8.258 1 96.62 340 SER B CA 1
ATOM 5915 C C . SER B 1 340 ? 7.121 -12.203 -7.184 1 96.62 340 SER B C 1
ATOM 5917 O O . SER B 1 340 ? 7.574 -12.258 -6.039 1 96.62 340 SER B O 1
ATOM 5919 N N . MET B 1 341 ? 6.145 -11.32 -7.539 1 95.75 341 MET B N 1
ATOM 5920 C CA . MET B 1 341 ? 5.535 -10.484 -6.512 1 95.75 341 MET B CA 1
ATOM 5921 C C . MET B 1 341 ? 4.867 -11.336 -5.438 1 95.75 341 MET B C 1
ATOM 5923 O O . MET B 1 341 ? 5.043 -11.094 -4.242 1 95.75 341 MET B O 1
ATOM 5927 N N . MET B 1 342 ? 4.168 -12.328 -5.859 1 96.31 342 MET B N 1
ATOM 5928 C CA . MET B 1 342 ? 3.459 -13.188 -4.91 1 96.31 342 MET B CA 1
ATOM 5929 C C . MET B 1 342 ? 4.434 -14.047 -4.117 1 96.31 342 MET B C 1
ATOM 5931 O O . MET B 1 342 ? 4.203 -14.336 -2.939 1 96.31 342 MET B O 1
ATOM 5935 N N . ALA B 1 343 ? 5.484 -14.438 -4.812 1 96.81 343 ALA B N 1
ATOM 5936 C CA . ALA B 1 343 ? 6.531 -15.117 -4.062 1 96.81 343 ALA B CA 1
ATOM 5937 C C . ALA B 1 343 ? 7.098 -14.219 -2.965 1 96.81 343 ALA B C 1
ATOM 5939 O O . ALA B 1 343 ? 7.312 -14.664 -1.835 1 96.81 343 ALA B O 1
ATOM 5940 N N . ALA B 1 344 ? 7.297 -12.984 -3.299 1 96.19 344 ALA B N 1
ATOM 5941 C CA . ALA B 1 344 ? 7.797 -12.008 -2.338 1 96.19 344 ALA B CA 1
ATOM 5942 C C . ALA B 1 344 ? 6.812 -11.812 -1.19 1 96.19 344 ALA B C 1
ATOM 5944 O O . ALA B 1 344 ? 7.215 -11.656 -0.036 1 96.19 344 ALA B O 1
ATOM 5945 N N . TYR B 1 345 ? 5.531 -11.828 -1.509 1 95.06 345 TYR B N 1
ATOM 5946 C CA . TYR B 1 345 ? 4.504 -11.664 -0.487 1 95.06 345 TYR B CA 1
ATOM 5947 C C . TYR B 1 345 ? 4.535 -12.828 0.504 1 95.06 345 TYR B C 1
ATOM 5949 O O . TYR B 1 345 ? 4.285 -12.633 1.697 1 95.06 345 TYR B O 1
ATOM 5957 N N . TRP B 1 346 ? 4.848 -13.938 0.014 1 95.56 346 TRP B N 1
ATOM 5958 C CA . TRP B 1 346 ? 4.711 -15.148 0.818 1 95.56 346 TRP B CA 1
ATOM 5959 C C . TRP B 1 346 ? 6.016 -15.461 1.549 1 95.56 346 TRP B C 1
ATOM 5961 O O . TRP B 1 346 ? 6.098 -16.453 2.283 1 95.56 346 TRP B O 1
ATOM 5971 N N . ARG B 1 347 ? 6.996 -14.594 1.387 1 92.12 347 ARG B N 1
ATOM 5972 C CA . ARG B 1 347 ? 8.281 -14.797 2.059 1 92.12 347 ARG B CA 1
ATOM 5973 C C . ARG B 1 347 ? 8.133 -14.648 3.57 1 92.12 347 ARG B C 1
ATOM 5975 O O . ARG B 1 347 ? 7.32 -13.859 4.047 1 92.12 347 ARG B O 1
ATOM 5982 N N . ASP B 1 348 ? 9.047 -15.344 4.188 1 80.5 348 ASP B N 1
ATOM 5983 C CA . ASP B 1 348 ? 9.047 -15.25 5.645 1 80.5 348 ASP B CA 1
ATOM 5984 C C . ASP B 1 348 ? 9.961 -14.117 6.117 1 80.5 348 ASP B C 1
ATOM 5986 O O . ASP B 1 348 ? 9.867 -13.68 7.266 1 80.5 348 ASP B O 1
ATOM 5990 N N . ILE B 1 349 ? 10.852 -13.719 5.199 1 80 349 ILE B N 1
ATOM 5991 C CA . ILE B 1 349 ? 11.812 -12.688 5.598 1 80 349 ILE B CA 1
ATOM 5992 C C . ILE B 1 349 ? 11.469 -11.375 4.906 1 80 349 ILE B C 1
ATOM 5994 O O . ILE B 1 349 ? 10.953 -11.367 3.785 1 80 349 ILE B O 1
ATOM 5998 N N . SER B 1 350 ? 11.758 -10.328 5.574 1 75.56 350 SER B N 1
ATOM 5999 C CA . SER B 1 350 ? 11.438 -9.008 5.027 1 75.56 350 SER B CA 1
ATOM 6000 C C . SER B 1 350 ? 12.656 -8.383 4.355 1 75.56 350 SER B C 1
ATOM 6002 O O . SER B 1 350 ? 12.508 -7.496 3.508 1 75.56 350 SER B O 1
ATOM 6004 N N . GLU B 1 351 ? 13.758 -8.867 4.648 1 84.19 351 GLU B N 1
ATOM 6005 C CA . GLU B 1 351 ? 14.984 -8.25 4.148 1 84.19 351 GLU B CA 1
ATOM 6006 C C . GLU B 1 351 ? 15.461 -8.938 2.873 1 84.19 351 GLU B C 1
ATOM 6008 O O . GLU B 1 351 ? 15.039 -10.047 2.562 1 84.19 351 GLU B O 1
ATOM 6013 N N . GLY B 1 352 ? 16.25 -8.273 2.109 1 92.44 352 GLY B N 1
ATOM 6014 C CA . GLY B 1 352 ? 16.922 -8.867 0.966 1 92.44 352 GLY B CA 1
ATOM 6015 C C . GLY B 1 352 ? 16.062 -8.914 -0.279 1 92.44 352 GLY B C 1
ATOM 6016 O O . GLY B 1 352 ? 16.312 -9.719 -1.182 1 92.44 352 GLY B O 1
ATOM 6017 N N . LEU B 1 353 ? 15 -8.148 -0.238 1 95.62 353 LEU B N 1
ATOM 6018 C CA . LEU B 1 353 ? 14.148 -8.055 -1.418 1 95.62 353 LEU B CA 1
ATOM 6019 C C . LEU B 1 353 ? 14.523 -6.844 -2.268 1 95.62 353 LEU B C 1
ATOM 6021 O O . LEU B 1 353 ? 14.766 -5.758 -1.736 1 95.62 353 LEU B O 1
ATOM 6025 N N . TYR B 1 354 ? 14.594 -7.051 -3.57 1 95.81 354 TYR B N 1
ATOM 6026 C CA . TYR B 1 354 ? 14.93 -5.988 -4.516 1 95.81 354 TYR B CA 1
ATOM 6027 C C . TYR B 1 354 ? 13.93 -5.953 -5.668 1 95.81 354 TYR B C 1
ATOM 6029 O O . TYR B 1 354 ? 13.43 -6.996 -6.094 1 95.81 354 TYR B O 1
ATOM 6037 N N . CYS B 1 355 ? 13.664 -4.766 -6.09 1 94.94 355 CYS B N 1
ATOM 6038 C CA . CYS B 1 355 ? 12.789 -4.559 -7.238 1 94.94 355 CYS B CA 1
ATOM 6039 C C . CYS B 1 355 ? 13.586 -4.062 -8.438 1 94.94 355 CYS B C 1
ATOM 6041 O O . CYS B 1 355 ? 14.305 -3.062 -8.344 1 94.94 355 CYS B O 1
ATOM 6043 N N . TRP B 1 356 ? 13.398 -4.77 -9.484 1 95.25 356 TRP B N 1
ATOM 6044 C CA . TRP B 1 356 ? 14.078 -4.41 -10.719 1 95.25 356 TRP B CA 1
ATOM 6045 C C . TRP B 1 356 ? 13.156 -3.611 -11.641 1 95.25 356 TRP B C 1
ATOM 6047 O O . TRP B 1 356 ? 12.125 -4.117 -12.086 1 95.25 356 TRP B O 1
ATOM 6057 N N . THR B 1 357 ? 13.57 -2.389 -11.859 1 86.62 357 THR B N 1
ATOM 6058 C CA . THR B 1 357 ? 12.906 -1.535 -12.836 1 86.62 357 THR B CA 1
ATOM 6059 C C . THR B 1 357 ? 13.773 -1.366 -14.078 1 86.62 357 THR B C 1
ATOM 6061 O O . THR B 1 357 ? 14.93 -1.787 -14.102 1 86.62 357 THR B O 1
ATOM 6064 N N . PRO B 1 358 ? 13.203 -0.855 -15.117 1 82.25 358 PRO B N 1
ATOM 6065 C CA . PRO B 1 358 ? 14 -0.689 -16.328 1 82.25 358 PRO B CA 1
ATOM 6066 C C . PRO B 1 358 ? 15.242 0.163 -16.125 1 82.25 358 PRO B C 1
ATOM 6068 O O . PRO B 1 358 ? 16.172 0.122 -16.938 1 82.25 358 PRO B O 1
ATOM 6071 N N . TYR B 1 359 ? 15.336 0.809 -14.977 1 78.19 359 TYR B N 1
ATOM 6072 C CA . TYR B 1 359 ? 16.422 1.771 -14.836 1 78.19 359 TYR B CA 1
ATOM 6073 C C . TYR B 1 359 ? 17.359 1.363 -13.703 1 78.19 359 TYR B C 1
ATOM 6075 O O . TYR B 1 359 ? 18.5 1.827 -13.641 1 78.19 359 TYR B O 1
ATOM 6083 N N . THR B 1 360 ? 16.828 0.555 -12.883 1 85 360 THR B N 1
ATOM 6084 C CA . THR B 1 360 ? 17.672 0.265 -11.727 1 85 360 THR B CA 1
ATOM 6085 C C . THR B 1 360 ? 17.109 -0.912 -10.93 1 85 360 THR B C 1
ATOM 6087 O O . THR B 1 360 ? 16 -1.396 -11.227 1 85 360 THR B O 1
ATOM 6090 N N . VAL B 1 361 ? 17.969 -1.483 -10.125 1 92.31 361 VAL B N 1
ATOM 6091 C CA . VAL B 1 361 ? 17.562 -2.418 -9.078 1 92.31 361 VAL B CA 1
ATOM 6092 C C . VAL B 1 361 ? 17.688 -1.751 -7.711 1 92.31 361 VAL B C 1
ATOM 6094 O O . VAL B 1 361 ? 18.766 -1.239 -7.363 1 92.31 361 VAL B O 1
ATOM 6097 N N . VAL B 1 362 ? 16.578 -1.784 -6.98 1 91.19 362 VAL B N 1
ATOM 6098 C CA . VAL B 1 362 ? 16.609 -1.088 -5.699 1 91.19 362 VAL B CA 1
ATOM 6099 C C . VAL B 1 362 ? 16.016 -1.979 -4.609 1 91.19 362 VAL B C 1
ATOM 6101 O O . VAL B 1 362 ? 15.148 -2.816 -4.887 1 91.19 362 VAL B O 1
ATOM 6104 N N . PRO B 1 363 ? 16.5 -1.778 -3.393 1 91.06 363 PRO B N 1
ATOM 6105 C CA . PRO B 1 363 ? 15.844 -2.479 -2.289 1 91.06 363 PRO B CA 1
ATOM 6106 C C . PRO B 1 363 ? 14.367 -2.119 -2.166 1 91.06 363 PRO B C 1
ATOM 6108 O O . PRO B 1 363 ? 13.984 -0.965 -2.387 1 91.06 363 PRO B O 1
ATOM 6111 N N . CYS B 1 364 ? 13.594 -3.15 -1.895 1 92.75 364 CYS B N 1
ATOM 6112 C CA . CYS B 1 364 ? 12.164 -2.955 -1.666 1 92.75 364 CYS B CA 1
ATOM 6113 C C . CYS B 1 364 ? 11.641 -3.934 -0.623 1 92.75 364 CYS B C 1
ATOM 6115 O O . CYS B 1 364 ? 12.422 -4.613 0.046 1 92.75 364 CYS B O 1
ATOM 6117 N N . SER B 1 365 ? 10.344 -3.834 -0.315 1 91.38 365 SER B N 1
ATOM 6118 C CA . SER B 1 365 ? 9.68 -4.73 0.624 1 91.38 365 SER B CA 1
ATOM 6119 C C . SER B 1 365 ? 8.328 -5.195 0.081 1 91.38 365 SER B C 1
ATOM 6121 O O . SER B 1 365 ? 7.863 -4.695 -0.943 1 91.38 365 SER B O 1
ATOM 6123 N N . ARG B 1 366 ? 7.777 -6.148 0.768 1 90.56 366 ARG B N 1
ATOM 6124 C CA . ARG B 1 366 ? 6.48 -6.648 0.314 1 90.56 366 ARG B CA 1
ATOM 6125 C C . ARG B 1 366 ? 5.43 -5.547 0.35 1 90.56 366 ARG B C 1
ATOM 6127 O O . ARG B 1 366 ? 4.43 -5.609 -0.37 1 90.56 366 ARG B O 1
ATOM 6134 N N . TYR B 1 367 ? 5.699 -4.477 1.062 1 87.75 367 TYR B N 1
ATOM 6135 C CA . TYR B 1 367 ? 4.719 -3.406 1.203 1 87.75 367 TYR B CA 1
ATOM 6136 C C . TYR B 1 367 ? 4.965 -2.305 0.18 1 87.75 367 TYR B C 1
ATOM 6138 O O . TYR B 1 367 ? 4.109 -1.44 -0.027 1 87.75 367 TYR B O 1
ATOM 6146 N N . THR B 1 368 ? 6.121 -2.354 -0.491 1 89.06 368 THR B N 1
ATOM 6147 C CA . THR B 1 368 ? 6.453 -1.253 -1.389 1 89.06 368 THR B CA 1
ATOM 6148 C C . THR B 1 368 ? 6.539 -1.739 -2.832 1 89.06 368 THR B C 1
ATOM 6150 O O . THR B 1 368 ? 6.719 -0.939 -3.752 1 89.06 368 THR B O 1
ATOM 6153 N N . VAL B 1 369 ? 6.32 -3.031 -3.012 1 90.75 369 VAL B N 1
ATOM 6154 C CA . VAL B 1 369 ? 6.457 -3.625 -4.34 1 90.75 369 VAL B CA 1
ATOM 6155 C C . VAL B 1 369 ? 5.527 -2.918 -5.32 1 90.75 369 VAL B C 1
ATOM 6157 O O . VAL B 1 369 ? 5.902 -2.662 -6.469 1 90.75 369 VAL B O 1
ATOM 6160 N N . HIS B 1 370 ? 4.41 -2.498 -4.887 1 85.38 370 HIS B N 1
ATOM 6161 C CA . HIS B 1 370 ? 3.412 -1.9 -5.77 1 85.38 370 HIS B CA 1
ATOM 6162 C C . HIS B 1 370 ? 3.793 -0.472 -6.141 1 85.38 370 HIS B C 1
ATOM 6164 O O . HIS B 1 370 ? 3.227 0.102 -7.074 1 85.38 370 HIS B O 1
ATOM 6170 N N . ASP B 1 371 ? 4.691 0.07 -5.379 1 81.88 371 ASP B N 1
ATOM 6171 C CA . ASP B 1 371 ? 5.203 1.382 -5.762 1 81.88 371 ASP B CA 1
ATOM 6172 C C . ASP B 1 371 ? 6.039 1.293 -7.039 1 81.88 371 ASP B C 1
ATOM 6174 O O . ASP B 1 371 ? 6.152 2.271 -7.781 1 81.88 371 ASP B O 1
ATOM 6178 N N . PHE B 1 372 ? 6.508 0.096 -7.277 1 86.88 372 PHE B N 1
ATOM 6179 C CA . PHE B 1 372 ? 7.387 -0.121 -8.422 1 86.88 372 PHE B CA 1
ATOM 6180 C C . PHE B 1 372 ? 6.633 -0.798 -9.562 1 86.88 372 PHE B C 1
ATOM 6182 O O . PHE B 1 372 ? 6.906 -0.538 -10.734 1 86.88 372 PHE B O 1
ATOM 6189 N N . PHE B 1 373 ? 5.695 -1.651 -9.055 1 88 373 PHE B N 1
ATOM 6190 C CA . PHE B 1 373 ? 4.938 -2.443 -10.016 1 88 373 PHE B CA 1
ATOM 6191 C C . PHE B 1 373 ? 3.438 -2.256 -9.812 1 88 373 PHE B C 1
ATOM 6193 O O . PHE B 1 373 ? 2.764 -3.143 -9.289 1 88 373 PHE B O 1
ATOM 6200 N N . PRO B 1 374 ? 2.857 -1.213 -10.273 1 74.06 374 PRO B N 1
ATOM 6201 C CA . PRO B 1 374 ? 1.452 -0.926 -9.977 1 74.06 374 PRO B CA 1
ATOM 6202 C C . PRO B 1 374 ? 0.487 -1.759 -10.82 1 74.06 374 PRO B C 1
ATOM 6204 O O . PRO B 1 374 ? -0.685 -1.899 -10.461 1 74.06 374 PRO B O 1
ATOM 6207 N N . LYS B 1 375 ? 0.876 -2.391 -11.828 1 70 375 LYS B N 1
ATOM 6208 C CA . LYS B 1 375 ? -0.051 -2.982 -12.789 1 70 375 LYS B CA 1
ATOM 6209 C C . LYS B 1 375 ? -0.331 -4.445 -12.453 1 70 375 LYS B C 1
ATOM 6211 O O . LYS B 1 375 ? -1.486 -4.875 -12.445 1 70 375 LYS B O 1
ATOM 6216 N N . PRO B 1 376 ? 0.738 -5.129 -12.117 1 70.06 376 PRO B N 1
ATOM 6217 C CA . PRO B 1 376 ? 0.442 -6.543 -11.867 1 70.06 376 PRO B CA 1
ATOM 6218 C C . PRO B 1 376 ? -0.514 -6.742 -10.695 1 70.06 376 PRO B C 1
ATOM 6220 O O . PRO B 1 376 ? -0.485 -5.973 -9.727 1 70.06 376 PRO B O 1
ATOM 6223 N N . LEU B 1 377 ? -1.466 -7.688 -10.852 1 65.81 377 LEU B N 1
ATOM 6224 C CA . LEU B 1 377 ? -2.408 -8.148 -9.836 1 65.81 377 LEU B CA 1
ATOM 6225 C C . LEU B 1 377 ? -3.594 -7.191 -9.727 1 65.81 377 LEU B C 1
ATOM 6227 O O . LEU B 1 377 ? -4.695 -7.605 -9.359 1 65.81 377 LEU B O 1
ATOM 6231 N N . LEU B 1 378 ? -3.279 -5.766 -10.039 1 55.56 378 LEU B N 1
ATOM 6232 C CA . LEU B 1 378 ? -4.312 -4.777 -9.75 1 55.56 378 LEU B CA 1
ATOM 6233 C C . LEU B 1 378 ? -4.984 -4.301 -11.031 1 55.56 378 LEU B C 1
ATOM 6235 O O . LEU B 1 378 ? -6.004 -3.605 -10.977 1 55.56 378 LEU B O 1
ATOM 6239 N N . SER B 1 379 ? -4.379 -4.625 -12.109 1 51.44 379 SER B N 1
ATOM 6240 C CA . SER B 1 379 ? -4.949 -4.133 -13.359 1 51.44 379 SER B CA 1
ATOM 6241 C C . SER B 1 379 ? -6.074 -5.035 -13.852 1 51.44 379 SER B C 1
ATOM 6243 O O . SER B 1 379 ? -6.18 -6.191 -13.43 1 51.44 379 SER B O 1
ATOM 6245 N N . SER B 1 380 ? -6.988 -4.367 -14.531 1 48.19 380 SER B N 1
ATOM 6246 C CA . SER B 1 380 ? -8.07 -5.098 -15.18 1 48.19 380 SER B CA 1
ATOM 6247 C C . SER B 1 380 ? -7.531 -6.25 -16.031 1 48.19 380 SER B C 1
ATOM 6249 O O . SER B 1 380 ? -6.395 -6.195 -16.5 1 48.19 380 SER B O 1
ATOM 6251 N N . PRO B 1 381 ? -8.328 -7.383 -16.031 1 44.53 381 PRO B N 1
ATOM 6252 C CA . PRO B 1 381 ? -7.984 -8.617 -16.734 1 44.53 381 PRO B CA 1
ATOM 6253 C C . PRO B 1 381 ? -7.359 -8.352 -18.109 1 44.53 381 PRO B C 1
ATOM 6255 O O . PRO B 1 381 ? -7.738 -7.395 -18.781 1 44.53 381 PRO B O 1
ATOM 6258 N N . ARG B 1 382 ? -6.082 -8.719 -18.359 1 39.94 382 ARG B N 1
ATOM 6259 C CA . ARG B 1 382 ? -5.551 -8.719 -19.719 1 39.94 382 ARG B CA 1
ATOM 6260 C C . ARG B 1 382 ? -6.227 -9.781 -20.578 1 39.94 382 ARG B C 1
ATOM 6262 O O . ARG B 1 382 ? -6.656 -10.82 -20.062 1 39.94 382 ARG B O 1
#